Protein AF-A0A6L5GGE6-F1 (afdb_monomer_lite)

Organism: NCBI:txid2656774

pLDDT: mean 80.36, std 27.33, range [22.59, 98.94]

Sequence (490 aa):
MFANQIDNYECINPLGNPGTARGTGLRFALRPSAASLNRFIQGCPRPSVPLSIRFPPLTGAAALPAPRPSTSSTGAHMQYPSERPNPFAAKLSRRSLGLFTGLAAGGLLGAGAASAAFTPGTWYVLQSRHSGLVLDLGASTADGAKLLQQARTDAAQQQFRFVDAGGGHYKIQARHSGKVLDVYAKSTANGADIVQWTDNGGLNQQWQILDDGTYLRFVNRNSGKALDVYERSTAAGARIAQYDSNGGTNQQFRPIAVGAPAPGNPTVYIASDSTAQTYNASAYPMSGWGQKLAAYFDANTAIANHAIGGRSSRSFIEQGRLTAVLDAIRPGDYLFVQFGHNDASTGNPERYTSPADYKMYLRDHYMAGATARGATPVLLTPVNRLDYNASTGRFNESFATYAAKVRELASETGVAMIDLGARSRTYLDSIGYDRARWEVFMHLRAGQYPNYPDGLADSTHFQDNGANQMARLVAEGAKALPLPIASHVR

Radius of gyration: 32.79 Å; chains: 1; bounding box: 94×94×87 Å

Foldseek 3Di:
DDDDDDDDDDDDDDDDDDDDDDDDDDDDDDDDDDDDDDDDDDDDDDDDDDDDDDDDDDDDDDDDDDDDDDDDDDDDDDDDDDDDDDDDDDDDDDDDDDDDDDDDDDDPPPPPPQAFLDDAPFKWFWAQLLQRFTWFQPLDLDWFRFIFTAHDPLDQRRIWGWDDLDPQKTWTAGRNNRFTWFQPPLDLDWPGTIHTDHDPSDQRRIWRWDTPSFKTWTQGRSRRWTFFQPPSDNDGGGTIHTDHPPPDSRRIIGTQGRVQFDPFLAEEEEEEALQADADDPLPPQFGHLLNQLVVQFAPSHHYHYLYYHLAALPLCVVVCSLVVVLVPHAAAYEYEYEGQPQCCPPVDPSRHNDLVRSLVSCVVRVCVSQVVRNYAYEYEYHADWLAADPVVQFHDQPRVSNSVSSVVCCVVPVRHYQDLSVLNRVVDSVCGNVCCQDPFAQQFPACRDPSANRGDRGRRTTGNRNSNVSSVSVLVSQLPTPDPSVVGGD

InterPro domains:
  IPR000772 Ricin B, lectin domain [PF14200] (122-197)
  IPR000772 Ricin B, lectin domain [PF14200] (204-272)
  IPR000772 Ricin B, lectin domain [SM00458] (122-256)
  IPR013830 SGNH hydrolase-type esterase domain [PF13472] (273-465)
  IPR035992 Ricin B-like lectins [SSF50370] (119-254)
  IPR036514 SGNH hydrolase superfamily [G3DSA:3.40.50.1110] (266-490)
  IPR037459 Rhamnogalacturonan acetylesterase RhgT-like [PTHR43695] (260-488)
  IPR037459 Rhamnogalacturonan acetylesterase RhgT-like [cd01821] (266-477)

Secondary structure (DSSP, 8-state):
------------------------------PPP--------------------PPPPP--------------------PPPP-PPP-------------------------PPPPPS--TT-EEEEEETTTS-EEE--S--STTPBPEEE-----GGGEEEEEEEETTEEEEEETTT--EEEEGGG--STTPBEEEE-----GGG-EEEEE-SS-EEEEETTT-PEEEEGGG--STTPBEEEE-----GGG-EEEEEBTBPP--S-EEEEEE-TTTPPPPGGGTTEE-HHHHGGGGB-TT-EEEE---TT--HHHHHHTTHHHHHHHH--TT-EEEEE--TTTT-TT-TTT---HHHHHHHIIIIIIHHHHTTT-EEEEEPPPPPS-EETTTTEE--TTHHHHHHHHHHHHHH--EEE-HHHHHHHHHHHHHHHHIIIIIEEEE-TTSBTTBTT-EEEEEEEEHHHHHHHHHHHHHHHHTSSSGGGGGB-

Structure (mmCIF, N/CA/C/O backbone):
data_AF-A0A6L5GGE6-F1
#
_entry.id   AF-A0A6L5GGE6-F1
#
loop_
_atom_site.group_PDB
_atom_site.id
_atom_site.type_symbol
_atom_site.label_atom_id
_atom_site.label_alt_id
_atom_site.label_comp_id
_atom_site.label_asym_id
_atom_site.label_entity_id
_atom_site.label_seq_id
_atom_site.pdbx_PDB_ins_code
_atom_site.Cartn_x
_atom_site.Cartn_y
_atom_site.Cartn_z
_atom_site.occupancy
_atom_site.B_iso_or_equiv
_atom_site.auth_seq_id
_atom_site.auth_comp_id
_atom_site.auth_asym_id
_atom_site.auth_atom_id
_atom_site.pdbx_PDB_model_num
ATOM 1 N N . MET A 1 1 ? -10.225 -51.681 -10.160 1.00 39.44 1 MET A N 1
ATOM 2 C CA . MET A 1 1 ? -10.853 -53.017 -10.275 1.00 39.44 1 MET A CA 1
ATOM 3 C C . MET A 1 1 ? -12.303 -52.886 -9.835 1.00 39.44 1 MET A C 1
ATOM 5 O O . MET A 1 1 ? -12.518 -52.167 -8.869 1.00 39.44 1 MET A O 1
ATOM 9 N N . PHE A 1 2 ? -13.220 -53.557 -10.549 1.00 31.16 2 PHE A N 1
ATOM 10 C CA . PHE A 1 2 ? -14.701 -53.489 -10.490 1.00 31.16 2 PHE A CA 1
ATOM 11 C C . PHE A 1 2 ? -15.273 -52.176 -11.072 1.00 31.16 2 PHE A C 1
ATOM 13 O O . PHE A 1 2 ? -15.036 -51.116 -10.512 1.00 31.16 2 PHE A O 1
ATOM 20 N N . ALA A 1 3 ? -15.801 -52.083 -12.301 1.00 32.59 3 ALA A N 1
ATOM 21 C CA . ALA A 1 3 ? -16.803 -52.839 -13.079 1.00 32.59 3 ALA A CA 1
ATOM 22 C C . ALA A 1 3 ? -18.271 -52.501 -12.728 1.00 32.59 3 ALA A C 1
ATOM 24 O O . ALA A 1 3 ? -18.740 -52.860 -11.658 1.00 32.59 3 ALA A O 1
ATOM 25 N N . ASN A 1 4 ? -18.930 -51.870 -13.716 1.00 33.81 4 ASN A N 1
ATOM 26 C CA . ASN A 1 4 ? -20.351 -51.866 -14.109 1.00 33.81 4 ASN A CA 1
ATOM 27 C C . ASN A 1 4 ? -21.454 -51.539 -13.086 1.00 33.81 4 ASN A C 1
ATOM 29 O O . ASN A 1 4 ? -21.656 -52.293 -12.148 1.00 33.81 4 ASN A O 1
ATOM 33 N N . GLN A 1 5 ? -22.322 -50.569 -13.421 1.00 31.39 5 GLN A N 1
ATOM 34 C CA . GLN A 1 5 ? -23.656 -50.897 -13.958 1.00 31.39 5 GLN A CA 1
ATOM 35 C C . GLN A 1 5 ? -24.356 -49.690 -14.611 1.00 31.39 5 GLN A C 1
ATOM 37 O O . GLN A 1 5 ? -24.219 -48.551 -14.174 1.00 31.39 5 GLN A O 1
ATOM 42 N N . ILE A 1 6 ? -25.061 -50.000 -15.697 1.00 32.31 6 ILE A N 1
ATOM 43 C CA . ILE A 1 6 ? -25.903 -49.163 -16.559 1.00 32.31 6 ILE A CA 1
ATOM 44 C C . ILE A 1 6 ? -27.360 -49.297 -16.072 1.00 32.31 6 ILE A C 1
ATOM 46 O O . ILE A 1 6 ? -27.683 -50.333 -15.498 1.00 32.31 6 ILE A O 1
ATOM 50 N N . ASP A 1 7 ? -28.178 -48.258 -16.294 1.00 29.91 7 ASP A N 1
ATOM 51 C CA . ASP A 1 7 ? -29.603 -48.264 -16.726 1.00 29.91 7 ASP A CA 1
ATOM 52 C C . ASP A 1 7 ? -30.319 -47.022 -16.144 1.00 29.91 7 ASP A C 1
ATOM 54 O O . ASP A 1 7 ? -30.456 -46.870 -14.935 1.00 29.91 7 ASP A O 1
ATOM 58 N N . ASN A 1 8 ? -30.514 -45.950 -16.927 1.00 27.91 8 ASN A N 1
ATOM 59 C CA . ASN A 1 8 ? -31.686 -45.660 -17.777 1.00 27.91 8 ASN A CA 1
ATOM 60 C C . ASN A 1 8 ? -33.032 -45.809 -17.060 1.00 27.91 8 ASN A C 1
ATOM 62 O O . ASN A 1 8 ? -33.447 -46.935 -16.859 1.00 27.91 8 ASN A O 1
ATOM 66 N N . TYR A 1 9 ? -33.748 -44.699 -16.817 1.00 26.22 9 TYR A N 1
ATOM 67 C CA . TYR A 1 9 ? -35.205 -44.618 -17.013 1.00 26.22 9 TYR A CA 1
ATOM 68 C C . TYR A 1 9 ? -35.663 -43.180 -17.293 1.00 26.22 9 TYR A C 1
ATOM 70 O O . TYR A 1 9 ? -35.136 -42.203 -16.760 1.00 26.22 9 TYR A O 1
ATOM 78 N N . GLU A 1 10 ? -36.630 -43.114 -18.203 1.00 28.17 10 GLU A N 1
ATOM 79 C CA . GLU A 1 10 ? -37.169 -41.968 -18.921 1.00 28.17 10 GLU A CA 1
ATOM 80 C C . GLU A 1 10 ? -38.156 -41.110 -18.117 1.00 28.17 10 GLU A C 1
ATOM 82 O O . GLU A 1 10 ? -38.762 -41.526 -17.130 1.00 28.17 10 GLU A O 1
ATOM 87 N N . CYS A 1 11 ? -38.347 -39.893 -18.626 1.00 22.59 11 CYS A N 1
ATOM 88 C CA . CYS A 1 11 ? -39.348 -38.923 -18.214 1.00 22.59 11 CYS A CA 1
ATOM 89 C C . CYS A 1 11 ? -40.770 -39.371 -18.583 1.00 22.59 11 CYS A C 1
ATOM 91 O O . CYS A 1 11 ? -41.054 -39.649 -19.746 1.00 22.59 11 CYS A O 1
ATOM 93 N N . ILE A 1 12 ? -41.696 -39.279 -17.628 1.00 29.83 12 ILE A N 1
ATOM 94 C CA . ILE A 1 12 ? -43.139 -39.269 -17.887 1.00 29.83 12 ILE A CA 1
ATOM 95 C C . ILE A 1 12 ? -43.706 -37.961 -17.333 1.00 29.83 12 ILE A C 1
ATOM 97 O O . ILE A 1 12 ? -43.516 -37.629 -16.166 1.00 29.83 12 ILE A O 1
ATOM 101 N N . ASN A 1 13 ? -44.422 -37.230 -18.182 1.00 30.78 13 ASN A N 1
ATOM 102 C CA . ASN A 1 13 ? -45.361 -36.182 -17.796 1.00 30.78 13 ASN A CA 1
ATOM 103 C C . ASN A 1 13 ? -46.735 -36.624 -18.319 1.00 30.78 13 ASN A C 1
ATOM 105 O O . ASN A 1 13 ? -46.805 -37.118 -19.449 1.00 30.78 13 ASN A O 1
ATOM 109 N N . PRO A 1 14 ? -47.823 -36.442 -17.557 1.00 42.09 14 PRO A N 1
ATOM 110 C CA . PRO A 1 14 ? -48.830 -35.545 -18.109 1.00 42.09 14 PRO A CA 1
ATOM 111 C C . PRO A 1 14 ? -49.583 -34.673 -17.092 1.00 42.09 14 PRO A C 1
ATOM 113 O O . PRO A 1 14 ? -49.747 -34.970 -15.913 1.00 42.09 14 PRO A O 1
ATOM 116 N N . LEU A 1 15 ? -50.077 -33.587 -17.679 1.00 37.16 15 LEU A N 1
ATOM 117 C CA . LEU A 1 15 ? -50.967 -32.528 -17.215 1.00 37.16 15 LEU A CA 1
ATOM 118 C C . LEU A 1 15 ? -52.213 -32.994 -16.433 1.00 37.16 15 LEU A C 1
ATOM 120 O O . LEU A 1 15 ? -52.863 -33.965 -16.807 1.00 37.16 15 LEU A O 1
ATOM 124 N N . GLY A 1 16 ? -52.635 -32.175 -15.460 1.00 27.34 16 GLY A N 1
ATOM 125 C CA . GLY A 1 16 ? -53.979 -32.201 -14.871 1.00 27.34 16 GLY A CA 1
ATOM 126 C C . GLY A 1 16 ? -54.161 -31.163 -13.751 1.00 27.34 16 GLY A C 1
ATOM 127 O O . GLY A 1 16 ? -53.551 -31.269 -12.697 1.00 27.34 16 GLY A O 1
ATOM 128 N N . ASN A 1 17 ? -55.003 -30.158 -13.983 1.00 30.47 17 ASN A N 1
ATOM 129 C CA . ASN A 1 17 ? -55.503 -29.144 -13.030 1.00 30.47 17 ASN A CA 1
ATOM 130 C C . ASN A 1 17 ? -57.051 -29.310 -12.982 1.00 30.47 17 ASN A C 1
ATOM 132 O O . ASN A 1 17 ? -57.555 -29.925 -13.928 1.00 30.47 17 ASN A O 1
ATOM 136 N N . PRO A 1 18 ? -57.873 -28.729 -12.070 1.00 49.47 18 PRO A N 1
ATOM 137 C CA . PRO A 1 18 ? -57.629 -27.999 -10.813 1.00 49.47 18 PRO A CA 1
ATOM 138 C C . PRO A 1 18 ? -58.476 -28.505 -9.608 1.00 49.47 18 PRO A C 1
ATOM 140 O O . PRO A 1 18 ? -59.442 -29.246 -9.769 1.00 49.47 18 PRO A O 1
ATOM 143 N N . GLY A 1 19 ? -58.186 -28.042 -8.383 1.00 28.09 19 GLY A N 1
ATOM 144 C CA . GLY A 1 19 ? -59.031 -28.331 -7.213 1.00 28.09 19 GLY A CA 1
ATOM 145 C C . GLY A 1 19 ? -58.670 -27.545 -5.949 1.00 28.09 19 GLY A C 1
ATOM 146 O O . GLY A 1 19 ? -57.650 -27.778 -5.320 1.00 28.09 19 GLY A O 1
ATOM 147 N N . THR A 1 20 ? -59.542 -26.605 -5.608 1.00 31.42 20 THR A N 1
ATOM 148 C CA . THR A 1 20 ? -59.614 -25.691 -4.452 1.00 31.42 20 THR A CA 1
ATOM 149 C C . THR A 1 20 ? -59.216 -26.227 -3.065 1.00 31.42 20 THR A C 1
ATOM 151 O O . THR A 1 20 ? -59.763 -27.236 -2.637 1.00 31.42 20 THR A O 1
ATOM 154 N N . ALA A 1 21 ? -58.470 -25.432 -2.280 1.00 31.03 21 ALA A N 1
ATOM 155 C CA . ALA A 1 21 ? -58.760 -25.170 -0.858 1.00 31.03 21 ALA A CA 1
ATOM 156 C C . ALA A 1 21 ? -57.935 -23.984 -0.315 1.00 31.03 21 ALA A C 1
ATOM 158 O O . ALA A 1 21 ? -56.757 -23.819 -0.615 1.00 31.03 21 ALA A O 1
ATOM 159 N N . ARG A 1 22 ? -58.609 -23.137 0.469 1.00 31.36 22 ARG A N 1
ATOM 160 C CA . ARG A 1 22 ? -58.123 -21.908 1.115 1.00 31.36 22 ARG A CA 1
ATOM 161 C C . ARG A 1 22 ? -57.217 -22.224 2.311 1.00 31.36 22 ARG A C 1
ATOM 163 O O . ARG A 1 22 ? -57.490 -23.178 3.027 1.00 31.36 22 ARG A O 1
ATOM 170 N N . GLY A 1 23 ? -56.262 -21.342 2.617 1.00 29.45 23 GLY A N 1
ATOM 171 C CA . GLY A 1 23 ? -55.589 -21.358 3.921 1.00 29.45 23 GLY A CA 1
ATOM 172 C C . GLY A 1 23 ? -54.363 -20.455 4.028 1.00 29.45 23 GLY A C 1
ATOM 173 O O . GLY A 1 23 ? -53.250 -20.909 3.827 1.00 29.45 23 GLY A O 1
ATOM 174 N N . THR A 1 24 ? -54.605 -19.174 4.316 1.00 31.30 24 THR A N 1
ATOM 175 C CA . THR A 1 24 ? -53.829 -18.279 5.207 1.00 31.30 24 THR A CA 1
ATOM 176 C C . THR A 1 24 ? -52.366 -18.618 5.547 1.00 31.30 24 THR A C 1
ATOM 178 O O . THR A 1 24 ? -52.107 -19.627 6.192 1.00 31.30 24 THR A O 1
ATOM 181 N N . GLY A 1 25 ? -51.449 -17.661 5.343 1.00 29.64 25 GLY A N 1
ATOM 182 C CA . GLY A 1 25 ? -50.259 -17.563 6.202 1.00 29.64 25 GLY A CA 1
ATOM 183 C C . GLY A 1 25 ? -48.999 -16.991 5.558 1.00 29.64 25 GLY A C 1
ATOM 184 O O . GLY A 1 25 ? -48.321 -17.675 4.811 1.00 29.64 25 GLY A O 1
ATOM 185 N N . LEU A 1 26 ? -48.696 -15.741 5.913 1.00 31.23 26 LEU A N 1
ATOM 186 C CA . LEU A 1 26 ? -47.380 -15.092 5.988 1.00 31.23 26 LEU A CA 1
ATOM 187 C C . LEU A 1 26 ? -46.348 -15.298 4.857 1.00 31.23 26 LEU A C 1
ATOM 189 O O . LEU A 1 26 ? -45.674 -16.314 4.725 1.00 31.23 26 LEU A O 1
ATOM 193 N N . ARG A 1 27 ? -46.093 -14.189 4.155 1.00 28.75 27 ARG A N 1
ATOM 194 C CA . ARG A 1 27 ? -44.914 -13.968 3.314 1.00 28.75 27 ARG A CA 1
ATOM 195 C C . ARG A 1 27 ? -43.650 -13.854 4.179 1.00 28.75 27 ARG A C 1
ATOM 197 O O . ARG A 1 27 ? -43.489 -12.862 4.880 1.00 28.75 27 ARG A O 1
ATOM 204 N N . PHE A 1 28 ? -42.718 -14.790 4.025 1.00 28.95 28 PHE A N 1
ATOM 205 C CA . PHE A 1 28 ? -41.288 -14.567 4.255 1.00 28.95 28 PHE A CA 1
ATOM 206 C C . PHE A 1 28 ? -40.549 -14.877 2.952 1.00 28.95 28 PHE A C 1
ATOM 208 O O . PHE A 1 28 ? -40.424 -16.028 2.545 1.00 28.95 28 PHE A O 1
ATOM 215 N N . ALA A 1 29 ? -40.103 -13.830 2.259 1.00 29.75 29 ALA A N 1
ATOM 216 C CA . ALA A 1 29 ? -39.260 -13.954 1.079 1.00 29.75 29 ALA A CA 1
ATOM 217 C C . ALA A 1 29 ? -37.795 -14.051 1.527 1.00 29.75 29 ALA A C 1
ATOM 219 O O . ALA A 1 29 ? -37.144 -13.037 1.763 1.00 29.75 29 ALA A O 1
ATOM 220 N N . LEU A 1 30 ? -37.279 -15.274 1.633 1.00 29.75 30 LEU A N 1
ATOM 221 C CA . LEU A 1 30 ? -35.841 -15.528 1.602 1.00 29.75 30 LEU A CA 1
ATOM 222 C C . LEU A 1 30 ? -35.431 -15.643 0.130 1.00 29.75 30 LEU A C 1
ATOM 224 O O . LEU A 1 30 ? -35.871 -16.547 -0.576 1.00 29.75 30 LEU A O 1
ATOM 228 N N . ARG A 1 31 ? -34.618 -14.697 -0.348 1.00 30.88 31 ARG A N 1
ATOM 229 C CA . ARG A 1 31 ? -33.914 -14.804 -1.632 1.00 30.88 31 ARG A CA 1
ATOM 230 C C . ARG A 1 31 ? -32.643 -15.635 -1.417 1.00 30.88 31 ARG A C 1
ATOM 232 O O . ARG A 1 31 ? -31.771 -15.157 -0.695 1.00 30.88 31 ARG A O 1
ATOM 239 N N . PRO A 1 32 ? -32.474 -16.811 -2.041 1.00 32.47 32 PRO A N 1
ATOM 240 C CA . PRO A 1 32 ? -31.151 -17.391 -2.207 1.00 32.47 32 PRO A CA 1
ATOM 241 C C . PRO A 1 32 ? -30.404 -16.700 -3.358 1.00 32.47 32 PRO A C 1
ATOM 243 O O . PRO A 1 32 ? -30.961 -16.382 -4.410 1.00 32.47 32 PRO A O 1
ATOM 246 N N . SER A 1 33 ? -29.129 -16.435 -3.098 1.00 30.28 33 SER A N 1
ATOM 247 C CA . SER A 1 33 ? -28.136 -15.816 -3.970 1.00 30.28 33 SER A CA 1
ATOM 248 C C . SER A 1 33 ? -27.817 -16.662 -5.204 1.00 30.28 33 SER A C 1
ATOM 250 O O . SER A 1 33 ? -27.653 -17.878 -5.114 1.00 30.28 33 SER A O 1
ATOM 252 N N . ALA A 1 34 ? -27.645 -15.993 -6.344 1.00 29.12 34 ALA A N 1
ATOM 253 C CA . ALA A 1 34 ? -27.170 -16.578 -7.589 1.00 29.12 34 ALA A CA 1
ATOM 254 C C . ALA A 1 34 ? -25.680 -16.951 -7.490 1.00 29.12 34 ALA A C 1
ATOM 256 O O . ALA A 1 34 ? -24.809 -16.092 -7.588 1.00 29.12 34 ALA A O 1
ATOM 257 N N . ALA A 1 35 ? -25.393 -18.237 -7.322 1.00 31.80 35 ALA A N 1
ATOM 258 C CA . ALA A 1 35 ? -24.077 -18.813 -7.574 1.00 31.80 35 ALA A CA 1
ATOM 259 C C . ALA A 1 35 ? -24.242 -20.288 -7.942 1.00 31.80 35 ALA A C 1
ATOM 261 O O . ALA A 1 35 ? -24.017 -21.160 -7.114 1.00 31.80 35 ALA A O 1
ATOM 262 N N . SER A 1 36 ? -24.712 -20.553 -9.162 1.00 29.64 36 SER A N 1
ATOM 263 C CA . SER A 1 36 ? -24.553 -21.821 -9.893 1.00 29.64 36 SER A CA 1
ATOM 264 C C . SER A 1 36 ? -25.273 -21.693 -11.230 1.00 29.64 36 SER A C 1
ATOM 266 O O . SER A 1 36 ? -26.478 -21.882 -11.279 1.00 29.64 36 SER A O 1
ATOM 268 N N . LEU A 1 37 ? -24.558 -21.326 -12.293 1.00 27.62 37 LEU A N 1
ATOM 269 C CA . LEU A 1 37 ? -24.732 -21.908 -13.630 1.00 27.62 37 LEU A CA 1
ATOM 270 C C . LEU A 1 37 ? -23.696 -21.278 -14.567 1.00 27.62 37 LEU A C 1
ATOM 272 O O . LEU A 1 37 ? -23.862 -20.165 -15.055 1.00 27.62 37 LEU A O 1
ATOM 276 N N . ASN A 1 38 ? -22.611 -22.002 -14.822 1.00 26.67 38 ASN A N 1
ATOM 277 C CA . ASN A 1 38 ? -21.818 -21.788 -16.022 1.00 26.67 38 ASN A CA 1
ATOM 278 C C . ASN A 1 38 ? -21.267 -23.141 -16.481 1.00 26.67 38 ASN A C 1
ATOM 280 O O . ASN A 1 38 ? -20.252 -23.600 -15.962 1.00 26.67 38 ASN A O 1
ATOM 284 N N . ARG A 1 39 ? -21.977 -23.802 -17.402 1.00 28.67 39 ARG A N 1
ATOM 285 C CA . ARG A 1 39 ? -21.424 -24.656 -18.469 1.00 28.67 39 ARG A CA 1
ATOM 286 C C . ARG A 1 39 ? -22.546 -25.221 -19.344 1.00 28.67 39 ARG A 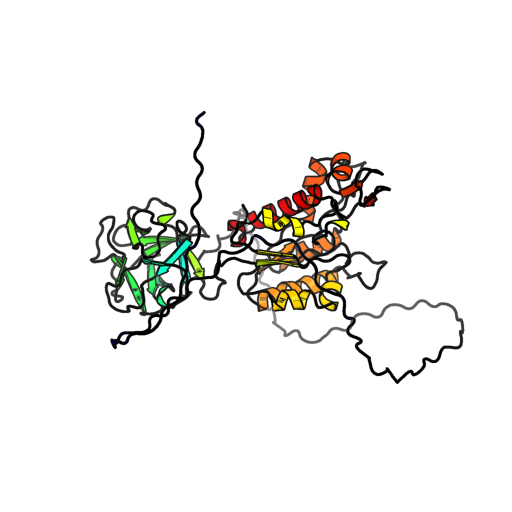C 1
ATOM 288 O O . ARG A 1 39 ? -23.599 -25.573 -18.832 1.00 28.67 39 ARG A O 1
ATOM 295 N N . PHE A 1 40 ? -22.208 -25.371 -20.627 1.00 26.97 40 PHE A N 1
ATOM 296 C CA . PHE A 1 40 ? -22.996 -25.856 -21.770 1.00 26.97 40 PHE A CA 1
ATOM 297 C C . PHE A 1 40 ? -23.948 -24.813 -22.366 1.00 26.97 40 PHE A C 1
ATOM 299 O O . PHE A 1 40 ? -24.901 -24.416 -21.717 1.00 26.97 40 PHE A O 1
ATOM 306 N N . ILE A 1 41 ? -23.661 -24.311 -23.576 1.00 28.81 41 ILE A N 1
ATOM 307 C CA . ILE A 1 41 ? -24.062 -24.891 -24.874 1.00 28.81 41 ILE A CA 1
ATOM 308 C C . ILE A 1 41 ? -23.114 -24.366 -25.978 1.00 28.81 41 ILE A C 1
ATOM 310 O O . ILE A 1 41 ? -22.901 -23.162 -26.100 1.00 28.81 41 ILE A O 1
ATOM 314 N N . GLN A 1 42 ? -22.567 -25.276 -26.794 1.00 29.50 42 GLN A N 1
ATOM 315 C CA . GLN A 1 42 ? -22.085 -24.991 -28.151 1.00 29.50 42 GLN A CA 1
ATOM 316 C C . GLN A 1 42 ? -23.168 -25.383 -29.169 1.00 29.50 42 GLN A C 1
ATOM 318 O O . GLN A 1 42 ? -23.817 -26.409 -28.996 1.00 29.50 42 GLN A O 1
ATOM 323 N N . GLY A 1 43 ? -23.262 -24.621 -30.265 1.00 26.75 43 GLY A N 1
ATOM 324 C CA . GLY A 1 43 ? -23.554 -25.160 -31.600 1.00 26.75 43 GLY A CA 1
ATOM 325 C C . GLY A 1 43 ? -25.017 -25.238 -32.052 1.00 26.75 43 GLY A C 1
ATOM 326 O O . GLY A 1 43 ? -25.670 -26.252 -31.847 1.00 26.75 43 GLY A O 1
ATOM 327 N N . CYS A 1 44 ? -25.487 -24.218 -32.781 1.00 26.17 44 CYS A N 1
ATOM 328 C CA . CYS A 1 44 ? -26.056 -24.337 -34.142 1.00 26.17 44 CYS A CA 1
ATOM 329 C C . CYS A 1 44 ? -26.553 -22.967 -34.667 1.00 26.17 44 CYS A C 1
ATOM 331 O O . CYS A 1 44 ? -26.916 -22.103 -33.868 1.00 26.17 44 CYS A O 1
ATOM 333 N N . PRO A 1 45 ? -26.538 -22.735 -35.996 1.00 35.72 45 PRO A N 1
ATOM 334 C CA . PRO A 1 45 ? -26.493 -21.403 -36.601 1.00 35.72 45 PRO A CA 1
ATOM 335 C C . PRO A 1 45 ? -27.885 -20.826 -36.889 1.00 35.72 45 PRO A C 1
ATOM 337 O O . PRO A 1 45 ? -28.822 -21.564 -37.192 1.00 35.72 45 PRO A O 1
ATOM 340 N N . ARG A 1 46 ? -28.015 -19.493 -36.866 1.00 30.92 46 ARG A N 1
ATOM 341 C CA . ARG A 1 46 ? -29.196 -18.773 -37.373 1.00 30.92 46 ARG A CA 1
ATOM 342 C C . ARG A 1 46 ? -28.810 -17.465 -38.087 1.00 30.92 46 ARG A C 1
ATOM 344 O O . ARG A 1 46 ? -27.713 -16.962 -37.863 1.00 30.92 46 ARG A O 1
ATOM 351 N N . PRO A 1 47 ? -29.666 -16.992 -39.011 1.00 33.72 47 PRO A N 1
ATOM 352 C CA . PRO A 1 47 ? -29.250 -16.512 -40.323 1.00 33.72 47 PRO A CA 1
ATOM 353 C C . PRO A 1 47 ? -29.011 -15.003 -40.403 1.00 33.72 47 PRO A C 1
ATOM 355 O O . PRO A 1 47 ? -29.523 -14.208 -39.618 1.00 33.72 47 PRO A O 1
ATOM 358 N N . SER A 1 48 ? -28.243 -14.646 -41.424 1.00 34.66 48 SER A N 1
ATOM 359 C CA . SER A 1 48 ? -27.907 -13.308 -41.889 1.00 34.66 48 SER A CA 1
ATOM 360 C C . SER A 1 48 ? -29.136 -12.528 -42.367 1.00 34.66 48 SER A C 1
ATOM 362 O O . SER A 1 48 ? -29.778 -12.897 -43.347 1.00 34.66 48 SER A O 1
ATOM 364 N N . VAL A 1 49 ? -29.395 -11.384 -41.728 1.00 33.72 49 VAL A N 1
ATOM 365 C CA . VAL A 1 49 ? -30.190 -10.281 -42.288 1.00 33.72 49 VAL A CA 1
ATOM 366 C C . VAL A 1 49 ? -29.419 -8.981 -42.020 1.00 33.72 49 VAL A C 1
ATOM 368 O O . VAL A 1 49 ? -29.094 -8.712 -40.863 1.00 33.72 49 VAL A O 1
ATOM 371 N N . PRO A 1 50 ? -29.074 -8.178 -43.043 1.00 35.84 50 PRO A N 1
ATOM 372 C CA . PRO A 1 50 ? -28.311 -6.953 -42.842 1.00 35.84 50 PRO A CA 1
ATOM 373 C C . PRO A 1 50 ? -29.233 -5.813 -42.394 1.00 35.84 50 PRO A C 1
ATOM 375 O O . PRO A 1 50 ? -30.150 -5.417 -43.113 1.00 35.84 50 PRO A O 1
ATOM 378 N N . LEU A 1 51 ? -28.967 -5.249 -41.214 1.00 27.42 51 LEU A N 1
ATOM 379 C CA . LEU A 1 51 ? -29.596 -4.008 -40.768 1.00 27.42 51 LEU A CA 1
ATOM 380 C C . LEU A 1 51 ? -28.828 -2.823 -41.379 1.00 27.42 51 LEU A C 1
ATOM 382 O O . LEU A 1 51 ? -27.713 -2.507 -40.971 1.00 27.42 51 LEU A O 1
ATOM 386 N N . SER A 1 52 ? -29.417 -2.186 -42.391 1.00 29.08 52 SER A N 1
ATOM 387 C CA . SER A 1 52 ? -28.922 -0.932 -42.966 1.00 29.08 52 SER A CA 1
ATOM 388 C C . SER A 1 52 ? -29.278 0.223 -42.028 1.00 29.08 52 SER A C 1
ATOM 390 O O . SER A 1 52 ? -30.447 0.583 -41.901 1.00 29.08 52 SER A O 1
ATOM 392 N N . ILE A 1 53 ? -28.280 0.803 -41.360 1.00 30.55 53 ILE A N 1
ATOM 393 C CA . ILE A 1 53 ? -28.432 2.059 -40.618 1.00 30.55 53 ILE A CA 1
ATOM 394 C C . ILE A 1 53 ? -27.897 3.181 -41.511 1.00 30.55 53 ILE A C 1
ATOM 396 O O . ILE A 1 53 ? -26.700 3.261 -41.782 1.00 30.55 53 ILE A O 1
ATOM 400 N N . ARG A 1 54 ? -28.803 4.032 -42.005 1.00 30.62 54 ARG A N 1
ATOM 401 C CA . ARG A 1 54 ? -28.471 5.277 -42.709 1.00 30.62 54 ARG A CA 1
ATOM 402 C C . ARG A 1 54 ? -28.098 6.353 -41.687 1.00 30.62 54 ARG A C 1
ATOM 404 O O . ARG A 1 54 ? -28.900 6.660 -40.810 1.00 30.62 54 ARG A O 1
ATOM 411 N N . PHE A 1 55 ? -26.924 6.956 -41.844 1.00 35.31 55 PHE A N 1
ATOM 412 C CA . PHE A 1 55 ? -26.552 8.207 -41.179 1.00 35.31 55 PHE A CA 1
ATOM 413 C C . PHE A 1 55 ? -27.004 9.408 -42.031 1.00 35.31 55 PHE A C 1
ATOM 415 O O . PHE A 1 55 ? -26.810 9.372 -43.250 1.00 35.31 55 PHE A O 1
ATOM 422 N N . PRO A 1 56 ? -27.573 10.476 -41.446 1.00 41.28 56 PRO A N 1
ATOM 423 C CA . PRO A 1 56 ? -27.699 11.761 -42.128 1.00 41.28 56 PRO A CA 1
ATOM 424 C C . PRO A 1 56 ? -26.346 12.514 -42.150 1.00 41.28 56 PRO A C 1
ATOM 426 O O . PRO A 1 56 ? -25.510 12.294 -41.271 1.00 41.28 56 PRO A O 1
ATOM 429 N N . PRO A 1 57 ? -26.099 13.371 -43.161 1.00 40.31 57 PRO A N 1
ATOM 430 C CA . PRO A 1 57 ? -24.769 13.891 -43.471 1.00 40.31 57 PRO A CA 1
ATOM 431 C C . PRO A 1 57 ? -24.323 15.062 -42.586 1.00 40.31 57 PRO A C 1
ATOM 433 O O . PRO A 1 57 ? -25.120 15.883 -42.136 1.00 40.31 57 PRO A O 1
ATOM 436 N N . LEU A 1 58 ? -23.001 15.146 -42.419 1.00 33.53 58 LEU A N 1
ATOM 437 C CA . LEU A 1 58 ? -22.257 16.283 -41.883 1.00 33.53 58 LEU A CA 1
ATOM 438 C C . LEU A 1 58 ? -22.268 17.447 -42.885 1.00 33.53 58 LEU A C 1
ATOM 440 O O . LEU A 1 58 ? -21.914 17.270 -44.050 1.00 33.53 58 LEU A O 1
ATOM 444 N N . THR A 1 59 ? -22.584 18.650 -42.413 1.00 33.47 59 THR A N 1
ATOM 445 C CA . THR A 1 59 ? -22.364 19.909 -43.138 1.00 33.47 59 THR A CA 1
ATOM 446 C C . THR A 1 59 ? -21.617 20.885 -42.240 1.00 33.47 59 THR A C 1
ATOM 448 O O . THR A 1 59 ? -22.082 21.167 -41.138 1.00 33.47 59 THR A O 1
ATOM 451 N N . GLY A 1 60 ? -20.496 21.426 -42.724 1.00 31.39 60 GLY A N 1
ATOM 452 C CA . GLY A 1 60 ? -19.848 22.594 -42.122 1.00 31.39 60 GLY A CA 1
ATOM 453 C C . GLY A 1 60 ? -18.324 22.554 -42.132 1.00 31.39 60 GLY A C 1
ATOM 454 O O . GLY A 1 60 ? -17.707 22.442 -41.081 1.00 31.39 60 GLY A O 1
ATOM 455 N N . ALA A 1 61 ? -17.722 22.659 -43.317 1.00 30.16 61 ALA A N 1
ATOM 456 C CA . ALA A 1 61 ? -16.307 22.970 -43.486 1.00 30.16 61 ALA A CA 1
ATOM 457 C C . ALA A 1 61 ? -16.093 24.496 -43.503 1.00 30.16 61 ALA A C 1
ATOM 459 O O . ALA A 1 61 ? -16.802 25.206 -44.212 1.00 30.16 61 ALA A O 1
ATOM 460 N N . ALA A 1 62 ? -15.083 24.976 -42.777 1.00 32.75 62 ALA A N 1
ATOM 461 C CA . ALA A 1 62 ? -14.403 26.259 -42.991 1.00 32.75 62 ALA A CA 1
ATOM 462 C C . ALA A 1 62 ? -12.971 26.089 -42.440 1.00 32.75 62 ALA A C 1
ATOM 464 O O . ALA A 1 62 ? -12.784 25.919 -41.242 1.00 32.75 62 ALA A O 1
ATOM 465 N N . ALA A 1 63 ? -11.992 25.751 -43.280 1.00 32.84 63 ALA A N 1
ATOM 466 C CA . ALA A 1 63 ? -11.164 26.658 -44.084 1.00 32.84 63 ALA A CA 1
ATOM 467 C C . ALA A 1 63 ? -10.179 27.490 -43.234 1.00 32.84 63 ALA A C 1
ATOM 469 O O . ALA A 1 63 ? -10.495 28.564 -42.731 1.00 32.84 63 ALA A O 1
ATOM 470 N N . LEU A 1 64 ? -8.961 26.951 -43.115 1.00 35.06 64 LEU A N 1
ATOM 471 C CA . LEU A 1 64 ? -7.729 27.639 -42.713 1.00 35.06 64 LEU A CA 1
ATOM 472 C C . LEU A 1 64 ? -7.312 28.674 -43.773 1.00 35.06 64 LEU A C 1
ATOM 474 O O . LEU A 1 64 ? -7.511 28.420 -44.963 1.00 35.06 64 LEU A O 1
ATOM 478 N N . PRO A 1 65 ? -6.564 29.721 -43.392 1.00 36.72 65 PRO A N 1
ATOM 479 C CA . PRO A 1 65 ? -5.597 30.338 -44.286 1.00 36.72 65 PRO A CA 1
ATOM 480 C C . PRO A 1 65 ? -4.153 30.066 -43.833 1.00 36.72 65 PRO A C 1
ATOM 482 O O . PRO A 1 65 ? -3.811 30.154 -42.655 1.00 36.72 65 PRO A O 1
ATOM 485 N N . ALA A 1 66 ? -3.300 29.753 -44.807 1.00 35.69 66 ALA A N 1
ATOM 486 C CA . ALA A 1 66 ? -1.841 29.693 -44.700 1.00 35.69 66 ALA A CA 1
ATOM 487 C C . ALA A 1 66 ? -1.214 30.877 -45.501 1.00 35.69 66 ALA A C 1
ATOM 489 O O . ALA A 1 66 ? -1.957 31.713 -46.013 1.00 35.69 66 ALA A O 1
ATOM 490 N N . PRO A 1 67 ? 0.122 31.007 -45.629 1.00 49.06 67 PRO A N 1
ATOM 491 C CA . PRO A 1 67 ? 0.954 31.955 -44.875 1.00 49.06 67 PRO A CA 1
ATOM 492 C C . PRO A 1 67 ? 1.702 32.960 -45.786 1.00 49.06 67 PRO A C 1
ATOM 494 O O . PRO A 1 67 ? 1.606 32.850 -47.007 1.00 49.06 67 PRO A O 1
ATOM 497 N N . ARG A 1 68 ? 2.485 33.901 -45.212 1.00 29.88 68 ARG A N 1
ATOM 498 C CA . ARG A 1 68 ? 3.654 34.614 -45.822 1.00 29.88 68 ARG A CA 1
ATOM 499 C C . ARG A 1 68 ? 4.190 35.729 -44.886 1.00 29.88 68 ARG A C 1
ATOM 501 O O . ARG A 1 68 ? 3.401 36.237 -44.098 1.00 29.88 68 ARG A O 1
ATOM 508 N N . PRO A 1 69 ? 5.421 36.257 -45.070 1.00 38.69 69 PRO A N 1
ATOM 509 C CA . PRO A 1 69 ? 6.719 35.592 -45.207 1.00 38.69 69 PRO A CA 1
ATOM 510 C C . PRO A 1 69 ? 7.779 36.155 -44.216 1.00 38.69 69 PRO A C 1
ATOM 512 O O . PRO A 1 69 ? 7.531 37.068 -43.437 1.00 38.69 69 PRO A O 1
ATOM 515 N N . SER A 1 70 ? 8.976 35.572 -44.273 1.00 32.62 70 SER A N 1
ATOM 516 C CA . SER A 1 70 ? 10.187 35.821 -43.478 1.00 32.62 70 SER A CA 1
ATOM 517 C C . SER A 1 70 ? 10.800 37.226 -43.567 1.00 32.62 70 SER A C 1
ATOM 519 O O . SER A 1 70 ? 10.939 37.755 -44.669 1.00 32.62 70 SER A O 1
ATOM 521 N N . THR A 1 71 ? 11.392 37.695 -42.461 1.00 29.98 71 THR A N 1
ATOM 522 C CA . THR A 1 71 ? 12.591 38.556 -42.482 1.00 29.98 71 THR A CA 1
ATOM 523 C C . THR A 1 71 ? 13.575 38.167 -41.378 1.00 29.98 71 THR A C 1
ATOM 525 O O . THR A 1 71 ? 13.209 37.985 -40.220 1.00 29.98 71 THR A O 1
ATOM 528 N N . SER A 1 72 ? 14.835 38.046 -41.780 1.00 30.88 72 SER A N 1
ATOM 529 C CA . SER A 1 72 ? 16.049 37.855 -40.989 1.00 30.88 72 SER A CA 1
ATOM 530 C C . SER A 1 72 ? 16.450 39.097 -40.186 1.00 30.88 72 SER A C 1
ATOM 532 O O . SER A 1 72 ? 16.421 40.187 -40.750 1.00 30.88 72 SER A O 1
ATOM 534 N N . SER A 1 73 ? 16.993 38.928 -38.974 1.00 29.94 73 SER A N 1
ATOM 535 C CA . SER A 1 73 ? 18.096 39.771 -38.472 1.00 29.94 73 SER A CA 1
ATOM 536 C C . SER A 1 73 ? 18.761 39.169 -37.224 1.00 29.94 73 SER A C 1
ATOM 538 O O . SER A 1 73 ? 18.119 39.000 -36.194 1.00 29.94 73 SER A O 1
ATOM 540 N N . THR A 1 74 ? 20.041 38.822 -37.381 1.00 30.88 74 THR A N 1
ATOM 541 C CA . THR A 1 74 ? 21.205 39.118 -36.516 1.00 30.88 74 THR A CA 1
ATOM 542 C C . THR A 1 74 ? 21.055 39.278 -34.995 1.00 30.88 74 THR A C 1
ATOM 544 O O . THR A 1 74 ? 20.194 39.982 -34.486 1.00 30.88 74 THR A O 1
ATOM 547 N N . GLY A 1 75 ? 22.022 38.667 -34.300 1.00 29.94 75 GLY A N 1
ATOM 548 C CA . GLY A 1 75 ? 22.160 38.532 -32.853 1.00 29.94 75 GLY A CA 1
ATOM 549 C C . GLY A 1 75 ? 22.092 39.788 -31.985 1.00 29.94 75 GLY A C 1
ATOM 550 O O . GLY A 1 75 ? 22.454 40.883 -32.396 1.00 29.94 75 GLY A O 1
ATOM 551 N N . ALA A 1 76 ? 21.742 39.555 -30.721 1.00 29.05 76 ALA A N 1
ATOM 552 C CA . ALA A 1 76 ? 22.293 40.249 -29.565 1.00 29.05 76 ALA A CA 1
ATOM 553 C C . ALA A 1 76 ? 22.003 39.430 -28.297 1.00 29.05 76 ALA A C 1
ATOM 555 O O . ALA A 1 76 ? 20.913 38.887 -28.123 1.00 29.05 76 ALA A O 1
ATOM 556 N N . HIS A 1 77 ? 23.006 39.354 -27.422 1.00 36.38 77 HIS A N 1
ATOM 557 C CA . HIS A 1 77 ? 22.890 38.966 -26.020 1.00 36.38 77 HIS A CA 1
ATOM 558 C C . HIS A 1 77 ? 21.678 39.629 -25.349 1.00 36.38 77 HIS A C 1
ATOM 560 O O . HIS A 1 77 ? 21.525 40.846 -25.434 1.00 36.38 77 HIS A O 1
ATOM 566 N N . MET A 1 78 ? 20.883 38.863 -24.597 1.00 29.16 78 MET A N 1
ATOM 567 C CA . MET A 1 78 ? 19.935 39.444 -23.649 1.00 29.16 78 MET A CA 1
ATOM 568 C C . MET A 1 78 ? 19.896 38.611 -22.365 1.00 29.16 78 MET A C 1
ATOM 570 O O . MET A 1 78 ? 19.552 37.431 -22.366 1.00 29.16 78 MET A O 1
ATOM 574 N N . GLN A 1 79 ? 20.338 39.247 -21.279 1.00 28.75 79 GLN A N 1
ATOM 575 C CA . GLN A 1 79 ? 20.230 38.782 -19.900 1.00 28.75 79 GLN A CA 1
ATOM 576 C C . GLN A 1 79 ? 18.774 38.464 -19.541 1.00 28.75 79 GLN A C 1
ATOM 578 O O . GLN A 1 79 ? 17.870 39.243 -19.836 1.00 28.75 79 GLN A O 1
ATOM 583 N N . TYR A 1 80 ? 18.573 37.349 -18.839 1.00 31.73 80 TYR A N 1
ATOM 584 C CA . TYR A 1 80 ? 17.316 37.044 -18.162 1.00 31.73 80 TYR A CA 1
ATOM 585 C C . TYR A 1 80 ? 17.103 38.015 -16.988 1.00 31.73 80 TYR A C 1
ATOM 587 O O . TYR A 1 80 ? 18.000 38.140 -16.150 1.00 31.73 80 TYR A O 1
ATOM 595 N N . PRO A 1 81 ? 15.944 38.689 -16.882 1.00 32.19 81 PRO A N 1
ATOM 596 C CA . PRO A 1 81 ? 15.620 39.469 -15.702 1.00 32.19 81 PRO A CA 1
ATOM 597 C C . PRO A 1 81 ? 15.173 38.570 -14.545 1.00 32.19 81 PRO A C 1
ATOM 599 O O . PRO A 1 81 ? 14.434 37.600 -14.709 1.00 32.19 81 PRO A O 1
ATOM 602 N N . SER A 1 82 ? 15.646 38.962 -13.367 1.00 32.09 82 SER A N 1
ATOM 603 C CA . SER A 1 82 ? 15.356 38.444 -12.037 1.00 32.09 82 SER A CA 1
ATOM 604 C C . SER A 1 82 ? 13.864 38.376 -11.696 1.00 32.09 82 SER A C 1
ATOM 606 O O . SER A 1 82 ? 13.070 39.245 -12.059 1.00 32.09 82 SER A O 1
ATOM 608 N N . GLU A 1 83 ? 13.549 37.351 -10.911 1.00 34.12 83 GLU A N 1
ATOM 609 C CA . GLU A 1 83 ? 12.284 37.036 -10.253 1.00 34.12 83 GLU A CA 1
ATOM 610 C C . GLU A 1 83 ? 11.606 38.249 -9.587 1.00 34.12 83 GLU A C 1
ATOM 612 O O . GLU A 1 83 ? 12.240 39.056 -8.905 1.00 34.12 83 GLU A O 1
ATOM 617 N N . ARG A 1 84 ? 10.278 38.344 -9.733 1.00 30.89 84 ARG A N 1
ATOM 618 C CA . ARG A 1 84 ? 9.430 39.195 -8.884 1.00 30.89 84 ARG A CA 1
ATOM 619 C C . ARG A 1 84 ? 8.922 38.374 -7.688 1.00 30.89 84 ARG A C 1
ATOM 621 O O . ARG A 1 84 ? 8.391 37.289 -7.921 1.00 30.89 84 ARG A O 1
ATOM 628 N N . PRO A 1 85 ? 8.979 38.877 -6.440 1.00 34.06 85 PRO A N 1
ATOM 629 C CA . PRO A 1 85 ? 8.378 38.194 -5.295 1.00 34.06 85 PRO A CA 1
ATOM 630 C C . PRO A 1 85 ? 6.857 38.411 -5.220 1.00 34.06 85 PRO A C 1
ATOM 632 O O . PRO A 1 85 ? 6.369 39.531 -5.379 1.00 34.06 85 PRO A O 1
ATOM 635 N N . ASN A 1 86 ? 6.118 37.341 -4.918 1.00 34.44 86 ASN A N 1
ATOM 636 C CA . ASN A 1 86 ? 4.688 37.350 -4.591 1.00 34.44 86 ASN A CA 1
ATOM 637 C C . ASN A 1 86 ? 4.486 37.725 -3.098 1.00 34.44 86 ASN A C 1
ATOM 639 O O . ASN A 1 86 ? 5.152 37.127 -2.246 1.00 34.44 86 ASN A O 1
ATOM 643 N N . PRO A 1 87 ? 3.621 38.696 -2.738 1.00 29.09 87 PRO A N 1
ATOM 644 C CA . PRO A 1 87 ? 3.588 39.257 -1.391 1.00 29.09 87 PRO A CA 1
ATOM 645 C C . PRO A 1 87 ? 2.496 38.629 -0.514 1.00 29.09 87 PRO A C 1
ATOM 647 O O . PRO A 1 87 ? 1.414 39.182 -0.413 1.00 29.09 87 PRO A O 1
ATOM 650 N N . PHE A 1 88 ? 2.788 37.537 0.195 1.00 34.75 88 PHE A N 1
ATOM 651 C CA . PHE A 1 88 ? 2.052 37.158 1.415 1.00 34.75 88 PHE A CA 1
ATOM 652 C C . PHE A 1 88 ? 2.960 36.344 2.348 1.00 34.75 88 PHE A C 1
ATOM 654 O O . PHE A 1 88 ? 2.959 35.118 2.339 1.00 34.75 88 PHE A O 1
ATOM 661 N N . ALA A 1 89 ? 3.744 37.039 3.174 1.00 31.67 89 ALA A N 1
ATOM 662 C CA . ALA A 1 89 ? 4.424 36.448 4.324 1.00 31.67 89 ALA A CA 1
ATOM 663 C C . ALA A 1 89 ? 4.255 37.380 5.530 1.00 31.67 89 ALA A C 1
ATOM 665 O O . ALA A 1 89 ? 4.843 38.462 5.604 1.00 31.67 89 ALA A O 1
ATOM 666 N N . ALA A 1 90 ? 3.388 36.974 6.457 1.00 32.22 90 ALA A N 1
ATOM 667 C CA . ALA A 1 90 ? 3.164 37.666 7.715 1.00 32.22 90 ALA A CA 1
ATOM 668 C C . ALA A 1 90 ? 4.394 37.524 8.627 1.00 32.22 90 ALA A C 1
ATOM 670 O O . ALA A 1 90 ? 4.961 36.445 8.792 1.00 32.22 90 ALA A O 1
ATOM 671 N N . LYS A 1 91 ? 4.806 38.657 9.201 1.00 28.38 91 LYS A N 1
ATOM 672 C CA . LYS A 1 91 ? 5.971 38.825 10.074 1.00 28.38 91 LYS A CA 1
ATOM 673 C C . LYS A 1 91 ? 5.722 38.206 11.453 1.00 28.38 91 LYS A C 1
ATOM 675 O O . LYS A 1 91 ? 4.765 38.581 12.121 1.00 28.38 91 LYS A O 1
ATOM 680 N N . LEU A 1 92 ? 6.661 37.392 11.933 1.00 30.34 92 LEU A N 1
ATOM 681 C CA . LEU A 1 92 ? 6.862 37.134 13.361 1.00 30.34 92 LEU A CA 1
ATOM 682 C C . LEU A 1 92 ? 8.286 37.557 13.740 1.00 30.34 92 LEU A C 1
ATOM 684 O O . LEU A 1 92 ? 9.281 37.035 13.243 1.00 30.34 92 LEU A O 1
ATOM 688 N N . SER A 1 93 ? 8.339 38.588 14.579 1.00 28.53 93 SER A N 1
ATOM 689 C CA . SER A 1 93 ? 9.530 39.258 15.096 1.00 28.53 93 SER A CA 1
ATOM 690 C C . SER A 1 93 ? 10.277 38.362 16.090 1.00 28.53 93 SER A C 1
ATOM 692 O O . SER A 1 93 ? 9.701 37.939 17.090 1.00 28.53 93 SER A O 1
ATOM 694 N N . ARG A 1 94 ? 11.568 38.105 15.842 1.00 30.92 94 ARG A N 1
ATOM 695 C CA . ARG A 1 94 ? 12.505 37.562 16.839 1.00 30.92 94 ARG A CA 1
ATOM 696 C C . ARG A 1 94 ? 13.154 38.721 17.592 1.00 30.92 94 ARG A C 1
ATOM 698 O O . ARG A 1 94 ? 13.787 39.576 16.975 1.00 30.92 94 ARG A O 1
ATOM 705 N N . ARG A 1 95 ? 13.063 38.712 18.922 1.00 31.64 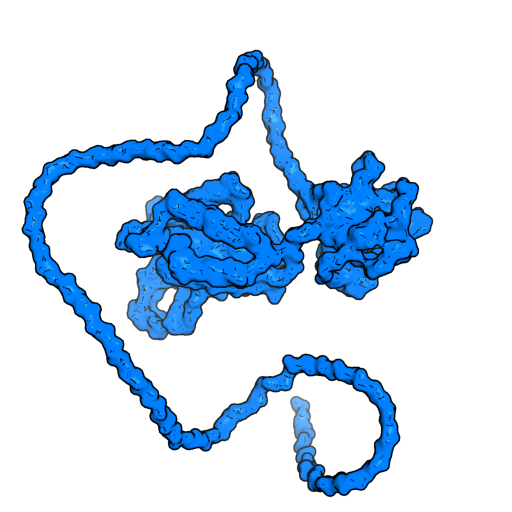95 ARG A N 1
ATOM 706 C CA . ARG A 1 95 ? 13.936 39.499 19.800 1.00 31.64 95 ARG A CA 1
ATOM 707 C C . ARG A 1 95 ? 14.748 38.578 20.709 1.00 31.64 95 ARG A C 1
ATOM 709 O O . ARG A 1 95 ? 14.213 37.624 21.262 1.00 31.64 95 ARG A O 1
ATOM 716 N N . SER A 1 96 ? 16.006 38.990 20.866 1.00 30.36 96 SER A N 1
ATOM 717 C CA . SER A 1 96 ? 16.928 38.729 21.979 1.00 30.36 96 SER A CA 1
ATOM 718 C C . SER A 1 96 ? 17.791 37.466 21.909 1.00 30.36 96 SER A C 1
ATOM 720 O O . SER A 1 96 ? 17.399 36.374 22.303 1.00 30.36 96 SER A O 1
ATOM 722 N N . LEU A 1 97 ? 19.027 37.696 21.459 1.00 29.47 97 LEU A N 1
ATOM 723 C CA . LEU A 1 97 ? 20.200 36.842 21.603 1.00 29.47 97 LEU A CA 1
ATOM 724 C C . LEU A 1 97 ? 20.740 37.003 23.038 1.00 29.47 97 LEU A C 1
ATOM 726 O O . LEU A 1 97 ? 21.136 38.102 23.423 1.00 29.47 97 LEU A O 1
ATOM 730 N N . GLY A 1 98 ? 20.724 35.927 23.825 1.00 29.58 98 GLY A N 1
ATOM 731 C CA . GLY A 1 98 ? 21.349 35.842 25.145 1.00 29.58 98 GLY A CA 1
ATOM 732 C C . GLY A 1 98 ? 22.458 34.795 25.117 1.00 29.58 98 GLY A C 1
ATOM 733 O O . GLY A 1 98 ? 22.210 33.634 24.804 1.00 29.58 98 GLY A O 1
ATOM 734 N N . LEU A 1 99 ? 23.678 35.245 25.389 1.00 30.45 99 LEU A N 1
ATOM 735 C CA . LEU A 1 99 ? 24.923 34.485 25.425 1.00 30.45 99 LEU A CA 1
ATOM 736 C C . LEU A 1 99 ? 24.910 33.474 26.591 1.00 30.45 99 LEU A C 1
ATOM 738 O O . LEU A 1 99 ? 24.760 33.886 27.736 1.00 30.45 99 LEU A O 1
ATOM 742 N N . PHE A 1 100 ? 25.133 32.185 26.321 1.00 33.25 100 PHE A N 1
ATOM 743 C CA . PHE A 1 100 ? 25.570 31.221 27.337 1.00 33.25 100 PHE A CA 1
ATOM 744 C C . PHE A 1 100 ? 26.791 30.451 26.830 1.00 33.25 100 PHE A C 1
ATOM 746 O O . PHE A 1 100 ? 26.737 29.718 25.844 1.00 33.25 100 PHE A O 1
ATOM 753 N N . THR A 1 101 ? 27.907 30.678 27.516 1.00 31.41 101 THR A N 1
ATOM 754 C CA . THR A 1 101 ? 29.154 29.913 27.449 1.00 31.41 101 THR A CA 1
ATOM 755 C C . THR A 1 101 ? 28.947 28.491 27.973 1.00 31.41 101 THR A C 1
ATOM 757 O O . THR A 1 101 ? 28.130 28.261 28.861 1.00 31.41 101 THR A O 1
ATOM 760 N N . GLY A 1 102 ? 29.673 27.545 27.376 1.00 31.67 102 GLY A N 1
ATOM 761 C CA . GLY A 1 102 ? 29.340 26.124 27.369 1.00 31.67 102 GLY A CA 1
ATOM 762 C C . GLY A 1 102 ? 29.534 25.320 28.653 1.00 31.67 102 GLY A C 1
ATOM 763 O O . GLY A 1 102 ? 30.184 25.738 29.603 1.00 31.67 102 GLY A O 1
ATOM 764 N N . LEU A 1 103 ? 29.030 24.088 28.583 1.00 33.69 103 LEU A N 1
ATOM 765 C CA . LEU A 1 103 ? 29.560 22.917 29.268 1.00 33.69 103 LEU A CA 1
ATOM 766 C C . LEU A 1 103 ? 29.297 21.698 28.372 1.00 33.69 103 LEU A C 1
ATOM 768 O O . LEU A 1 103 ? 28.171 21.466 27.933 1.00 33.69 103 LEU A O 1
ATOM 772 N N . ALA A 1 104 ? 30.354 20.947 28.075 1.00 39.28 104 ALA A N 1
ATOM 773 C CA . ALA A 1 104 ? 30.272 19.659 27.409 1.00 39.28 104 ALA A CA 1
ATOM 774 C C . ALA A 1 104 ? 29.608 18.637 28.345 1.00 39.28 104 ALA A C 1
ATOM 776 O O . ALA A 1 104 ? 30.086 18.408 29.453 1.00 39.28 104 ALA A O 1
ATOM 777 N N . ALA A 1 105 ? 28.539 17.996 27.881 1.00 34.88 105 ALA A N 1
ATOM 778 C CA . ALA A 1 105 ? 28.012 16.767 28.459 1.00 34.88 105 ALA A CA 1
ATOM 779 C C . ALA A 1 105 ? 27.557 15.867 27.306 1.00 34.88 105 ALA A C 1
ATOM 781 O O . ALA A 1 105 ? 26.905 16.329 26.370 1.00 34.88 105 ALA A O 1
ATOM 782 N N . GLY A 1 106 ? 27.995 14.609 27.348 1.00 33.59 106 GLY A N 1
ATOM 783 C CA . GLY A 1 106 ? 27.862 13.635 26.272 1.00 33.59 106 GLY A CA 1
ATOM 784 C C . GLY A 1 106 ? 26.443 13.526 25.726 1.00 33.59 106 GLY A C 1
ATOM 785 O O . GLY A 1 106 ? 25.471 13.446 26.477 1.00 33.59 106 GLY A O 1
ATOM 786 N N . GLY A 1 107 ? 26.343 13.499 24.398 1.00 31.75 107 GLY A N 1
ATOM 787 C CA . GLY A 1 107 ? 25.103 13.196 23.707 1.00 31.75 107 GLY A CA 1
ATOM 788 C C . GLY A 1 107 ? 24.672 11.771 24.031 1.00 31.75 107 GLY A C 1
ATOM 789 O O . GLY A 1 107 ? 25.133 10.822 23.400 1.00 31.75 107 GLY A O 1
ATOM 790 N N . LEU A 1 108 ? 23.765 11.624 24.998 1.00 38.78 108 LEU A N 1
ATOM 791 C CA . LEU A 1 108 ? 22.826 10.518 24.962 1.00 38.78 108 LEU A CA 1
ATOM 792 C C . LEU A 1 108 ? 22.072 10.642 23.639 1.00 38.78 108 LEU A C 1
ATOM 794 O O . LEU A 1 108 ? 21.360 11.618 23.406 1.00 38.78 108 LEU A O 1
ATOM 798 N N . LEU A 1 109 ? 22.263 9.653 22.771 1.00 38.44 109 LEU A N 1
ATOM 799 C CA . LEU A 1 109 ? 21.375 9.392 21.651 1.00 38.44 109 LEU A CA 1
ATOM 800 C C . LEU A 1 109 ? 19.963 9.281 22.230 1.00 38.44 109 LEU A C 1
ATOM 802 O O . LEU A 1 109 ? 19.631 8.294 22.885 1.00 38.44 109 LEU A O 1
ATOM 806 N N . GLY A 1 110 ? 19.153 10.322 22.047 1.00 33.41 110 GLY A N 1
ATOM 807 C CA . GLY A 1 110 ? 17.735 10.255 22.347 1.00 33.41 110 GLY A CA 1
ATOM 808 C C . GLY A 1 110 ? 17.137 9.183 21.451 1.00 33.41 110 GLY A C 1
ATOM 809 O O . GLY A 1 110 ? 16.975 9.404 20.253 1.00 33.41 110 GLY A O 1
ATOM 810 N N . ALA A 1 111 ? 16.853 8.010 22.019 1.00 39.25 111 ALA A N 1
ATOM 811 C CA . ALA A 1 111 ? 15.943 7.061 21.409 1.00 39.25 111 ALA A CA 1
ATOM 812 C C . ALA A 1 111 ? 14.671 7.847 21.079 1.00 39.25 111 ALA A C 1
ATOM 814 O O . ALA A 1 111 ? 14.051 8.419 21.979 1.00 39.25 111 ALA A O 1
ATOM 815 N N . GLY A 1 112 ? 14.349 7.969 19.788 1.00 32.56 112 GLY A N 1
ATOM 816 C CA . GLY A 1 112 ? 13.123 8.628 19.359 1.00 32.56 112 GLY A CA 1
ATOM 817 C C . GLY A 1 112 ? 11.969 8.029 20.150 1.00 32.56 112 GLY A C 1
ATOM 818 O O . GLY A 1 112 ? 11.849 6.804 20.211 1.00 32.56 112 GLY A O 1
ATOM 819 N N . ALA A 1 113 ? 11.189 8.876 20.823 1.00 39.59 113 ALA A N 1
ATOM 820 C CA . ALA A 1 113 ? 10.037 8.419 21.580 1.00 39.59 113 ALA A CA 1
ATOM 821 C C . ALA A 1 113 ? 9.180 7.559 20.645 1.00 39.59 113 ALA A C 1
ATOM 823 O O . ALA A 1 113 ? 8.762 8.029 19.584 1.00 39.59 113 ALA A O 1
ATOM 824 N N . ALA A 1 114 ? 8.987 6.288 21.006 1.00 45.72 114 ALA A N 1
ATOM 825 C CA . ALA A 1 114 ? 8.071 5.421 20.289 1.00 45.72 114 ALA A CA 1
ATOM 826 C C . ALA A 1 114 ? 6.724 6.150 20.192 1.00 45.72 114 ALA A C 1
ATOM 828 O O . ALA A 1 114 ? 6.225 6.678 21.189 1.00 45.72 114 ALA A O 1
ATOM 829 N N . SER A 1 115 ? 6.183 6.252 18.978 1.00 57.78 115 SER A N 1
ATOM 830 C CA . SER A 1 115 ? 4.870 6.852 18.768 1.00 57.78 115 SER A CA 1
ATOM 831 C C . SER A 1 115 ? 3.848 6.018 19.539 1.00 57.78 115 SER A C 1
ATOM 833 O O . SER A 1 115 ? 3.746 4.815 19.309 1.00 57.78 115 SER A O 1
ATOM 835 N N . ALA A 1 116 ? 3.151 6.638 20.492 1.00 72.81 116 ALA A N 1
ATOM 836 C CA . ALA A 1 116 ? 2.107 5.965 21.254 1.00 72.81 116 ALA A CA 1
ATOM 837 C C . ALA A 1 116 ? 1.001 5.494 20.299 1.00 72.81 116 ALA A C 1
ATOM 839 O O . ALA A 1 116 ? 0.541 6.266 19.453 1.00 72.81 116 ALA A O 1
ATOM 840 N N . ALA A 1 117 ? 0.536 4.254 20.451 1.00 74.31 117 ALA A N 1
ATOM 841 C CA . ALA A 1 117 ? -0.507 3.692 19.594 1.00 74.31 117 ALA A CA 1
ATOM 842 C C . ALA A 1 117 ? -1.881 4.346 19.834 1.00 74.31 117 ALA A C 1
ATOM 844 O O . ALA A 1 117 ? -2.824 4.127 19.073 1.00 74.31 117 ALA A O 1
ATOM 845 N N . PHE A 1 118 ? -2.021 5.153 20.890 1.00 85.56 118 PHE A N 1
ATOM 846 C CA . PHE A 1 118 ? -3.252 5.858 21.219 1.00 85.56 118 PHE A CA 1
ATOM 847 C C . PHE A 1 118 ? -3.010 7.271 21.761 1.00 85.56 118 PHE A C 1
ATOM 849 O O . PHE A 1 118 ? -1.931 7.636 22.214 1.00 85.56 118 PHE A O 1
ATOM 856 N N . THR A 1 119 ? -4.070 8.071 21.744 1.00 84.62 119 THR A N 1
ATOM 857 C CA . THR A 1 119 ? -4.152 9.416 22.309 1.00 84.62 119 THR A CA 1
ATOM 858 C C . THR A 1 119 ? -5.363 9.465 23.246 1.00 84.62 119 THR A C 1
ATOM 860 O O . THR A 1 119 ? -6.479 9.162 22.804 1.00 84.62 119 THR A O 1
ATOM 863 N N . PRO A 1 120 ? -5.197 9.825 24.534 1.00 83.12 120 PRO A N 1
ATOM 864 C CA . PRO A 1 120 ? -6.313 9.951 25.471 1.00 83.12 120 PRO A CA 1
ATOM 865 C C . PRO A 1 120 ? -7.442 10.841 24.934 1.00 83.12 120 PRO A C 1
ATOM 867 O O . PRO A 1 120 ? -7.202 11.819 24.230 1.00 83.12 120 PRO A O 1
ATOM 870 N N . GLY A 1 121 ? -8.691 10.486 25.239 1.00 78.00 121 GLY A N 1
ATOM 871 C CA . GLY A 1 121 ? -9.877 11.208 24.757 1.00 78.00 121 GLY A CA 1
ATOM 872 C C . GLY A 1 121 ? -10.278 10.948 23.295 1.00 78.00 121 GLY A C 1
ATOM 873 O O . GLY A 1 121 ? -11.413 11.261 22.934 1.00 78.00 121 GLY A O 1
ATOM 874 N N . THR A 1 122 ? -9.418 10.329 22.479 1.00 87.56 122 THR A N 1
ATOM 875 C CA . THR A 1 122 ? -9.756 9.908 21.108 1.00 87.56 122 THR A CA 1
ATOM 876 C C . THR A 1 122 ? -10.642 8.661 21.130 1.00 87.56 122 THR A C 1
ATOM 878 O O . THR A 1 122 ? -10.471 7.780 21.974 1.00 87.56 122 THR A O 1
ATOM 881 N N . TRP A 1 123 ? -11.607 8.590 20.209 1.00 93.06 123 TRP A N 1
ATOM 882 C CA . TRP A 1 123 ? -12.459 7.414 20.027 1.00 93.06 123 TRP A CA 1
ATOM 883 C C . TRP A 1 123 ? -11.760 6.379 19.148 1.00 93.06 123 TRP A C 1
ATOM 885 O O . TRP A 1 123 ? -11.245 6.720 18.087 1.00 93.06 123 TRP A O 1
ATOM 895 N N . TYR A 1 124 ? -11.805 5.117 19.558 1.00 95.38 124 TYR A N 1
ATOM 896 C CA . TYR A 1 124 ? -11.185 3.981 18.890 1.00 95.38 124 TYR A CA 1
ATOM 897 C C . TYR A 1 124 ? -12.168 2.832 18.719 1.00 95.38 124 TYR A C 1
ATOM 899 O O . TYR A 1 124 ? -12.971 2.548 19.603 1.00 95.38 124 TYR A O 1
ATOM 907 N N . VAL A 1 125 ? -12.023 2.111 17.616 1.00 94.56 125 VAL A N 1
ATOM 908 C CA . VAL A 1 125 ? -12.441 0.718 17.499 1.00 94.56 125 VAL A CA 1
ATOM 909 C C . VAL A 1 125 ? -11.260 -0.155 17.920 1.00 94.56 125 VAL A C 1
ATOM 911 O O . VAL A 1 125 ? -10.139 0.053 17.457 1.00 94.56 125 VAL A O 1
ATOM 914 N N . LEU A 1 126 ? -11.493 -1.117 18.812 1.00 96.81 126 LEU A N 1
ATOM 915 C CA . LEU A 1 126 ? -10.445 -1.982 19.362 1.00 96.81 126 LEU A CA 1
ATOM 916 C C . LEU A 1 126 ? -10.504 -3.354 18.690 1.00 96.81 126 LEU A C 1
ATOM 918 O O . LEU A 1 126 ? -11.391 -4.152 18.986 1.00 96.81 126 LEU A O 1
ATOM 922 N N . GLN A 1 127 ? -9.577 -3.611 17.766 1.00 94.44 127 GLN A N 1
ATOM 923 C CA . GLN A 1 127 ? -9.526 -4.844 16.979 1.00 94.44 127 GLN A CA 1
ATOM 924 C C . GLN A 1 127 ? -8.628 -5.884 17.650 1.00 94.44 127 GLN A C 1
ATOM 926 O O . GLN A 1 127 ? -7.448 -5.628 17.871 1.00 94.44 127 GLN A O 1
ATOM 931 N N . SER A 1 128 ? -9.149 -7.074 17.935 1.00 93.38 128 SER A N 1
ATOM 932 C CA . SER A 1 128 ? -8.347 -8.191 18.436 1.00 93.38 128 SER A CA 1
ATOM 933 C C . SER A 1 128 ? -7.277 -8.586 17.419 1.00 93.38 128 SER A C 1
ATOM 935 O O . SER A 1 128 ? -7.587 -8.873 16.261 1.00 93.38 128 SER A O 1
ATOM 937 N N . ARG A 1 129 ? -6.017 -8.683 17.863 1.00 91.69 129 ARG A N 1
ATOM 938 C CA . ARG A 1 129 ? -4.916 -9.227 17.054 1.00 91.69 129 ARG A CA 1
ATOM 939 C C . ARG A 1 129 ? -5.164 -10.685 16.671 1.00 91.69 129 ARG A C 1
ATOM 941 O O . ARG A 1 129 ? -4.668 -11.137 15.645 1.00 91.69 129 ARG A O 1
ATOM 948 N N . HIS A 1 130 ? -5.878 -11.436 17.510 1.00 88.62 130 HIS A N 1
ATOM 949 C CA . HIS A 1 130 ? -6.058 -12.868 17.306 1.00 88.62 130 HIS A CA 1
ATOM 950 C C . HIS A 1 130 ? -7.094 -13.205 16.233 1.00 88.62 130 HIS A C 1
ATOM 952 O O . HIS A 1 130 ? -6.851 -14.098 15.428 1.00 88.62 130 HIS A O 1
ATOM 958 N N . SER A 1 131 ? -8.234 -12.511 16.234 1.00 84.75 131 SER A N 1
ATOM 959 C CA . SER A 1 131 ? -9.376 -12.825 15.366 1.00 84.75 131 SER A CA 1
ATOM 960 C C . SER A 1 131 ? -9.605 -11.807 14.248 1.00 84.75 131 SER A C 1
ATOM 962 O O . SER A 1 131 ? -10.296 -12.115 13.283 1.00 84.75 131 SER A O 1
ATOM 964 N N . GLY A 1 132 ? -9.085 -10.582 14.378 1.00 84.44 132 GLY A N 1
ATOM 965 C CA . GLY A 1 132 ? -9.433 -9.462 13.499 1.00 84.44 132 GLY A CA 1
ATOM 966 C C . GLY A 1 132 ? -10.826 -8.865 13.756 1.00 84.44 132 GLY A C 1
ATOM 967 O O . GLY A 1 132 ? -11.183 -7.872 13.120 1.00 84.44 132 GLY A O 1
ATOM 968 N N . LEU A 1 133 ? -11.600 -9.418 14.696 1.00 90.44 133 LEU A N 1
ATOM 969 C CA . LEU A 1 133 ? -12.885 -8.873 15.141 1.00 90.44 133 LEU A CA 1
ATOM 970 C C . LEU A 1 133 ? -12.681 -7.725 16.134 1.00 90.44 133 LEU A C 1
ATOM 972 O O . LEU A 1 133 ? -11.590 -7.543 16.676 1.00 90.44 133 LEU A O 1
ATOM 976 N N . VAL A 1 134 ? -13.729 -6.942 16.378 1.00 97.31 134 VAL A N 1
ATOM 977 C CA . VAL A 1 134 ? -13.663 -5.746 17.227 1.00 97.31 134 VAL A CA 1
ATOM 978 C C . VAL A 1 134 ? -14.504 -5.897 18.483 1.00 97.31 134 VAL A C 1
ATOM 980 O O . VAL A 1 134 ? -15.499 -6.618 18.478 1.00 97.31 134 VAL A O 1
ATOM 983 N N . LEU A 1 135 ? -14.103 -5.214 19.552 1.00 98.62 135 LEU A N 1
ATOM 984 C CA . LEU A 1 135 ? -14.867 -5.149 20.796 1.00 98.62 135 LEU A CA 1
ATOM 985 C C . LEU A 1 135 ? -16.243 -4.498 20.572 1.00 98.62 135 LEU A C 1
ATOM 987 O O . LEU A 1 135 ? -16.346 -3.484 19.883 1.00 98.62 135 LEU A O 1
ATOM 991 N N . ASP A 1 136 ? -17.290 -5.077 21.159 1.00 98.56 136 ASP A N 1
ATOM 992 C CA . ASP A 1 136 ? -18.689 -4.689 20.945 1.00 98.56 136 ASP A CA 1
ATOM 993 C C . ASP A 1 136 ? -19.527 -4.946 22.213 1.00 98.56 136 ASP A C 1
ATOM 995 O O . ASP A 1 136 ? -19.460 -6.029 22.795 1.00 98.56 136 ASP A O 1
ATOM 999 N N . LEU A 1 137 ? -20.304 -3.954 22.661 1.00 98.19 137 LEU A N 1
ATOM 1000 C CA . LEU A 1 137 ? -21.186 -4.047 23.843 1.00 98.19 137 LEU A CA 1
ATOM 1001 C C . LEU A 1 137 ? -22.658 -4.369 23.517 1.00 98.19 137 LEU A C 1
ATOM 1003 O O . LEU A 1 137 ? -23.515 -4.385 24.404 1.00 98.19 137 LEU A O 1
ATOM 1007 N N . GLY A 1 138 ? -22.979 -4.595 22.247 1.00 94.38 138 GLY A N 1
ATOM 1008 C CA . GLY A 1 138 ? -24.342 -4.642 21.741 1.00 94.38 138 GLY A CA 1
ATOM 1009 C C . GLY A 1 138 ? -25.071 -3.304 21.900 1.00 94.38 138 GLY A C 1
ATOM 1010 O O . GLY A 1 138 ? -24.531 -2.303 22.366 1.00 94.38 138 GLY A O 1
ATOM 1011 N N . ALA A 1 139 ? -26.346 -3.269 21.516 1.00 93.31 139 ALA A N 1
ATOM 1012 C CA . ALA A 1 139 ? -27.142 -2.039 21.566 1.00 93.31 139 ALA A CA 1
ATOM 1013 C C . ALA A 1 139 ? -27.579 -1.628 22.990 1.00 93.31 139 ALA A C 1
ATOM 1015 O O . ALA A 1 139 ? -28.067 -0.516 23.184 1.00 93.31 139 ALA A O 1
ATOM 1016 N N . SER A 1 140 ? -27.441 -2.511 23.987 1.00 97.38 140 SER A N 1
ATOM 1017 C CA . SER A 1 140 ? -27.877 -2.224 25.357 1.00 97.38 140 SER A CA 1
ATOM 1018 C C . SER A 1 140 ? -27.021 -1.127 25.990 1.00 97.38 140 SER A C 1
ATOM 1020 O O . SER A 1 140 ? -25.795 -1.142 25.884 1.00 97.38 140 SER A O 1
ATOM 1022 N N . THR A 1 141 ? -27.659 -0.203 26.706 1.00 97.62 141 THR A N 1
ATOM 1023 C CA . THR A 1 141 ? -27.002 0.816 27.542 1.00 97.62 141 THR A CA 1
ATOM 1024 C C . THR A 1 141 ? -27.122 0.506 29.038 1.00 97.62 141 THR A C 1
ATOM 1026 O O . THR A 1 141 ? -26.682 1.299 29.869 1.00 97.62 141 THR A O 1
ATOM 1029 N N . ALA A 1 142 ? -27.709 -0.637 29.412 1.00 98.38 142 ALA A N 1
ATOM 1030 C CA . ALA A 1 142 ? -27.885 -1.051 30.804 1.00 98.38 142 ALA A CA 1
ATOM 1031 C C . ALA A 1 142 ? -26.576 -1.555 31.438 1.00 98.38 142 ALA A C 1
ATOM 1033 O O . ALA A 1 142 ? -25.673 -2.028 30.741 1.00 98.38 142 ALA A O 1
ATOM 1034 N N . ASP A 1 143 ? -26.489 -1.462 32.768 1.00 98.75 143 ASP A N 1
ATOM 1035 C CA . ASP A 1 143 ? -25.392 -2.070 33.529 1.00 98.75 143 ASP A CA 1
ATOM 1036 C C . ASP A 1 143 ? -25.414 -3.593 33.361 1.00 98.75 143 ASP A C 1
ATOM 1038 O O . ASP A 1 143 ? -26.479 -4.210 33.293 1.00 98.75 143 ASP A O 1
ATOM 1042 N N . GLY A 1 144 ? -24.230 -4.195 33.252 1.00 98.12 144 GLY A N 1
ATOM 1043 C CA . GLY A 1 144 ? -24.074 -5.638 33.080 1.00 98.12 144 GLY A CA 1
ATOM 1044 C C . GLY A 1 144 ? -24.161 -6.135 31.634 1.00 98.12 144 GLY A C 1
ATOM 1045 O O . GLY A 1 144 ? -24.024 -7.339 31.415 1.00 98.12 144 GLY A O 1
ATOM 1046 N N . ALA A 1 145 ? -24.347 -5.262 30.633 1.00 98.44 145 ALA A N 1
ATOM 1047 C CA . ALA A 1 145 ? -24.241 -5.695 29.237 1.00 98.44 145 ALA A CA 1
ATOM 1048 C C . ALA A 1 145 ? -22.816 -6.196 28.952 1.00 98.44 145 ALA A C 1
ATOM 1050 O O . ALA A 1 145 ? -21.842 -5.504 29.256 1.00 98.44 145 ALA A O 1
ATOM 1051 N N . LYS A 1 146 ? -22.707 -7.409 28.403 1.00 98.50 146 LYS A N 1
ATOM 1052 C CA . LYS A 1 146 ? -21.426 -8.091 28.197 1.00 98.50 146 LYS A CA 1
ATOM 1053 C C . LYS A 1 146 ? -20.655 -7.498 27.028 1.00 98.50 146 LYS A C 1
ATOM 1055 O O . LYS A 1 146 ? -21.235 -7.180 25.994 1.00 98.50 146 LYS A O 1
ATOM 1060 N N . LEU A 1 147 ? -19.340 -7.437 27.187 1.00 98.75 147 LEU A N 1
ATOM 1061 C CA . LEU A 1 147 ? -18.420 -7.152 26.102 1.00 98.75 147 LEU A CA 1
ATOM 1062 C C . LEU A 1 147 ? -18.166 -8.429 25.296 1.00 98.75 147 LEU A C 1
ATOM 1064 O O . LEU A 1 147 ? -17.776 -9.465 25.840 1.00 98.75 147 LEU A O 1
ATOM 1068 N N . LEU A 1 148 ? -18.381 -8.342 23.991 1.00 98.62 148 LEU A N 1
ATOM 1069 C CA . LEU A 1 148 ? -18.172 -9.409 23.021 1.00 98.62 148 LEU A CA 1
ATOM 1070 C C . LEU A 1 148 ? -17.157 -8.954 21.965 1.00 98.62 148 LEU A C 1
ATOM 1072 O O . LEU A 1 148 ? -16.790 -7.780 21.909 1.00 98.62 148 LEU A O 1
ATOM 1076 N N . GLN A 1 149 ? -16.737 -9.871 21.094 1.00 98.19 149 GLN A N 1
ATOM 1077 C CA . GLN A 1 149 ? -16.146 -9.513 19.802 1.00 98.19 149 GLN A CA 1
ATOM 1078 C C . GLN A 1 149 ? -17.157 -9.695 18.662 1.00 98.19 149 GLN A C 1
ATOM 1080 O O . GLN A 1 149 ? -17.890 -10.683 18.635 1.00 98.19 149 GLN A O 1
ATOM 1085 N N . GLN A 1 150 ? -17.195 -8.771 17.705 1.00 97.00 150 GLN A N 1
ATOM 1086 C CA . GLN A 1 150 ? -18.095 -8.795 16.544 1.00 97.00 150 GLN A CA 1
ATOM 1087 C C . GLN A 1 150 ? -17.399 -8.304 15.270 1.00 97.00 150 GLN A C 1
ATOM 1089 O O . GLN A 1 150 ? -16.299 -7.747 15.309 1.00 97.00 150 GLN A O 1
ATOM 1094 N N . ALA A 1 151 ? -18.048 -8.509 14.120 1.00 89.56 151 ALA A N 1
ATOM 1095 C CA . ALA A 1 151 ? -17.626 -7.872 12.876 1.00 89.56 151 ALA A CA 1
ATOM 1096 C C . ALA A 1 151 ? -17.693 -6.343 13.016 1.00 89.56 151 ALA A C 1
ATOM 1098 O O . ALA A 1 151 ? -18.620 -5.798 13.621 1.00 89.56 151 ALA A O 1
ATOM 1099 N N . ARG A 1 152 ? -16.708 -5.639 12.453 1.00 87.25 152 ARG A N 1
ATOM 1100 C CA . ARG A 1 152 ? -16.648 -4.178 12.526 1.00 87.25 152 ARG A CA 1
ATOM 1101 C C . ARG A 1 152 ? -17.789 -3.551 11.725 1.00 87.25 152 ARG A C 1
ATOM 1103 O O . ARG A 1 152 ? -17.930 -3.809 10.535 1.00 87.25 152 ARG A O 1
ATOM 1110 N N . THR A 1 153 ? -18.557 -2.696 12.385 1.00 85.31 153 THR A N 1
ATOM 1111 C CA . THR A 1 153 ? -19.634 -1.884 11.801 1.00 85.31 153 THR A CA 1
ATOM 1112 C C . THR A 1 153 ? -19.411 -0.385 11.999 1.00 85.31 153 THR A C 1
ATOM 1114 O O . THR A 1 153 ? -20.181 0.412 11.474 1.00 85.31 153 THR A O 1
ATOM 1117 N N . ASP A 1 154 ? -18.398 0.003 12.787 1.00 83.31 154 ASP A N 1
ATOM 1118 C CA . ASP A 1 154 ? -18.168 1.382 13.240 1.00 83.31 154 ASP A CA 1
ATOM 1119 C C . ASP A 1 154 ? -19.364 1.991 13.995 1.00 83.31 154 ASP A C 1
ATOM 1121 O O . ASP A 1 154 ? -19.416 3.200 14.220 1.00 83.31 154 ASP A O 1
ATOM 1125 N N . ALA A 1 155 ? -20.316 1.171 14.445 1.00 91.62 155 ALA A N 1
ATOM 1126 C CA . ALA A 1 155 ? -21.428 1.623 15.264 1.00 91.62 155 ALA A CA 1
ATOM 1127 C C . ALA A 1 155 ? -20.941 2.116 16.638 1.00 91.62 155 ALA A C 1
ATOM 1129 O O . ALA A 1 155 ? -19.894 1.700 17.133 1.00 91.62 155 ALA A O 1
ATOM 1130 N N . ALA A 1 156 ? -21.705 3.001 17.283 1.00 96.19 156 ALA A N 1
ATOM 1131 C CA . ALA A 1 156 ? -21.279 3.661 18.521 1.00 96.19 156 ALA A CA 1
ATOM 1132 C C . ALA A 1 156 ? -20.945 2.679 19.665 1.00 96.19 156 ALA A C 1
ATOM 1134 O O . ALA A 1 156 ? -20.077 2.979 20.481 1.00 96.19 156 ALA A O 1
ATOM 1135 N N . GLN A 1 157 ? -21.572 1.499 19.710 1.00 97.38 157 GLN A N 1
ATOM 1136 C CA . GLN A 1 157 ? -21.282 0.456 20.702 1.00 97.38 157 GLN A CA 1
ATOM 1137 C C . GLN A 1 157 ? -19.951 -0.290 20.493 1.00 97.38 157 GLN A C 1
ATOM 1139 O O . GLN A 1 157 ? -19.554 -1.076 21.351 1.00 97.38 157 GLN A O 1
ATOM 1144 N N . GLN A 1 158 ? -19.264 -0.048 19.371 1.00 98.00 158 GLN A N 1
ATOM 1145 C CA . GLN A 1 158 ? -17.915 -0.553 19.075 1.00 98.00 158 GLN A CA 1
ATOM 1146 C C . GLN A 1 158 ? -16.826 0.504 19.299 1.00 98.00 158 GLN A C 1
ATOM 1148 O O . GLN A 1 158 ? -15.656 0.274 18.992 1.00 98.00 158 GLN A O 1
ATOM 1153 N N . GLN A 1 159 ? -17.204 1.690 19.784 1.00 97.94 159 GLN A N 1
ATOM 1154 C CA . GLN A 1 159 ? -16.304 2.825 19.917 1.00 97.94 159 GLN A CA 1
ATOM 1155 C C . GLN A 1 159 ? -16.009 3.110 21.384 1.00 97.94 159 GLN A C 1
ATOM 1157 O O . GLN A 1 159 ? -16.912 3.363 22.184 1.00 97.94 159 GLN A O 1
ATOM 1162 N N . PHE A 1 160 ? -14.725 3.129 21.714 1.00 98.50 160 PHE A N 1
ATOM 1163 C CA . PHE A 1 160 ? -14.221 3.298 23.066 1.00 98.50 160 PHE A CA 1
ATOM 1164 C C . PHE A 1 160 ? -13.230 4.451 23.124 1.00 98.50 160 PHE A C 1
ATOM 1166 O O . PHE A 1 160 ? -12.468 4.663 22.186 1.00 98.50 160 PHE A O 1
ATOM 1173 N N . ARG A 1 161 ? -13.202 5.186 24.231 1.00 97.38 161 ARG A N 1
ATOM 1174 C CA . ARG A 1 161 ? -12.131 6.147 24.514 1.00 97.38 161 ARG A CA 1
ATOM 1175 C C . ARG A 1 161 ? -11.476 5.841 25.845 1.00 97.38 161 ARG A C 1
ATOM 1177 O O . ARG A 1 161 ? -12.122 5.343 26.766 1.00 97.38 161 ARG A O 1
ATOM 1184 N N . PHE A 1 162 ? -10.207 6.199 25.953 1.00 97.75 162 PHE A N 1
ATOM 1185 C CA . PHE A 1 162 ? -9.452 6.071 27.192 1.00 97.75 162 PHE A CA 1
ATOM 1186 C C . PHE A 1 162 ? -9.540 7.378 27.978 1.00 97.75 162 PHE A C 1
ATOM 1188 O O . PHE A 1 162 ? -9.163 8.439 27.472 1.00 97.75 162 PHE A O 1
ATOM 1195 N N . VAL A 1 163 ? -10.072 7.299 29.197 1.00 96.81 163 VAL A N 1
ATOM 1196 C CA . VAL A 1 163 ? -10.218 8.422 30.133 1.00 96.81 163 VAL A CA 1
ATOM 1197 C C . VAL A 1 163 ? -9.232 8.216 31.273 1.00 96.81 163 VAL A C 1
ATOM 1199 O O . VAL A 1 163 ? -9.265 7.169 31.912 1.00 96.81 163 VAL A O 1
ATOM 1202 N N . ASP A 1 164 ? -8.362 9.192 31.521 1.00 95.81 164 ASP A N 1
ATOM 1203 C CA . ASP A 1 164 ? -7.371 9.113 32.598 1.00 95.81 164 ASP A CA 1
ATOM 1204 C C . ASP A 1 164 ? -8.052 8.928 33.969 1.00 95.81 164 ASP A C 1
ATOM 1206 O O . ASP A 1 164 ? -9.047 9.586 34.285 1.00 95.81 164 ASP A O 1
ATOM 1210 N N . ALA A 1 165 ? -7.535 7.987 34.758 1.00 96.00 165 ALA A N 1
ATOM 1211 C CA . ALA A 1 165 ? -7.958 7.689 36.125 1.00 96.00 165 ALA A CA 1
ATOM 1212 C C . ALA A 1 165 ? -6.844 7.966 37.156 1.00 96.00 165 ALA A C 1
ATOM 1214 O O . ALA A 1 165 ? -7.020 7.687 38.343 1.00 96.00 165 ALA A O 1
ATOM 1215 N N . GLY A 1 166 ? -5.709 8.520 36.715 1.00 94.31 166 GLY A N 1
ATOM 1216 C CA . GLY A 1 166 ? -4.556 8.852 37.541 1.00 94.31 166 GLY A CA 1
ATOM 1217 C C . GLY A 1 166 ? -3.599 7.677 37.759 1.00 94.31 166 GLY A C 1
ATOM 1218 O O . GLY A 1 166 ? -3.966 6.501 37.716 1.00 94.31 166 GLY A O 1
ATOM 1219 N N . GLY A 1 167 ? -2.326 8.001 38.009 1.00 92.94 167 GLY A N 1
ATOM 1220 C CA . GLY A 1 167 ? -1.291 7.010 38.324 1.00 92.94 167 GLY A CA 1
ATOM 1221 C C . GLY A 1 167 ? -1.043 5.988 37.208 1.00 92.94 167 GLY A C 1
ATOM 1222 O O . GLY A 1 167 ? -0.794 4.824 37.508 1.00 92.94 167 GLY A O 1
ATOM 1223 N N . GLY A 1 168 ? -1.178 6.392 35.939 1.00 93.81 168 GLY A N 1
ATOM 1224 C CA . GLY A 1 168 ? -0.946 5.530 34.770 1.00 93.81 168 GLY A CA 1
ATOM 1225 C C . GLY A 1 168 ? -2.080 4.552 34.441 1.00 93.81 168 GLY A C 1
ATOM 1226 O O . GLY A 1 168 ? -1.868 3.611 33.677 1.00 93.81 168 GLY A O 1
ATOM 1227 N N . HIS A 1 169 ? -3.267 4.749 35.019 1.00 98.06 169 HIS A N 1
ATOM 1228 C CA . HIS A 1 169 ? -4.441 3.915 34.776 1.00 98.06 169 HIS A CA 1
ATOM 1229 C C . HIS A 1 169 ? -5.530 4.690 34.041 1.00 98.06 169 HIS A C 1
ATOM 1231 O O . HIS A 1 169 ? -5.659 5.903 34.183 1.00 98.06 169 HIS A O 1
ATOM 1237 N N . TYR A 1 170 ? -6.353 3.963 33.293 1.00 98.38 170 TYR A N 1
ATOM 1238 C CA . TYR A 1 170 ? -7.402 4.520 32.453 1.00 98.38 170 TYR A CA 1
ATOM 1239 C C . TYR A 1 170 ? -8.718 3.781 32.661 1.00 98.38 170 TYR A C 1
ATOM 1241 O O . TYR A 1 170 ? -8.750 2.580 32.929 1.00 98.38 170 TYR A O 1
ATOM 1249 N N . LYS A 1 171 ? -9.821 4.492 32.462 1.00 98.50 171 LYS A N 1
ATOM 1250 C CA . LYS A 1 171 ? -11.141 3.911 32.228 1.00 98.50 171 LYS A CA 1
ATOM 1251 C C . LYS A 1 171 ? -11.354 3.777 30.725 1.00 98.50 171 LYS A C 1
ATOM 1253 O O . LYS A 1 171 ? -11.005 4.681 29.965 1.00 98.50 171 LYS A O 1
ATOM 1258 N N . ILE A 1 172 ? -11.954 2.671 30.300 1.00 98.62 172 ILE A N 1
ATOM 1259 C CA . ILE A 1 172 ? -12.297 2.426 28.894 1.00 98.62 172 ILE A CA 1
ATOM 1260 C C . ILE A 1 172 ? -13.787 2.720 28.739 1.00 98.62 172 ILE A C 1
ATOM 1262 O O . ILE A 1 172 ? -14.619 1.918 29.154 1.00 98.62 172 ILE A O 1
ATOM 1266 N N . GLN A 1 173 ? -14.125 3.897 28.214 1.00 98.69 173 GLN A N 1
ATOM 1267 C CA . GLN A 1 173 ? -15.501 4.390 28.143 1.00 98.69 173 GLN A CA 1
ATOM 1268 C C . GLN A 1 173 ? -16.132 4.096 26.782 1.00 98.69 173 GLN A C 1
ATOM 1270 O O . GLN A 1 173 ? -15.551 4.442 25.756 1.00 98.69 173 GLN A O 1
ATOM 1275 N N . ALA A 1 174 ? -17.333 3.522 26.774 1.00 98.44 174 ALA A N 1
ATOM 1276 C CA . ALA A 1 174 ? -18.116 3.241 25.576 1.00 98.44 174 ALA A CA 1
ATOM 1277 C C . ALA A 1 174 ? -18.871 4.483 25.078 1.00 98.44 174 ALA A C 1
ATOM 1279 O O . ALA A 1 174 ? -19.452 5.231 25.870 1.00 98.44 174 ALA A O 1
ATOM 1280 N N . ARG A 1 175 ? -18.892 4.702 23.757 1.00 97.94 175 ARG A N 1
ATOM 1281 C CA . ARG A 1 175 ? -19.493 5.904 23.157 1.00 97.94 175 ARG A CA 1
ATOM 1282 C C . ARG A 1 175 ? -21.012 5.933 23.255 1.00 97.94 175 ARG A C 1
ATOM 1284 O O . ARG A 1 175 ? -21.566 7.000 23.493 1.00 97.94 175 ARG A O 1
ATOM 1291 N N . HIS A 1 176 ? -21.683 4.799 23.045 1.00 97.69 176 HIS A N 1
ATOM 1292 C CA . HIS A 1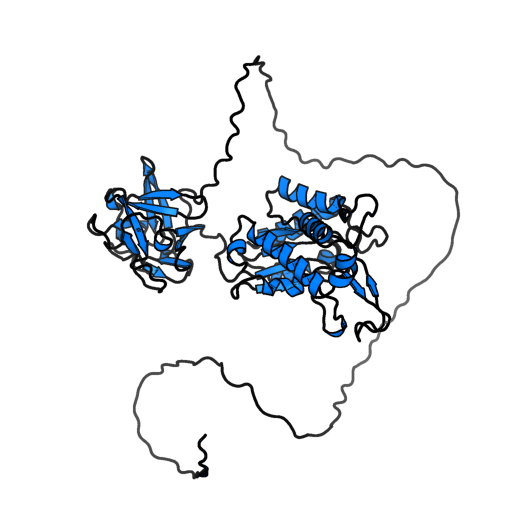 176 ? -23.150 4.749 22.971 1.00 97.69 176 HIS A CA 1
ATOM 1293 C C . HIS A 1 176 ? -23.836 4.931 24.327 1.00 97.69 176 HIS A C 1
ATOM 1295 O O . HIS A 1 176 ? -24.928 5.487 24.376 1.00 97.69 176 HIS A O 1
ATOM 1301 N N . SER A 1 177 ? -23.214 4.471 25.415 1.00 98.31 177 SER A N 1
ATOM 1302 C CA . SER A 1 177 ? -23.796 4.505 26.763 1.00 98.31 177 SER A CA 1
ATOM 1303 C C . SER A 1 177 ? -23.131 5.509 27.704 1.00 98.31 177 SER A C 1
ATOM 1305 O O . SER A 1 177 ? -23.712 5.850 28.731 1.00 98.31 177 SER A O 1
ATOM 1307 N N . GLY A 1 178 ? -21.904 5.953 27.406 1.00 98.19 178 GLY A N 1
ATOM 1308 C CA . GLY A 1 178 ? -21.089 6.751 28.326 1.00 98.19 178 GLY A CA 1
ATOM 1309 C C . GLY A 1 178 ? -20.568 5.970 29.541 1.00 98.19 178 GLY A C 1
ATOM 1310 O O . GLY A 1 178 ? -19.938 6.563 30.415 1.00 98.19 178 GLY A O 1
ATOM 1311 N N . LYS A 1 179 ? -20.800 4.655 29.608 1.00 98.81 179 LYS A N 1
ATOM 1312 C CA . LYS A 1 179 ? -20.362 3.769 30.698 1.00 98.81 179 LYS A CA 1
ATOM 1313 C C . LYS A 1 179 ? -18.958 3.230 30.462 1.00 98.81 179 LYS A C 1
ATOM 1315 O O . LYS A 1 179 ? -18.405 3.396 29.376 1.00 98.81 179 LYS A O 1
ATOM 1320 N N . VAL A 1 180 ? -18.374 2.597 31.475 1.00 98.88 180 VAL A N 1
ATOM 1321 C CA . VAL A 1 180 ? -16.990 2.104 31.431 1.00 98.88 180 VAL A CA 1
ATOM 1322 C C . VAL A 1 180 ? -16.932 0.582 31.486 1.00 98.88 180 VAL A C 1
ATOM 1324 O O . VAL A 1 180 ? -17.848 -0.054 32.007 1.00 98.88 180 VAL A O 1
ATOM 1327 N N . LEU A 1 181 ? -15.863 0.001 30.934 1.00 98.81 181 LEU A N 1
ATOM 1328 C CA . LEU A 1 181 ? -15.593 -1.429 31.062 1.00 98.81 181 LEU A CA 1
ATOM 1329 C C . LEU A 1 181 ? -15.263 -1.794 32.511 1.00 98.81 181 LEU A C 1
ATOM 1331 O O . LEU A 1 181 ? -14.408 -1.172 33.143 1.00 98.81 181 LEU A O 1
ATOM 1335 N N . ASP A 1 182 ? -15.919 -2.841 32.992 1.00 98.81 182 ASP A N 1
ATOM 1336 C CA . ASP A 1 182 ? -15.950 -3.289 34.376 1.00 98.81 182 ASP A CA 1
ATOM 1337 C C . ASP A 1 182 ? -15.735 -4.810 34.421 1.00 98.81 182 ASP A C 1
ATOM 1339 O O . ASP A 1 182 ? -16.358 -5.563 33.665 1.00 98.81 182 ASP A O 1
ATOM 1343 N N . VAL A 1 183 ? -14.837 -5.273 35.294 1.00 98.88 183 VAL A N 1
ATOM 1344 C CA . VAL A 1 183 ? -14.757 -6.701 35.633 1.00 98.88 183 VAL A CA 1
ATOM 1345 C C . VAL A 1 183 ? -15.917 -7.049 36.559 1.00 98.88 183 VAL A C 1
ATOM 1347 O O . VAL A 1 183 ? -15.926 -6.632 37.724 1.00 98.88 183 VAL A O 1
ATOM 1350 N N . TYR A 1 184 ? -16.852 -7.862 36.057 1.00 98.62 184 TYR A N 1
ATOM 1351 C CA . TYR A 1 184 ? -18.112 -8.147 36.737 1.00 98.62 184 TYR A CA 1
ATOM 1352 C C . TYR A 1 184 ? -17.901 -8.616 38.182 1.00 98.62 184 TYR A C 1
ATOM 1354 O O . TYR A 1 184 ? -17.047 -9.461 38.478 1.00 98.62 184 TYR A O 1
ATOM 1362 N N . ALA A 1 185 ? -18.691 -8.038 39.090 1.00 98.12 185 ALA A N 1
ATOM 1363 C CA . ALA A 1 185 ? -18.645 -8.297 40.528 1.00 98.12 185 ALA A CA 1
ATOM 1364 C C . ALA A 1 185 ? -17.256 -8.102 41.175 1.00 98.12 185 ALA A C 1
ATOM 1366 O O . ALA A 1 185 ? -16.990 -8.658 42.239 1.00 98.12 185 ALA A O 1
ATOM 1367 N N . LYS A 1 186 ? -16.365 -7.308 40.555 1.00 98.50 186 LYS A N 1
ATOM 1368 C CA . LYS A 1 186 ? -14.984 -7.069 41.019 1.00 98.50 186 LYS A CA 1
ATOM 1369 C C . LYS A 1 186 ? -14.153 -8.349 41.148 1.00 98.50 186 LYS A C 1
ATOM 1371 O O . LYS A 1 186 ? -13.202 -8.392 41.929 1.00 98.50 186 LYS A O 1
ATOM 1376 N N . SER A 1 187 ? -14.519 -9.394 40.406 1.00 98.75 187 SER A N 1
ATOM 1377 C CA . SER A 1 187 ? -13.859 -10.693 40.495 1.00 98.75 187 SER A CA 1
ATOM 1378 C C . SER A 1 187 ? -12.362 -10.581 40.205 1.00 98.75 187 SER A C 1
ATOM 1380 O O . SER A 1 187 ? -11.932 -9.818 39.341 1.00 98.75 187 SER A O 1
ATOM 1382 N N . THR A 1 188 ? -11.554 -11.375 40.900 1.00 98.62 188 THR A N 1
ATOM 1383 C CA . THR A 1 188 ? -10.123 -11.551 40.610 1.00 98.62 188 THR A CA 1
ATOM 1384 C C . THR A 1 188 ? -9.831 -12.892 39.938 1.00 98.62 188 THR A C 1
ATOM 1386 O O . THR A 1 188 ? -8.672 -13.208 39.681 1.00 98.62 188 THR A O 1
ATOM 1389 N N . ALA A 1 189 ? -10.865 -13.680 39.625 1.00 98.69 189 ALA A N 1
ATOM 1390 C CA . ALA A 1 189 ? -10.728 -14.993 39.007 1.00 98.69 189 ALA A CA 1
ATOM 1391 C C . ALA A 1 189 ? -10.543 -14.908 37.484 1.00 98.69 189 ALA A C 1
ATOM 1393 O O . ALA A 1 189 ? -11.096 -14.028 36.814 1.00 98.69 189 ALA A O 1
ATOM 1394 N N . ASN A 1 190 ? -9.805 -15.877 36.940 1.00 98.69 190 ASN A N 1
ATOM 1395 C CA . ASN A 1 190 ? -9.745 -16.132 35.504 1.00 98.69 190 ASN A CA 1
ATOM 1396 C C . ASN A 1 190 ? -11.137 -16.473 34.956 1.00 98.69 190 ASN A C 1
ATOM 1398 O O . ASN A 1 190 ? -11.924 -17.164 35.600 1.00 98.69 190 ASN A O 1
ATOM 1402 N N . GLY A 1 191 ? -11.431 -15.988 33.753 1.00 98.31 191 GLY A N 1
ATOM 1403 C CA . GLY A 1 191 ? -12.692 -16.240 33.065 1.00 98.31 191 GLY A CA 1
ATOM 1404 C C . GLY A 1 191 ? -13.854 -15.347 33.501 1.00 98.31 191 GLY A C 1
ATOM 1405 O O . GLY A 1 191 ? -14.931 -15.490 32.922 1.00 98.31 191 GLY A O 1
ATOM 1406 N N . ALA A 1 192 ? -13.661 -14.425 34.454 1.00 98.75 192 ALA A N 1
ATOM 1407 C CA . ALA A 1 192 ? -14.691 -13.453 34.822 1.00 98.75 192 ALA A CA 1
ATOM 1408 C C . ALA A 1 192 ? -15.054 -12.559 33.627 1.00 98.75 192 ALA A C 1
ATOM 1410 O O . ALA A 1 192 ? -14.167 -12.112 32.898 1.00 98.75 192 ALA A O 1
ATOM 1411 N N . ASP A 1 193 ? -16.352 -12.327 33.428 1.00 98.69 193 ASP A N 1
ATOM 1412 C CA . ASP A 1 193 ? -16.873 -11.534 32.313 1.00 98.69 193 ASP A CA 1
ATOM 1413 C C . ASP A 1 193 ? -16.483 -10.056 32.431 1.00 98.69 193 ASP A C 1
ATOM 1415 O O . ASP A 1 193 ? -16.487 -9.474 33.521 1.00 98.69 193 ASP A O 1
ATOM 1419 N N . ILE A 1 194 ? -16.220 -9.440 31.278 1.00 98.88 194 ILE A N 1
ATOM 1420 C CA . ILE A 1 194 ? -16.139 -7.987 31.148 1.00 98.88 194 ILE A CA 1
ATOM 1421 C C . ILE A 1 194 ? -17.502 -7.459 30.715 1.00 98.88 194 ILE A C 1
ATOM 1423 O O . ILE A 1 194 ? -18.097 -7.937 29.746 1.00 98.88 194 ILE A O 1
ATOM 1427 N N . VAL A 1 195 ? -17.999 -6.459 31.432 1.00 98.88 195 VAL A N 1
ATOM 1428 C CA . VAL A 1 195 ? -19.291 -5.817 31.174 1.00 98.88 195 VAL A CA 1
ATOM 1429 C C . VAL A 1 195 ? -19.123 -4.305 31.074 1.00 98.88 195 VAL A C 1
ATOM 1431 O O . VAL A 1 195 ? -18.079 -3.771 31.440 1.00 98.88 195 VAL A O 1
ATOM 1434 N N . GLN A 1 196 ? -20.147 -3.594 30.605 1.00 98.75 196 GLN A N 1
ATOM 1435 C CA . GLN A 1 196 ? -20.254 -2.163 30.895 1.00 98.75 196 GLN A CA 1
ATOM 1436 C C . GLN A 1 196 ? -20.934 -1.936 32.246 1.00 98.75 196 GLN A C 1
ATOM 1438 O O . GLN A 1 196 ? -21.874 -2.651 32.612 1.00 98.75 196 GLN A O 1
ATOM 1443 N N . TRP A 1 197 ? -20.510 -0.894 32.951 1.00 98.81 197 TRP A N 1
ATOM 1444 C CA . TRP A 1 197 ? -21.148 -0.458 34.186 1.00 98.81 197 TRP A CA 1
ATOM 1445 C C . TRP A 1 197 ? -21.053 1.057 34.355 1.00 98.81 197 TRP A C 1
ATOM 1447 O O . TRP A 1 197 ? -20.146 1.708 33.825 1.00 98.81 197 TRP A O 1
ATOM 1457 N N . THR A 1 198 ? -21.997 1.625 35.101 1.00 98.75 198 THR A N 1
ATOM 1458 C CA . THR A 1 198 ? -21.943 3.017 35.551 1.00 98.75 198 THR A CA 1
ATOM 1459 C C . THR A 1 198 ? -20.605 3.300 36.243 1.00 98.75 198 THR A C 1
ATOM 1461 O O . THR A 1 198 ? -20.181 2.563 37.136 1.00 98.75 198 THR A O 1
ATOM 1464 N N . ASP A 1 199 ? -19.926 4.364 35.816 1.00 98.50 199 ASP A N 1
ATOM 1465 C CA . ASP A 1 199 ? -18.639 4.762 36.386 1.00 98.50 199 ASP A CA 1
ATOM 1466 C C . ASP A 1 199 ? -18.809 5.115 37.868 1.00 98.50 199 ASP A C 1
ATOM 1468 O O . ASP A 1 199 ? -19.546 6.035 38.223 1.00 98.50 199 ASP A O 1
ATOM 1472 N N . ASN A 1 200 ? -18.145 4.348 38.728 1.00 97.88 200 ASN A N 1
ATOM 1473 C CA . ASN A 1 200 ? -18.160 4.528 40.178 1.00 97.88 200 ASN A CA 1
ATOM 1474 C C . ASN A 1 200 ? -16.743 4.690 40.753 1.00 97.88 200 ASN A C 1
ATOM 1476 O O . ASN A 1 200 ? -16.563 4.661 41.970 1.00 97.88 200 ASN A O 1
ATOM 1480 N N . GLY A 1 201 ? -15.732 4.833 39.886 1.00 96.75 201 GLY A N 1
ATOM 1481 C CA . GLY A 1 201 ? -14.330 4.962 40.281 1.00 96.75 201 GLY A CA 1
ATOM 1482 C C . GLY A 1 201 ? -13.692 3.689 40.851 1.00 96.75 201 GLY A C 1
ATOM 1483 O O . GLY A 1 201 ? -12.542 3.740 41.289 1.00 96.75 201 GLY A O 1
ATOM 1484 N N . GLY A 1 202 ? -14.386 2.547 40.845 1.00 98.25 202 GLY A N 1
ATOM 1485 C CA . GLY A 1 202 ? -13.878 1.281 41.369 1.00 98.25 202 GLY A CA 1
ATOM 1486 C C . GLY A 1 202 ? -12.613 0.797 40.653 1.00 98.25 202 GLY A C 1
ATOM 1487 O O . GLY A 1 202 ? -12.447 0.982 39.449 1.00 98.25 202 GLY A O 1
ATOM 1488 N N . LEU A 1 203 ? -11.711 0.129 41.381 1.00 98.69 203 LEU A N 1
ATOM 1489 C CA . LEU A 1 203 ? -10.455 -0.389 40.811 1.00 98.69 203 LEU A CA 1
ATOM 1490 C C . LEU A 1 203 ? -10.689 -1.430 39.703 1.00 98.69 203 LEU A C 1
ATOM 1492 O O . LEU A 1 203 ? -9.871 -1.567 38.801 1.00 98.69 203 LEU A O 1
ATOM 1496 N N . ASN A 1 204 ? -11.820 -2.136 39.738 1.00 98.81 204 ASN A N 1
ATOM 1497 C CA . ASN A 1 204 ? -12.239 -3.088 38.709 1.00 98.81 204 ASN A CA 1
ATOM 1498 C C . ASN A 1 204 ? -12.654 -2.415 37.383 1.00 98.81 204 ASN A C 1
ATOM 1500 O O . ASN A 1 204 ? -12.815 -3.122 36.391 1.00 98.81 204 ASN A O 1
ATOM 1504 N N . GLN A 1 205 ? -12.790 -1.084 37.356 1.00 98.88 205 GLN A N 1
ATOM 1505 C CA . GLN A 1 205 ? -13.075 -0.271 36.165 1.00 98.88 205 GLN A CA 1
ATOM 1506 C C . GLN A 1 205 ? -11.827 0.438 35.612 1.00 98.88 205 GLN A C 1
ATOM 1508 O O . GLN A 1 205 ? -11.905 1.189 34.637 1.00 98.88 205 GLN A O 1
ATOM 1513 N N . GLN A 1 206 ? -10.671 0.232 36.247 1.00 98.75 206 GLN A N 1
ATOM 1514 C CA . GLN A 1 206 ? -9.422 0.906 35.917 1.00 98.75 206 GLN A CA 1
ATOM 1515 C C . GLN A 1 206 ? -8.421 -0.084 35.333 1.00 98.75 206 GLN A C 1
ATOM 1517 O O . GLN A 1 206 ? -8.246 -1.193 35.839 1.00 98.75 206 GLN A O 1
ATOM 1522 N N . TRP A 1 207 ? -7.736 0.339 34.279 1.00 98.75 207 TRP A N 1
ATOM 1523 C CA . TRP A 1 207 ? -6.886 -0.512 33.463 1.00 98.75 207 TRP A CA 1
ATOM 1524 C C . TRP A 1 207 ? -5.540 0.166 33.235 1.00 98.75 207 TRP A C 1
ATOM 1526 O O . TRP A 1 207 ? -5.484 1.316 32.802 1.00 98.75 207 TRP A O 1
ATOM 1536 N N . GLN A 1 208 ? -4.450 -0.543 33.501 1.00 98.44 208 GLN A N 1
ATOM 1537 C CA . GLN A 1 208 ? -3.143 -0.185 32.975 1.00 98.44 208 GLN A CA 1
ATOM 1538 C C . GLN A 1 208 ? -3.117 -0.533 31.483 1.00 98.44 208 GLN A C 1
ATOM 1540 O O . GLN A 1 208 ? -3.441 -1.661 31.101 1.00 98.44 208 GLN A O 1
ATOM 1545 N N . ILE A 1 209 ? -2.728 0.426 30.643 1.00 97.94 209 ILE A N 1
ATOM 1546 C CA . ILE A 1 209 ? -2.534 0.206 29.208 1.00 97.94 209 ILE A CA 1
ATOM 1547 C C . ILE A 1 209 ? -1.049 -0.065 28.974 1.00 97.94 209 ILE A C 1
ATOM 1549 O O . ILE A 1 209 ? -0.212 0.802 29.214 1.00 97.94 209 ILE A O 1
ATOM 1553 N N . LEU A 1 210 ? -0.725 -1.275 28.525 1.00 96.19 210 LEU A N 1
ATOM 1554 C CA . LEU A 1 210 ? 0.612 -1.626 28.055 1.00 96.19 210 LEU A CA 1
ATOM 1555 C C . LEU A 1 210 ? 0.639 -1.423 26.539 1.00 96.19 210 LEU A C 1
ATOM 1557 O O . LEU A 1 210 ? -0.049 -2.147 25.819 1.00 96.19 210 LEU A O 1
ATOM 1561 N N . ASP A 1 211 ? 1.407 -0.437 26.088 1.00 91.69 211 ASP A N 1
ATOM 1562 C CA . ASP A 1 211 ? 1.518 -0.022 24.687 1.00 91.69 211 ASP A CA 1
ATOM 1563 C C . ASP A 1 211 ? 2.871 -0.463 24.107 1.00 91.69 211 ASP A C 1
ATOM 1565 O O . ASP A 1 211 ? 3.917 -0.173 24.690 1.00 91.69 211 ASP A O 1
ATOM 1569 N N . ASP A 1 212 ? 2.850 -1.185 22.984 1.00 82.44 212 ASP A N 1
ATOM 1570 C CA . ASP A 1 212 ? 4.052 -1.582 22.232 1.00 82.44 212 ASP A CA 1
ATOM 1571 C C . ASP A 1 212 ? 4.289 -0.741 20.958 1.00 82.44 212 ASP A C 1
ATOM 1573 O O . ASP A 1 212 ? 5.199 -1.030 20.179 1.00 82.44 212 ASP A O 1
ATOM 1577 N N . GLY A 1 213 ? 3.477 0.299 20.743 1.00 74.62 213 GLY A N 1
ATOM 1578 C CA . GLY A 1 213 ? 3.476 1.161 19.560 1.00 74.62 213 GLY A CA 1
ATOM 1579 C C . GLY A 1 213 ? 2.544 0.684 18.440 1.00 74.62 213 GLY A C 1
ATOM 1580 O O . GLY A 1 213 ? 2.289 1.434 17.500 1.00 74.62 213 GLY A O 1
ATOM 1581 N N . THR A 1 214 ? 1.999 -0.537 18.516 1.00 80.81 214 THR A N 1
ATOM 1582 C CA . THR A 1 214 ? 1.036 -1.077 17.535 1.00 80.81 214 THR A CA 1
ATOM 1583 C C . THR A 1 214 ? -0.208 -1.678 18.190 1.00 80.81 214 THR A C 1
ATOM 1585 O O . THR A 1 214 ? -1.330 -1.454 17.726 1.00 80.81 214 THR A O 1
ATOM 1588 N N . TYR A 1 215 ? -0.024 -2.461 19.248 1.00 89.88 215 TYR A N 1
ATOM 1589 C CA . TYR A 1 215 ? -1.061 -3.160 19.985 1.00 89.88 215 TYR A CA 1
ATOM 1590 C C . TYR A 1 215 ? -1.066 -2.728 21.448 1.00 89.88 215 TYR A C 1
ATOM 1592 O O . TYR A 1 215 ? -0.035 -2.484 22.072 1.00 89.88 215 TYR A O 1
ATOM 1600 N N . LEU A 1 216 ? -2.269 -2.699 22.008 1.00 97.06 216 LEU A N 1
ATOM 1601 C CA . LEU A 1 216 ? -2.512 -2.437 23.414 1.00 97.06 216 LEU A CA 1
ATOM 1602 C C . LEU A 1 216 ? -2.844 -3.738 24.135 1.00 97.06 216 LEU A C 1
ATOM 1604 O O . LEU A 1 216 ? -3.568 -4.590 23.611 1.00 97.06 216 LEU A O 1
ATOM 1608 N N . ARG A 1 217 ? -2.379 -3.855 25.376 1.00 98.19 217 ARG A N 1
ATOM 1609 C CA . ARG A 1 217 ? -2.910 -4.808 26.358 1.00 98.19 217 ARG A CA 1
ATOM 1610 C C . ARG A 1 217 ? -3.484 -4.034 27.532 1.00 98.19 217 ARG A C 1
ATOM 1612 O O . ARG A 1 217 ? -2.894 -3.051 27.972 1.00 98.19 217 ARG A O 1
ATOM 1619 N N . PHE A 1 218 ? -4.610 -4.498 28.057 1.00 98.69 218 PHE A N 1
ATOM 1620 C CA . PHE A 1 218 ? -5.306 -3.849 29.166 1.00 98.69 218 PHE A CA 1
ATOM 1621 C C . PHE A 1 218 ? -5.220 -4.739 30.396 1.00 98.69 218 PHE A C 1
ATOM 1623 O O . PHE A 1 218 ? -5.803 -5.818 30.395 1.00 98.69 218 PHE A O 1
ATOM 1630 N N . VAL A 1 219 ? -4.503 -4.305 31.430 1.00 98.75 219 VAL A N 1
ATOM 1631 C CA . VAL A 1 219 ? -4.355 -5.046 32.690 1.00 98.75 219 VAL A CA 1
ATOM 1632 C C . VAL A 1 219 ? -5.200 -4.377 33.764 1.00 98.75 219 VAL A C 1
ATOM 1634 O O . VAL A 1 219 ? -5.029 -3.196 34.049 1.00 98.75 219 VAL A O 1
ATOM 1637 N N . ASN A 1 220 ? -6.139 -5.110 34.347 1.00 98.81 220 ASN A N 1
ATOM 1638 C CA . ASN A 1 220 ? -7.055 -4.573 35.340 1.00 98.81 220 ASN A CA 1
ATOM 1639 C C . ASN A 1 220 ? -6.324 -4.225 36.646 1.00 98.81 220 ASN A C 1
ATOM 1641 O O . ASN A 1 220 ? -5.568 -5.040 37.176 1.00 98.81 220 ASN A O 1
ATOM 1645 N N . ARG A 1 221 ? -6.598 -3.042 37.204 1.00 98.56 221 ARG A N 1
ATOM 1646 C CA . ARG A 1 221 ? -5.950 -2.541 38.425 1.00 98.56 221 ARG A CA 1
ATOM 1647 C C . ARG A 1 221 ? -6.317 -3.342 39.675 1.00 98.56 221 ARG A C 1
ATOM 1649 O O . ARG A 1 221 ? -5.510 -3.420 40.594 1.00 98.56 221 ARG A O 1
ATOM 1656 N N . ASN A 1 222 ? -7.521 -3.915 39.732 1.00 98.50 222 ASN A N 1
ATOM 1657 C CA . ASN A 1 222 ? -7.983 -4.699 40.881 1.00 98.50 222 ASN A CA 1
ATOM 1658 C C . ASN A 1 222 ? -7.398 -6.119 40.900 1.00 98.50 222 ASN A C 1
ATOM 1660 O O . ASN A 1 222 ? -7.030 -6.609 41.961 1.00 98.50 222 ASN A O 1
ATOM 1664 N N . SER A 1 223 ? -7.328 -6.791 39.747 1.00 98.62 223 SER A N 1
ATOM 1665 C CA . SER A 1 223 ? -6.961 -8.215 39.671 1.00 98.62 223 SER A CA 1
ATOM 1666 C C . SER A 1 223 ? -5.556 -8.498 39.132 1.00 98.62 223 SER A C 1
ATOM 1668 O O . SER A 1 223 ? -5.075 -9.624 39.271 1.00 98.62 223 SER A O 1
ATOM 1670 N N . GLY A 1 224 ? -4.915 -7.531 38.466 1.00 98.50 224 GLY A N 1
ATOM 1671 C CA . GLY A 1 224 ? -3.665 -7.739 37.727 1.00 98.50 224 GLY A CA 1
ATOM 1672 C C . GLY A 1 224 ? -3.814 -8.614 36.473 1.00 98.50 224 GLY A C 1
ATOM 1673 O O . GLY A 1 224 ? -2.812 -9.014 35.879 1.00 98.50 224 GLY A O 1
ATOM 1674 N N . LYS A 1 225 ? -5.048 -8.936 36.062 1.00 98.81 225 LYS A N 1
ATOM 1675 C CA . LYS A 1 225 ? -5.354 -9.800 34.911 1.00 98.81 225 LYS A CA 1
ATOM 1676 C C . LYS A 1 225 ? -5.636 -8.985 33.656 1.00 98.81 225 LYS A C 1
ATOM 1678 O O . LYS A 1 225 ? -6.104 -7.851 33.730 1.00 98.81 225 LYS A O 1
ATOM 1683 N N . ALA A 1 226 ? -5.326 -9.561 32.502 1.00 98.75 226 ALA A N 1
ATOM 1684 C CA . ALA A 1 226 ? -5.488 -8.920 31.209 1.00 98.75 226 ALA A CA 1
ATOM 1685 C C . ALA A 1 226 ? -6.899 -9.119 30.646 1.00 98.75 226 ALA A C 1
ATOM 1687 O O . ALA A 1 226 ? -7.502 -10.171 30.850 1.00 98.75 226 ALA A O 1
ATOM 1688 N N . LEU A 1 227 ? -7.387 -8.132 29.894 1.00 98.75 227 LEU A N 1
ATOM 1689 C CA . LEU A 1 227 ? -8.524 -8.280 28.987 1.00 98.75 227 LEU A CA 1
ATOM 1690 C C . LEU A 1 227 ? -8.192 -9.352 27.932 1.00 98.75 227 LEU A C 1
ATOM 1692 O O . LEU A 1 227 ? -7.141 -9.284 27.295 1.00 98.75 227 LEU A O 1
ATOM 1696 N N . ASP A 1 228 ? -9.071 -10.335 27.756 1.00 98.75 228 ASP A N 1
ATOM 1697 C CA . ASP A 1 228 ? -8.781 -11.580 27.041 1.00 98.75 228 ASP A CA 1
ATOM 1698 C C . ASP A 1 228 ? -9.991 -12.036 26.206 1.00 98.75 228 ASP A C 1
ATOM 1700 O O . ASP A 1 228 ? -11.118 -12.113 26.705 1.00 98.75 228 ASP A O 1
ATOM 1704 N N . VAL A 1 229 ? -9.773 -12.343 24.923 1.00 98.56 229 VAL A N 1
ATOM 1705 C CA . VAL A 1 229 ? -10.774 -13.042 24.103 1.00 98.56 229 VAL A CA 1
ATOM 1706 C C . VAL A 1 229 ? -10.896 -14.483 24.596 1.00 98.56 229 VAL A C 1
ATOM 1708 O O . VAL A 1 229 ? -10.005 -15.301 24.346 1.00 98.56 229 VAL A O 1
ATOM 1711 N N . TYR A 1 230 ? -12.017 -14.793 25.257 1.00 98.12 230 TYR A N 1
ATOM 1712 C CA . TYR A 1 230 ? -12.197 -16.051 25.979 1.00 98.12 230 TYR A CA 1
ATOM 1713 C C . TYR A 1 230 ? -11.950 -17.272 25.088 1.00 98.12 230 TYR A C 1
ATOM 1715 O O . TYR A 1 230 ? -12.390 -17.322 23.935 1.00 98.12 230 TYR A O 1
ATOM 1723 N N . GLU A 1 231 ? -11.206 -18.236 25.638 1.00 97.19 231 GLU A N 1
ATOM 1724 C CA . GLU A 1 231 ? -10.785 -19.471 24.960 1.00 97.19 231 GLU A CA 1
ATOM 1725 C C . GLU A 1 231 ? -10.068 -19.240 23.624 1.00 97.19 231 GLU A C 1
ATOM 1727 O O . GLU A 1 231 ? -9.969 -20.147 22.801 1.00 97.19 231 GLU A O 1
ATOM 1732 N N . ARG A 1 232 ? -9.534 -18.028 23.401 1.00 96.56 232 ARG A N 1
ATOM 1733 C CA . ARG A 1 232 ? -8.893 -17.639 22.140 1.00 96.56 232 ARG A CA 1
ATOM 1734 C C . ARG A 1 232 ? -9.829 -17.836 20.939 1.00 96.56 232 ARG A C 1
ATOM 1736 O O . ARG A 1 232 ? -9.389 -18.170 19.845 1.00 96.56 232 ARG A O 1
ATOM 1743 N N . SER A 1 233 ? -11.132 -17.653 21.134 1.00 97.38 233 SER A N 1
ATOM 1744 C CA . SER A 1 233 ? -12.104 -17.833 20.059 1.00 97.38 233 SER A CA 1
ATOM 1745 C C . SER A 1 233 ? -11.880 -16.832 18.919 1.00 97.38 233 SER A C 1
ATOM 1747 O O . SER A 1 233 ? -11.572 -15.661 19.146 1.00 97.38 233 SER A O 1
ATOM 1749 N N . THR A 1 234 ? -12.093 -17.269 17.679 1.00 91.88 234 THR A N 1
ATOM 1750 C CA . THR A 1 234 ? -12.155 -16.398 16.492 1.00 91.88 234 THR A CA 1
ATOM 1751 C C . THR A 1 234 ? -13.592 -16.112 16.047 1.00 91.88 234 THR A C 1
ATOM 1753 O O . THR A 1 234 ? -13.803 -15.420 15.054 1.00 91.88 234 THR A O 1
ATOM 1756 N N . ALA A 1 235 ? -14.590 -16.622 16.776 1.00 93.25 235 ALA A N 1
ATOM 1757 C CA . ALA A 1 235 ? -15.996 -16.490 16.418 1.00 93.25 235 ALA A CA 1
ATOM 1758 C C . ALA A 1 235 ? -16.583 -15.128 16.822 1.00 93.25 235 ALA A C 1
ATOM 1760 O O . ALA A 1 235 ? -16.343 -14.619 17.924 1.00 93.25 235 ALA A O 1
ATOM 1761 N N . ALA A 1 236 ? -17.429 -14.580 15.946 1.00 94.88 236 ALA A N 1
ATOM 1762 C CA . ALA A 1 236 ? -18.284 -13.445 16.265 1.00 94.88 236 ALA A CA 1
ATOM 1763 C C . ALA A 1 236 ? -19.286 -13.823 17.368 1.00 94.88 236 ALA A C 1
ATOM 1765 O O . ALA A 1 236 ? -19.871 -14.904 17.355 1.00 94.88 236 ALA A O 1
ATOM 1766 N N . GLY A 1 237 ? -19.465 -12.929 18.335 1.00 96.88 237 GLY A N 1
ATOM 1767 C CA . GLY A 1 237 ? -20.265 -13.150 19.537 1.00 96.88 237 GLY A CA 1
ATOM 1768 C C . GLY A 1 237 ? -19.511 -13.810 20.691 1.00 96.88 237 GLY A C 1
ATOM 1769 O O . GLY A 1 237 ? -20.096 -13.960 21.762 1.00 96.88 237 GLY A O 1
ATOM 1770 N N . ALA A 1 238 ? -18.233 -14.175 20.529 1.00 98.31 238 ALA A N 1
ATOM 1771 C CA . ALA A 1 238 ? -17.456 -14.682 21.656 1.00 98.31 238 ALA A CA 1
ATOM 1772 C C . ALA A 1 238 ? -17.291 -13.598 22.730 1.00 98.31 238 ALA A C 1
ATOM 1774 O O . ALA A 1 238 ? -17.084 -12.421 22.424 1.00 98.31 238 ALA A O 1
ATOM 1775 N N . ARG A 1 239 ? -17.382 -14.012 23.994 1.00 98.25 239 ARG A N 1
ATOM 1776 C CA . ARG A 1 239 ? -17.267 -13.116 25.145 1.00 98.25 239 ARG A CA 1
ATOM 1777 C C . ARG A 1 239 ? -15.827 -12.676 25.390 1.00 98.25 239 ARG A C 1
ATOM 1779 O O . ARG A 1 239 ? -14.882 -13.416 25.113 1.00 98.25 239 ARG A O 1
ATOM 1786 N N . ILE A 1 240 ? -15.686 -11.503 25.988 1.00 98.75 240 ILE A N 1
ATOM 1787 C CA . ILE A 1 240 ? -14.425 -11.014 26.535 1.00 98.75 240 ILE A CA 1
ATOM 1788 C C . ILE A 1 240 ? -14.415 -11.256 28.041 1.00 98.75 240 ILE A C 1
ATOM 1790 O O . ILE A 1 240 ? -15.392 -10.982 28.741 1.00 98.75 240 ILE A O 1
ATOM 1794 N N . ALA A 1 241 ? -13.301 -11.782 28.532 1.00 98.69 241 ALA A N 1
ATOM 1795 C CA . ALA A 1 241 ? -13.083 -12.105 29.931 1.00 98.69 241 ALA A CA 1
ATOM 1796 C C . ALA A 1 241 ? -11.795 -11.447 30.438 1.00 98.69 241 ALA A C 1
ATOM 1798 O O . ALA A 1 241 ? -11.066 -10.822 29.668 1.00 98.69 241 ALA A O 1
ATOM 1799 N N . GLN A 1 242 ? -11.490 -11.613 31.724 1.00 98.69 242 GLN A N 1
ATOM 1800 C CA . GLN A 1 242 ? -10.122 -11.436 32.208 1.00 98.69 242 GLN A CA 1
ATOM 1801 C C . GLN A 1 242 ? -9.397 -12.779 32.349 1.00 98.69 242 GLN A C 1
ATOM 1803 O O . GLN A 1 242 ? -10.004 -13.779 32.748 1.00 98.69 242 GLN A O 1
ATOM 1808 N N . TYR A 1 243 ? -8.093 -12.790 32.085 1.00 98.69 243 TYR A N 1
ATOM 1809 C CA . TYR A 1 243 ? -7.220 -13.940 32.326 1.00 98.69 243 TYR A CA 1
ATOM 1810 C C . TYR A 1 243 ? -5.815 -13.507 32.751 1.00 98.69 243 TYR A C 1
ATOM 1812 O O . TYR A 1 243 ? -5.456 -12.335 32.627 1.00 98.69 243 TYR A O 1
ATOM 1820 N N . ASP A 1 244 ? -5.000 -14.434 33.250 1.00 98.56 244 ASP A N 1
ATOM 1821 C CA . ASP A 1 244 ? -3.604 -14.141 33.581 1.00 98.56 244 ASP A CA 1
ATOM 1822 C C . ASP A 1 244 ? -2.870 -13.507 32.394 1.00 98.56 244 ASP A C 1
ATOM 1824 O O . ASP A 1 244 ? -2.931 -13.992 31.261 1.00 98.56 244 ASP A O 1
ATOM 1828 N N . SER A 1 245 ? -2.185 -12.394 32.664 1.00 96.94 245 SER A N 1
ATOM 1829 C CA . SER A 1 245 ? -1.470 -11.632 31.644 1.00 96.94 245 SER A CA 1
ATOM 1830 C C . SER A 1 245 ? -0.258 -12.428 31.167 1.00 96.94 245 SER A C 1
ATOM 1832 O O . SER A 1 245 ? 0.734 -12.557 31.882 1.00 96.94 245 SER A O 1
ATOM 1834 N N . ASN A 1 246 ? -0.346 -12.980 29.959 1.00 95.38 246 ASN A N 1
ATOM 1835 C CA . ASN A 1 246 ? 0.698 -13.816 29.357 1.00 95.38 246 ASN A CA 1
ATOM 1836 C C . ASN A 1 246 ? 1.202 -13.259 28.016 1.00 95.38 246 ASN A C 1
ATOM 1838 O O . ASN A 1 246 ? 2.106 -13.826 27.408 1.00 95.38 246 ASN A O 1
ATOM 1842 N N . GLY A 1 247 ? 0.626 -12.146 27.547 1.00 91.50 247 GLY A N 1
ATOM 1843 C CA . GLY A 1 247 ? 1.026 -11.506 26.295 1.00 91.50 247 GLY A CA 1
ATOM 1844 C C . GLY A 1 247 ? 0.556 -12.243 25.040 1.00 91.50 247 GLY A C 1
ATOM 1845 O O . GLY A 1 247 ? 0.987 -11.891 23.944 1.00 91.50 247 GLY A O 1
ATOM 1846 N N . GLY A 1 248 ? -0.333 -13.230 25.163 1.00 93.75 248 GLY A N 1
ATOM 1847 C CA . GLY A 1 248 ? -0.931 -13.934 24.034 1.00 93.75 248 GLY A CA 1
ATOM 1848 C C . GLY A 1 248 ? -1.666 -12.993 23.077 1.00 93.75 248 GLY A C 1
ATOM 1849 O O . GLY A 1 248 ? -2.162 -11.936 23.461 1.00 93.75 248 GLY A O 1
ATOM 1850 N N . THR A 1 249 ? -1.769 -13.380 21.804 1.00 93.62 249 THR A N 1
ATOM 1851 C CA . THR A 1 249 ? -2.425 -12.563 20.765 1.00 93.62 249 THR A CA 1
ATOM 1852 C C . THR A 1 249 ? -3.898 -12.275 21.064 1.00 93.62 249 THR A C 1
ATOM 1854 O O . THR A 1 249 ? -4.425 -11.269 20.608 1.00 93.62 249 THR A O 1
ATOM 1857 N N . ASN A 1 250 ? -4.568 -13.136 21.833 1.00 97.56 250 ASN A N 1
ATOM 1858 C CA . ASN A 1 250 ? -5.946 -12.960 22.303 1.00 97.56 250 ASN A CA 1
ATOM 1859 C C . ASN A 1 250 ? -6.090 -11.891 23.406 1.00 97.56 250 ASN A C 1
ATOM 1861 O O . ASN A 1 250 ? -7.214 -11.531 23.740 1.00 97.56 250 ASN A O 1
ATOM 1865 N N . GLN A 1 251 ? -4.979 -11.371 23.939 1.00 98.62 251 GLN A N 1
ATOM 1866 C CA . GLN A 1 251 ? -4.932 -10.281 24.923 1.00 98.62 251 GLN A CA 1
ATOM 1867 C C . GLN A 1 251 ? -4.472 -8.949 24.310 1.00 98.62 251 GLN A C 1
ATOM 1869 O O . GLN A 1 251 ? -4.278 -7.970 25.028 1.00 98.62 251 GLN A O 1
ATOM 1874 N N . GLN A 1 252 ? -4.246 -8.914 22.993 1.00 96.81 252 GLN A N 1
ATOM 1875 C CA . GLN A 1 252 ? -3.690 -7.769 22.278 1.00 96.81 252 GLN A CA 1
ATOM 1876 C C . GLN A 1 252 ? -4.728 -7.162 21.340 1.00 96.81 252 GLN A C 1
ATOM 1878 O O . GLN A 1 252 ? -5.321 -7.862 20.516 1.00 96.81 252 GLN A O 1
ATOM 1883 N N . PHE A 1 253 ? -4.909 -5.848 21.433 1.00 97.19 253 PHE A N 1
ATOM 1884 C CA . PHE A 1 253 ? -5.927 -5.119 20.690 1.00 97.19 253 PHE A CA 1
ATOM 1885 C C . PHE A 1 253 ? -5.306 -3.931 19.973 1.00 97.19 253 PHE A C 1
ATOM 1887 O O . PHE A 1 253 ? -4.676 -3.077 20.592 1.00 97.19 253 PHE A O 1
ATOM 1894 N N . ARG A 1 254 ? -5.489 -3.864 18.658 1.00 92.50 254 ARG A N 1
ATOM 1895 C CA . ARG A 1 254 ? -5.075 -2.728 17.847 1.00 92.50 254 ARG A CA 1
ATOM 1896 C C . ARG A 1 254 ? -6.088 -1.591 18.016 1.00 92.50 254 ARG A C 1
ATOM 1898 O O . ARG A 1 254 ? -7.268 -1.802 17.717 1.00 92.50 254 ARG A O 1
ATOM 1905 N N . PRO A 1 255 ? -5.663 -0.395 18.446 1.00 91.81 255 PRO A N 1
ATOM 1906 C CA . PRO A 1 255 ? -6.517 0.780 18.467 1.00 91.81 255 PRO A CA 1
ATOM 1907 C C . PRO A 1 255 ? -6.624 1.361 17.053 1.00 91.81 255 PRO A C 1
ATOM 1909 O O . PRO A 1 255 ? -5.626 1.705 16.425 1.00 91.81 255 PRO A O 1
ATOM 1912 N N . ILE A 1 256 ? -7.843 1.468 16.529 1.00 83.31 256 ILE A N 1
ATOM 1913 C CA . ILE A 1 256 ? -8.110 2.089 15.228 1.00 83.31 256 ILE A CA 1
ATOM 1914 C C . ILE A 1 256 ? -8.966 3.321 15.472 1.00 83.31 256 ILE A C 1
ATOM 1916 O O . ILE A 1 256 ? -10.115 3.189 15.887 1.00 83.31 256 ILE A O 1
ATOM 1920 N N . ALA A 1 257 ? -8.408 4.517 15.274 1.00 83.25 257 ALA A N 1
ATOM 1921 C CA . ALA A 1 257 ? -9.134 5.753 15.556 1.00 83.25 257 ALA A CA 1
ATOM 1922 C C . ALA A 1 257 ? -10.434 5.815 14.736 1.00 83.25 257 ALA A C 1
ATOM 1924 O O . ALA A 1 257 ? -10.470 5.450 13.563 1.00 83.25 257 ALA A O 1
ATOM 1925 N N . VAL A 1 258 ? -11.525 6.263 15.348 1.00 78.88 258 VAL A N 1
ATOM 1926 C CA . VAL A 1 258 ? -12.803 6.442 14.654 1.00 78.88 258 VAL A CA 1
ATOM 1927 C C . VAL A 1 258 ? -12.640 7.558 13.627 1.00 78.88 258 VAL A C 1
ATOM 1929 O O . VAL A 1 258 ? -12.220 8.661 13.967 1.00 78.88 258 VAL A O 1
ATOM 1932 N N . GLY A 1 259 ? -12.959 7.261 12.367 1.00 65.62 259 GLY A N 1
ATOM 1933 C CA . GLY A 1 259 ? -12.677 8.143 11.231 1.00 65.62 259 GLY A CA 1
ATOM 1934 C C . GLY A 1 259 ? -11.301 7.917 10.599 1.00 65.62 259 GLY A C 1
ATOM 1935 O O . GLY A 1 259 ? -11.094 8.347 9.466 1.00 65.62 259 GLY A O 1
ATOM 1936 N N . ALA A 1 260 ? -10.395 7.178 11.255 1.00 56.88 260 ALA A N 1
ATOM 1937 C CA . ALA A 1 260 ? -9.320 6.526 10.521 1.00 56.88 260 ALA A CA 1
ATOM 1938 C C . ALA A 1 260 ? -9.945 5.424 9.661 1.00 56.88 260 ALA A C 1
ATOM 1940 O O . ALA A 1 260 ? -10.893 4.759 10.106 1.00 56.88 260 ALA A O 1
ATOM 1941 N N . PRO A 1 261 ? -9.443 5.214 8.440 1.00 51.75 261 PRO A N 1
ATOM 1942 C CA . PRO A 1 261 ? -9.994 4.181 7.599 1.00 51.75 261 PRO A CA 1
ATOM 1943 C C . PRO A 1 261 ? -9.986 2.824 8.291 1.00 51.75 261 PRO A C 1
ATOM 1945 O O . PRO A 1 261 ? -8.994 2.432 8.915 1.00 51.75 261 PRO A O 1
ATOM 1948 N N . ALA A 1 262 ? -11.103 2.105 8.204 1.00 48.12 262 ALA A N 1
ATOM 1949 C CA . ALA A 1 262 ? -11.125 0.723 8.637 1.00 48.12 262 ALA A CA 1
ATOM 1950 C C . ALA A 1 262 ? -10.088 -0.077 7.828 1.00 48.12 262 ALA A C 1
ATOM 1952 O O . ALA A 1 262 ? -9.951 0.177 6.630 1.00 48.12 262 ALA A O 1
ATOM 1953 N N . PRO A 1 263 ? -9.388 -1.064 8.418 1.00 52.72 263 PRO A N 1
ATOM 1954 C CA . PRO A 1 263 ? -8.779 -2.127 7.639 1.00 52.72 263 PRO A CA 1
ATOM 1955 C C . PRO A 1 263 ? -9.932 -2.944 7.042 1.00 52.72 263 PRO A C 1
ATOM 1957 O O . PRO A 1 263 ? -10.387 -3.930 7.615 1.00 52.72 263 PRO A O 1
ATOM 1960 N N . GLY A 1 264 ? -10.507 -2.425 5.958 1.00 60.22 264 GLY A N 1
ATOM 1961 C CA . GLY A 1 264 ? -11.342 -3.184 5.044 1.00 60.22 264 GLY A CA 1
ATOM 1962 C C . GLY A 1 264 ? -10.455 -4.026 4.138 1.00 60.22 264 GLY A C 1
ATOM 1963 O O . GLY A 1 264 ? -9.297 -4.273 4.454 1.00 60.22 264 GLY A O 1
ATOM 1964 N N . ASN A 1 265 ? -10.997 -4.431 2.998 1.00 77.31 265 ASN A N 1
ATOM 1965 C CA . ASN A 1 265 ? -10.217 -4.979 1.901 1.00 77.31 265 ASN A CA 1
ATOM 1966 C C . ASN A 1 265 ? -9.616 -3.805 1.109 1.00 77.31 265 ASN A C 1
ATOM 1968 O O . ASN A 1 265 ? -10.338 -3.264 0.262 1.00 77.31 265 ASN A O 1
ATOM 1972 N N . PRO A 1 266 ? -8.393 -3.315 1.412 1.00 90.25 266 PRO A N 1
ATOM 1973 C CA . PRO A 1 266 ? -7.917 -2.092 0.787 1.00 90.25 266 PRO A CA 1
ATOM 1974 C C . PRO A 1 266 ? -7.695 -2.327 -0.705 1.00 90.25 266 PRO A C 1
ATOM 1976 O O . PRO A 1 266 ? -7.309 -3.417 -1.138 1.00 90.25 266 PRO A O 1
ATOM 1979 N N . THR A 1 267 ? -7.892 -1.283 -1.501 1.00 96.00 267 THR A N 1
ATOM 1980 C CA . THR A 1 267 ? -7.420 -1.261 -2.882 1.00 96.00 267 THR A CA 1
ATOM 1981 C C . THR A 1 267 ? -6.111 -0.484 -2.955 1.00 96.00 267 THR A C 1
ATOM 1983 O O . THR A 1 267 ? -6.024 0.659 -2.509 1.00 96.00 267 THR A O 1
ATOM 1986 N N . VAL A 1 268 ? -5.079 -1.088 -3.540 1.00 98.38 268 VAL A N 1
ATOM 1987 C CA . VAL A 1 268 ? -3.859 -0.383 -3.940 1.00 98.38 268 VAL A CA 1
ATOM 1988 C C . VAL A 1 268 ? -4.037 0.088 -5.378 1.00 98.38 268 VAL A C 1
ATOM 1990 O O . VAL A 1 268 ? -4.003 -0.709 -6.318 1.00 98.38 268 VAL A O 1
ATOM 1993 N N . TYR A 1 269 ? -4.218 1.391 -5.552 1.00 98.88 269 TYR A N 1
ATOM 1994 C CA . TYR A 1 269 ? -4.213 2.044 -6.853 1.00 98.88 269 TYR A CA 1
ATOM 1995 C C . TYR A 1 269 ? -2.778 2.348 -7.270 1.00 98.88 269 TYR A C 1
ATOM 1997 O O . TYR A 1 269 ? -2.007 2.897 -6.487 1.00 98.88 269 TYR A O 1
ATOM 2005 N N . ILE A 1 270 ? -2.418 2.024 -8.511 1.00 98.94 270 ILE A N 1
ATOM 2006 C CA . ILE A 1 270 ? -1.084 2.296 -9.060 1.00 98.94 270 ILE A CA 1
ATOM 2007 C C . ILE A 1 270 ? -1.187 3.400 -10.110 1.00 98.94 270 ILE A C 1
ATOM 2009 O O . ILE A 1 270 ? -1.820 3.208 -11.149 1.00 98.94 270 ILE A O 1
ATOM 2013 N N . ALA A 1 271 ? -0.522 4.528 -9.868 1.00 98.88 271 ALA A N 1
ATOM 2014 C CA . ALA A 1 271 ? -0.311 5.588 -10.848 1.00 98.88 271 ALA A CA 1
ATOM 2015 C C . ALA A 1 271 ? 1.156 5.576 -11.293 1.00 98.88 271 ALA A C 1
ATOM 2017 O O . ALA A 1 271 ? 2.060 5.863 -10.505 1.00 98.88 271 ALA A O 1
ATOM 2018 N N . SER A 1 272 ? 1.397 5.182 -12.544 1.00 98.81 272 SER A N 1
ATOM 2019 C CA . SER A 1 272 ? 2.753 5.008 -13.065 1.00 98.81 272 SER A CA 1
ATOM 2020 C C . SER A 1 272 ? 2.791 4.958 -14.602 1.00 98.81 272 SER A C 1
ATOM 2022 O O . SER A 1 272 ? 1.807 5.272 -15.281 1.00 98.81 272 SER A O 1
ATOM 2024 N N . ASP A 1 273 ? 3.943 4.581 -15.148 1.00 98.56 273 ASP A N 1
ATOM 2025 C CA . ASP A 1 273 ? 4.294 4.563 -16.562 1.00 98.56 273 ASP A CA 1
ATOM 2026 C C . ASP A 1 273 ? 4.350 3.132 -17.149 1.00 98.56 273 ASP A C 1
ATOM 2028 O O . ASP A 1 273 ? 3.725 2.195 -16.644 1.00 98.56 273 ASP A O 1
ATOM 2032 N N . SER A 1 274 ? 5.075 2.948 -18.258 1.00 98.38 274 SER A N 1
ATOM 2033 C CA . SER A 1 274 ? 5.181 1.666 -18.968 1.00 98.38 274 SER A CA 1
ATOM 2034 C C . SER A 1 274 ? 5.868 0.571 -18.155 1.00 98.38 274 SER A C 1
ATOM 2036 O O . SER A 1 274 ? 5.638 -0.606 -18.429 1.00 98.38 274 SER A O 1
ATOM 2038 N N . THR A 1 275 ? 6.682 0.928 -17.159 1.00 98.75 275 THR A N 1
ATOM 2039 C CA . THR A 1 275 ? 7.387 -0.039 -16.300 1.00 98.75 275 THR A CA 1
ATOM 2040 C C . THR A 1 275 ? 6.447 -0.759 -15.333 1.00 98.75 275 THR A C 1
ATOM 2042 O O . THR A 1 275 ? 6.752 -1.863 -14.884 1.00 98.75 275 THR A O 1
ATOM 2045 N N . ALA A 1 276 ? 5.278 -0.176 -15.055 1.00 98.88 276 ALA A N 1
ATOM 2046 C CA . ALA A 1 276 ? 4.256 -0.730 -14.172 1.00 98.88 276 ALA A CA 1
ATOM 2047 C C . ALA A 1 276 ? 2.994 -1.202 -14.913 1.00 98.88 276 ALA A C 1
ATOM 2049 O O . ALA A 1 276 ? 2.197 -1.940 -14.337 1.00 98.88 276 ALA A O 1
ATOM 2050 N N . GLN A 1 277 ? 2.799 -0.780 -16.166 1.00 98.62 277 GLN A N 1
ATOM 2051 C CA . GLN A 1 277 ? 1.597 -1.037 -16.964 1.00 98.62 277 GLN A CA 1
ATOM 2052 C C . GLN A 1 277 ? 1.219 -2.531 -17.058 1.00 98.62 277 GLN A C 1
ATOM 2054 O O . GLN A 1 277 ? 2.071 -3.412 -17.147 1.00 98.62 277 GLN A O 1
ATOM 2059 N N . THR A 1 278 ? -0.087 -2.802 -17.136 1.00 98.19 278 THR A N 1
ATOM 2060 C CA . THR A 1 278 ? -0.617 -4.094 -17.592 1.00 98.19 278 THR A CA 1
ATOM 2061 C C . THR A 1 278 ? -0.560 -4.211 -19.117 1.00 98.19 278 THR A C 1
ATOM 2063 O O . THR A 1 278 ? -1.148 -3.402 -19.840 1.00 98.19 278 THR A O 1
ATOM 2066 N N . TYR A 1 279 ? 0.124 -5.243 -19.605 1.00 97.06 279 TYR A N 1
ATOM 2067 C CA . TYR A 1 279 ? 0.227 -5.583 -21.021 1.00 97.06 279 TYR A CA 1
ATOM 2068 C C . TYR A 1 279 ? -0.689 -6.756 -21.378 1.00 97.06 279 TYR A C 1
ATOM 2070 O O . TYR A 1 279 ? -0.978 -7.627 -20.556 1.00 97.06 279 TYR A O 1
ATOM 2078 N N . ASN A 1 280 ? -1.164 -6.764 -22.622 1.00 94.06 280 ASN A N 1
ATOM 2079 C CA . ASN A 1 280 ? -1.980 -7.846 -23.165 1.00 94.06 280 ASN A CA 1
ATOM 2080 C C . ASN A 1 280 ? -1.102 -8.960 -23.768 1.00 94.06 280 ASN A C 1
ATOM 2082 O O . ASN A 1 280 ? 0.113 -8.821 -23.900 1.00 94.06 280 ASN A O 1
ATOM 2086 N N . ALA A 1 281 ? -1.732 -10.061 -24.183 1.00 93.88 281 ALA A N 1
ATOM 2087 C CA . ALA A 1 281 ? -1.027 -11.230 -24.711 1.00 93.88 281 ALA A CA 1
ATOM 2088 C C . ALA A 1 281 ? -0.176 -10.943 -25.965 1.00 93.88 281 ALA A C 1
ATOM 2090 O O . ALA A 1 281 ? 0.841 -11.602 -26.161 1.00 93.88 281 ALA A O 1
ATOM 2091 N N . SER A 1 282 ? -0.539 -9.950 -26.790 1.00 95.75 282 SER A N 1
ATOM 2092 C CA . SER A 1 282 ? 0.247 -9.592 -27.983 1.00 95.75 282 SER A CA 1
ATOM 2093 C C . SER A 1 282 ? 1.590 -8.936 -27.663 1.00 95.75 282 SER A C 1
ATOM 2095 O O . SER A 1 282 ? 2.473 -8.930 -28.510 1.00 95.75 282 SER A O 1
ATOM 2097 N N . ALA A 1 283 ? 1.760 -8.400 -26.454 1.00 96.62 283 ALA A N 1
ATOM 2098 C CA . ALA A 1 283 ? 3.028 -7.833 -26.006 1.00 96.62 283 ALA A CA 1
ATOM 2099 C C . ALA A 1 283 ? 3.893 -8.846 -25.236 1.00 96.62 283 ALA A C 1
ATOM 2101 O O . ALA A 1 283 ? 5.010 -8.520 -24.855 1.00 96.62 283 ALA A O 1
ATOM 2102 N N . TYR A 1 284 ? 3.417 -10.074 -24.995 1.00 96.56 284 TYR A N 1
ATOM 2103 C CA . TYR A 1 284 ? 4.194 -11.086 -24.272 1.00 96.56 284 TYR A CA 1
ATOM 2104 C C . TYR A 1 284 ? 5.545 -11.351 -24.975 1.00 96.56 284 TYR A C 1
ATOM 2106 O O . TYR A 1 284 ? 5.530 -11.577 -26.189 1.00 96.56 284 TYR A O 1
ATOM 2114 N N . PRO A 1 285 ? 6.693 -11.347 -24.262 1.00 97.56 285 PRO A N 1
ATOM 2115 C CA . PRO A 1 285 ? 6.837 -11.456 -22.804 1.00 97.56 285 PRO A CA 1
ATOM 2116 C C . PRO A 1 285 ? 6.876 -10.135 -22.023 1.00 97.56 285 PRO A C 1
ATOM 2118 O O . PRO A 1 285 ? 7.149 -10.172 -20.825 1.00 97.56 285 PRO A O 1
ATOM 2121 N N . MET A 1 286 ? 6.634 -8.981 -22.645 1.00 98.56 286 MET A N 1
ATOM 2122 C CA . MET A 1 286 ? 6.647 -7.697 -21.944 1.00 98.56 286 MET A CA 1
ATOM 2123 C C . MET A 1 286 ? 5.574 -7.652 -20.849 1.00 98.56 286 MET A C 1
ATOM 2125 O O . MET A 1 286 ? 4.407 -7.964 -21.090 1.00 98.56 286 MET A O 1
ATOM 2129 N N . SER A 1 287 ? 5.964 -7.232 -19.648 1.00 98.44 287 SER A N 1
ATOM 2130 C CA . SER A 1 287 ? 5.066 -7.045 -18.506 1.00 98.44 287 SER A CA 1
ATOM 2131 C C . SER A 1 287 ? 5.535 -5.861 -17.667 1.00 98.44 287 SER A C 1
ATOM 2133 O O . SER A 1 287 ? 6.731 -5.595 -17.561 1.00 98.44 287 SER A O 1
ATOM 2135 N N . GLY A 1 288 ? 4.604 -5.161 -17.020 1.00 98.75 288 GLY A N 1
ATOM 2136 C CA . GLY A 1 288 ? 4.933 -4.177 -15.991 1.00 98.75 288 GLY A CA 1
ATOM 2137 C C . GLY A 1 288 ? 4.859 -4.779 -14.592 1.00 98.75 288 GLY A C 1
ATOM 2138 O O . GLY A 1 288 ? 4.150 -5.761 -14.365 1.00 98.75 288 GLY A O 1
ATOM 2139 N N . TRP A 1 289 ? 5.566 -4.194 -13.627 1.00 98.88 289 TRP A N 1
ATOM 2140 C CA . TRP A 1 289 ? 5.549 -4.686 -12.244 1.00 98.88 289 TRP A CA 1
ATOM 2141 C C . TRP A 1 289 ? 4.164 -4.568 -11.593 1.00 98.88 289 TRP A C 1
ATOM 2143 O O . TRP A 1 289 ? 3.757 -5.444 -10.830 1.00 98.88 289 TRP A O 1
ATOM 2153 N N . GLY A 1 290 ? 3.383 -3.543 -11.949 1.00 98.75 290 GLY A N 1
ATOM 2154 C CA . GLY A 1 290 ? 2.020 -3.362 -11.446 1.00 98.75 290 GLY A CA 1
ATOM 2155 C C . GLY A 1 290 ? 1.071 -4.489 -11.864 1.00 98.75 290 GLY A C 1
ATOM 2156 O O . GLY A 1 290 ? 0.172 -4.844 -11.107 1.00 98.75 290 GLY A O 1
ATOM 2157 N N . GLN A 1 291 ? 1.318 -5.127 -13.015 1.00 98.50 291 GLN A N 1
ATOM 2158 C CA . GLN A 1 291 ? 0.577 -6.309 -13.475 1.00 98.50 291 GLN A CA 1
ATOM 2159 C C . GLN A 1 291 ? 0.803 -7.539 -12.585 1.00 98.50 291 GLN A C 1
ATOM 2161 O O . GLN A 1 291 ? -0.055 -8.417 -12.512 1.00 98.50 291 GLN A O 1
ATOM 2166 N N . LYS A 1 292 ? 1.961 -7.617 -11.923 1.00 98.44 292 LYS A N 1
ATOM 2167 C CA . LYS A 1 292 ? 2.382 -8.764 -11.104 1.00 98.44 292 LYS A CA 1
ATOM 2168 C C . LYS A 1 292 ? 2.102 -8.570 -9.618 1.00 98.44 292 LYS A C 1
ATOM 2170 O O . LYS A 1 292 ? 2.045 -9.546 -8.875 1.00 98.44 292 LYS A O 1
ATOM 2175 N N . LEU A 1 293 ? 1.884 -7.327 -9.189 1.00 98.62 293 LEU A N 1
ATOM 2176 C CA . LEU A 1 293 ? 1.823 -6.960 -7.778 1.00 98.62 293 LEU A CA 1
ATOM 2177 C C . LEU A 1 293 ? 0.748 -7.722 -6.989 1.00 98.62 293 LEU A C 1
ATOM 2179 O O . LEU A 1 293 ? 1.001 -8.107 -5.852 1.00 98.62 293 LEU A O 1
ATOM 2183 N N . ALA A 1 294 ? -0.410 -8.007 -7.593 1.00 95.62 294 ALA A N 1
ATOM 2184 C CA . ALA A 1 294 ? -1.519 -8.692 -6.919 1.00 95.62 294 ALA A CA 1
ATOM 2185 C C . ALA A 1 294 ? -1.144 -10.064 -6.336 1.00 95.62 294 ALA A C 1
ATOM 2187 O O . ALA A 1 294 ? -1.703 -10.466 -5.320 1.00 95.62 294 ALA A O 1
ATOM 2188 N N . ALA A 1 295 ? -0.171 -10.766 -6.925 1.00 95.62 295 ALA A N 1
ATOM 2189 C CA . ALA A 1 295 ? 0.270 -12.071 -6.434 1.00 95.62 295 ALA A CA 1
ATOM 2190 C C . ALA A 1 295 ? 0.951 -12.008 -5.051 1.00 95.62 295 ALA A C 1
ATOM 2192 O O . ALA A 1 295 ? 1.008 -13.020 -4.353 1.00 95.62 295 ALA A O 1
ATOM 2193 N N . TYR A 1 296 ? 1.438 -10.830 -4.650 1.00 98.19 296 TYR A N 1
ATOM 2194 C CA . TYR A 1 296 ? 2.154 -10.610 -3.393 1.00 98.19 296 TYR A CA 1
ATOM 2195 C C . TYR A 1 296 ? 1.258 -10.135 -2.244 1.00 98.19 296 TYR A C 1
ATOM 2197 O O . TYR A 1 296 ? 1.734 -9.984 -1.122 1.00 98.19 296 TYR A O 1
ATOM 2205 N N . PHE A 1 297 ? -0.031 -9.914 -2.501 1.00 94.88 297 PHE A N 1
ATOM 2206 C CA . PHE A 1 297 ? -0.991 -9.457 -1.503 1.00 94.88 297 PHE A CA 1
ATOM 2207 C C . PHE A 1 297 ? -2.043 -10.523 -1.203 1.00 94.88 297 PHE A C 1
ATOM 2209 O O . PHE A 1 297 ? -2.356 -11.370 -2.042 1.00 94.88 297 PHE A O 1
ATOM 2216 N N . ASP A 1 298 ? -2.567 -10.543 0.019 1.00 86.69 298 ASP A N 1
ATOM 2217 C CA . ASP A 1 298 ? -3.646 -11.437 0.433 1.00 86.69 298 ASP A CA 1
ATOM 2218 C C . ASP A 1 298 ? -4.907 -11.290 -0.440 1.00 86.69 298 ASP A C 1
ATOM 2220 O O . ASP A 1 298 ? -5.070 -10.347 -1.211 1.00 86.69 298 ASP A O 1
ATOM 2224 N N . ALA A 1 299 ? -5.812 -12.267 -0.358 1.00 80.56 299 ALA A N 1
ATOM 2225 C CA . ALA A 1 299 ? -7.046 -12.260 -1.151 1.00 80.56 299 ALA A CA 1
ATOM 2226 C C . ALA A 1 299 ? -8.009 -11.115 -0.776 1.00 80.56 299 ALA A C 1
ATOM 2228 O O . ALA A 1 299 ? -8.977 -10.863 -1.491 1.00 80.56 299 ALA A O 1
ATOM 2229 N N . ASN A 1 300 ? -7.738 -10.437 0.339 1.00 81.75 300 ASN A N 1
ATOM 2230 C CA . ASN A 1 300 ? -8.509 -9.317 0.845 1.00 81.75 300 ASN A CA 1
ATOM 2231 C C . ASN A 1 300 ? -7.972 -7.979 0.325 1.00 81.75 300 ASN A C 1
ATOM 2233 O O . ASN A 1 300 ? -8.517 -6.945 0.670 1.00 81.75 300 ASN A O 1
ATOM 2237 N N . THR A 1 301 ? -6.949 -7.959 -0.525 1.00 90.00 301 THR A N 1
ATOM 2238 C CA . THR A 1 301 ? -6.397 -6.719 -1.076 1.00 90.00 301 THR A CA 1
ATOM 2239 C C . THR A 1 301 ? -6.570 -6.692 -2.582 1.00 90.00 301 THR A C 1
ATOM 2241 O O . THR A 1 301 ? -6.087 -7.569 -3.299 1.00 90.00 301 THR A O 1
ATOM 2244 N N . ALA A 1 302 ? -7.250 -5.665 -3.085 1.00 91.56 302 ALA A N 1
ATOM 2245 C CA . ALA A 1 302 ? -7.381 -5.452 -4.518 1.00 91.56 302 ALA A CA 1
ATOM 2246 C C . ALA A 1 302 ? -6.203 -4.620 -5.042 1.00 91.56 302 ALA A C 1
ATOM 2248 O O . ALA A 1 302 ? -5.755 -3.682 -4.388 1.00 91.56 302 ALA A O 1
ATOM 2249 N N . ILE A 1 303 ? -5.727 -4.918 -6.252 1.00 97.62 303 ILE A N 1
ATOM 2250 C CA . ILE A 1 303 ? -4.764 -4.070 -6.964 1.00 97.62 303 ILE A CA 1
ATOM 2251 C C . ILE A 1 303 ? -5.456 -3.470 -8.185 1.00 97.62 303 ILE A C 1
ATOM 2253 O O . ILE A 1 303 ? -5.851 -4.192 -9.100 1.00 97.62 303 ILE A O 1
ATOM 2257 N N . ALA A 1 304 ? -5.572 -2.146 -8.212 1.00 97.31 304 ALA A N 1
ATOM 2258 C CA . ALA A 1 304 ? -6.101 -1.388 -9.336 1.00 97.31 304 ALA A CA 1
ATOM 2259 C C . ALA A 1 304 ? -4.937 -0.737 -10.095 1.00 97.31 304 ALA A C 1
ATOM 2261 O O . ALA A 1 304 ? -4.438 0.329 -9.730 1.00 97.31 304 ALA A O 1
ATOM 2262 N N . ASN A 1 305 ? -4.456 -1.398 -11.150 1.00 98.56 305 ASN A N 1
ATOM 2263 C CA . ASN A 1 305 ? -3.328 -0.890 -11.926 1.00 98.56 305 ASN A CA 1
ATOM 2264 C C . ASN A 1 305 ? -3.784 0.119 -12.993 1.00 98.56 305 ASN A C 1
ATOM 2266 O O . ASN A 1 305 ? -4.300 -0.276 -14.037 1.00 98.56 305 ASN A O 1
ATOM 2270 N N . HIS A 1 306 ? -3.558 1.412 -12.749 1.00 98.38 306 HIS A N 1
ATOM 2271 C CA . HIS A 1 306 ? -3.858 2.493 -13.696 1.00 98.38 306 HIS A CA 1
ATOM 2272 C C . HIS A 1 306 ? -2.619 2.981 -14.459 1.00 98.38 306 HIS A C 1
ATOM 2274 O O . HIS A 1 306 ? -2.696 3.970 -15.196 1.00 98.38 306 HIS A O 1
ATOM 2280 N N . ALA A 1 307 ? -1.481 2.300 -14.301 1.00 98.62 307 ALA A N 1
ATOM 2281 C CA . ALA A 1 307 ? -0.252 2.646 -14.988 1.00 98.62 307 ALA A CA 1
ATOM 2282 C C . ALA A 1 307 ? -0.381 2.494 -16.506 1.00 98.62 307 ALA A C 1
ATOM 2284 O O . ALA A 1 307 ? -1.007 1.559 -17.015 1.00 98.62 307 ALA A O 1
ATOM 2285 N N . ILE A 1 308 ? 0.226 3.426 -17.237 1.00 97.44 308 ILE A N 1
ATOM 2286 C CA . ILE A 1 308 ? 0.132 3.460 -18.693 1.00 97.44 308 ILE A CA 1
ATOM 2287 C C . ILE A 1 308 ? 1.398 4.041 -19.323 1.00 97.44 308 ILE A C 1
ATOM 2289 O O . ILE A 1 308 ? 1.954 5.050 -18.889 1.00 97.44 308 ILE A O 1
ATOM 2293 N N . GLY A 1 309 ? 1.845 3.414 -20.402 1.00 96.38 309 GLY A N 1
ATOM 2294 C CA . GLY A 1 309 ? 3.072 3.755 -21.092 1.00 96.38 309 GLY A CA 1
ATOM 2295 C C . GLY A 1 309 ? 3.105 5.181 -21.616 1.00 96.38 309 GLY A C 1
ATOM 2296 O O . GLY A 1 309 ? 2.090 5.759 -22.015 1.00 96.38 309 GLY A O 1
ATOM 2297 N N . GLY A 1 310 ? 4.307 5.754 -21.599 1.00 93.12 310 GLY A N 1
ATOM 2298 C CA . GLY A 1 310 ? 4.583 7.101 -22.093 1.00 93.12 310 GLY A CA 1
ATOM 2299 C C . GLY A 1 310 ? 4.076 8.244 -21.212 1.00 93.12 310 GLY A C 1
ATOM 2300 O O . GLY A 1 310 ? 4.189 9.390 -21.633 1.00 93.12 310 GLY A O 1
ATOM 2301 N N . ARG A 1 311 ? 3.519 7.970 -20.024 1.00 98.19 311 ARG A N 1
ATOM 2302 C CA . ARG A 1 311 ? 3.057 9.019 -19.105 1.00 98.19 311 ARG A CA 1
ATOM 2303 C C . ARG A 1 311 ? 4.167 9.444 -18.151 1.00 98.19 311 ARG A C 1
ATOM 2305 O O . ARG A 1 311 ? 4.911 8.617 -17.630 1.00 98.19 311 ARG A O 1
ATOM 2312 N N . SER A 1 312 ? 4.254 10.747 -17.953 1.00 98.75 312 SER A N 1
ATOM 2313 C CA . SER A 1 312 ? 4.992 11.432 -16.893 1.00 98.75 312 SER A CA 1
ATOM 2314 C C . SER A 1 312 ? 4.045 11.806 -15.755 1.00 98.75 312 SER A C 1
ATOM 2316 O O . SER A 1 312 ? 2.823 11.721 -15.916 1.00 98.75 312 SER A O 1
ATOM 2318 N N . SER A 1 313 ? 4.592 12.276 -14.633 1.00 98.62 313 SER A N 1
ATOM 2319 C CA . SER A 1 313 ? 3.797 12.787 -13.510 1.00 98.62 313 SER A CA 1
ATOM 2320 C C . SER A 1 313 ? 2.802 13.870 -13.947 1.00 98.62 313 SER A C 1
ATOM 2322 O O . SER A 1 313 ? 1.658 13.851 -13.491 1.00 98.62 313 SER A O 1
ATOM 2324 N N . ARG A 1 314 ? 3.192 14.747 -14.886 1.00 98.56 314 ARG A N 1
ATOM 2325 C CA . ARG A 1 314 ? 2.327 15.782 -15.470 1.00 98.56 314 ARG A CA 1
ATOM 2326 C C . ARG A 1 314 ? 1.307 15.221 -16.459 1.00 98.56 314 ARG A C 1
ATOM 2328 O O . ARG A 1 314 ? 0.107 15.391 -16.268 1.00 98.56 314 ARG A O 1
ATOM 2335 N N . SER A 1 315 ? 1.758 14.527 -17.504 1.00 98.44 315 SER A N 1
ATOM 2336 C CA . SER A 1 315 ? 0.858 14.094 -18.591 1.00 98.44 315 SER A CA 1
ATOM 2337 C C . SER A 1 315 ? -0.187 13.065 -18.139 1.00 98.44 315 SER A C 1
ATOM 2339 O O . SER A 1 315 ? -1.260 12.959 -18.734 1.00 98.44 315 SER A O 1
ATOM 2341 N N . PHE A 1 316 ? 0.074 12.321 -17.058 1.00 98.69 316 PHE A N 1
ATOM 2342 C CA . PHE A 1 316 ? -0.928 11.460 -16.427 1.00 98.69 316 PHE A CA 1
ATOM 2343 C C . PHE A 1 316 ? -2.097 12.272 -15.830 1.00 98.69 316 PHE A C 1
ATOM 2345 O O . PHE A 1 316 ? -3.250 11.842 -15.910 1.00 98.69 316 PHE A O 1
ATOM 2352 N N . ILE A 1 317 ? -1.818 13.460 -15.283 1.00 98.38 317 ILE A N 1
ATOM 2353 C CA . ILE A 1 317 ? -2.829 14.399 -14.775 1.00 98.38 317 ILE A CA 1
ATOM 2354 C C . ILE A 1 317 ? -3.578 15.046 -15.937 1.00 98.38 317 ILE A C 1
ATOM 2356 O O . ILE A 1 317 ? -4.804 15.006 -15.961 1.00 98.38 317 ILE A O 1
ATOM 2360 N N . GLU A 1 318 ? -2.853 15.596 -16.915 1.00 97.94 318 GLU A N 1
ATOM 2361 C CA . GLU A 1 318 ? -3.435 16.315 -18.063 1.00 97.94 318 GLU A CA 1
ATOM 2362 C C . GLU A 1 318 ? -4.419 15.449 -18.861 1.00 97.94 318 GLU A C 1
ATOM 2364 O O . GLU A 1 318 ? -5.393 15.948 -19.415 1.00 97.94 318 GLU A O 1
ATOM 2369 N N . GLN A 1 319 ? -4.206 14.132 -18.875 1.00 96.62 319 GLN A N 1
ATOM 2370 C CA . GLN A 1 319 ? -5.086 13.170 -19.543 1.00 96.62 319 GLN A CA 1
ATOM 2371 C C . GLN A 1 319 ? -6.208 12.625 -18.642 1.00 96.62 319 GLN A C 1
ATOM 2373 O O . GLN A 1 319 ? -6.823 11.613 -18.975 1.00 96.62 319 GLN A O 1
ATOM 2378 N N . GLY A 1 320 ? -6.448 13.238 -17.480 1.00 96.75 320 GLY A N 1
ATOM 2379 C CA . GLY A 1 320 ? -7.536 12.885 -16.563 1.00 96.75 320 GLY A CA 1
ATOM 2380 C C . GLY A 1 320 ? -7.374 11.534 -15.860 1.00 96.75 320 GLY A C 1
ATOM 2381 O O . GLY A 1 320 ? -8.313 11.049 -15.232 1.00 96.75 320 GLY A O 1
ATOM 2382 N N . ARG A 1 321 ? -6.200 10.896 -15.935 1.00 98.12 321 ARG A N 1
ATOM 2383 C CA . ARG A 1 321 ? -6.003 9.557 -15.355 1.00 98.12 321 ARG A CA 1
ATOM 2384 C C . ARG A 1 321 ? -5.904 9.608 -13.844 1.00 98.12 321 ARG A C 1
ATOM 2386 O O . ARG A 1 321 ? -6.456 8.737 -13.179 1.00 98.12 321 ARG A O 1
ATOM 2393 N N . LEU A 1 322 ? -5.251 10.642 -13.307 1.00 98.69 322 LEU A N 1
ATOM 2394 C CA . LEU A 1 322 ? -5.272 10.868 -11.866 1.00 98.69 322 LEU A CA 1
ATOM 2395 C C . LEU A 1 322 ? -6.701 11.146 -11.391 1.00 98.69 322 LEU A C 1
ATOM 2397 O O . LEU A 1 322 ? -7.105 10.579 -10.386 1.00 98.69 322 LEU A O 1
ATOM 2401 N N . THR A 1 323 ? -7.488 11.925 -12.138 1.00 96.75 323 THR A N 1
ATOM 2402 C CA . THR A 1 323 ? -8.908 12.152 -11.826 1.00 96.75 323 THR A CA 1
ATOM 2403 C C . THR A 1 323 ? -9.673 10.835 -11.732 1.00 96.75 323 THR A C 1
ATOM 2405 O O . THR A 1 323 ? -10.297 10.584 -10.712 1.00 96.75 323 THR A O 1
ATOM 2408 N N . ALA A 1 324 ? -9.532 9.936 -12.712 1.00 92.62 324 ALA A N 1
ATOM 2409 C CA . ALA A 1 324 ? -10.197 8.631 -12.681 1.00 92.62 324 ALA A CA 1
ATOM 2410 C C . ALA A 1 324 ? -9.803 7.767 -11.466 1.00 92.62 324 ALA A C 1
ATOM 2412 O O . ALA A 1 324 ? -10.647 7.076 -10.901 1.00 92.62 324 ALA A O 1
ATOM 2413 N N . VAL A 1 325 ? -8.532 7.809 -11.048 1.00 98.31 325 VAL A N 1
ATOM 2414 C CA . VAL A 1 325 ? -8.074 7.133 -9.822 1.00 98.31 325 VAL A CA 1
ATOM 2415 C C . VAL A 1 325 ? -8.708 7.773 -8.590 1.00 98.31 325 VAL A C 1
ATOM 2417 O O . VAL A 1 325 ? -9.256 7.078 -7.739 1.00 98.31 325 VAL A O 1
ATOM 2420 N N . LEU A 1 326 ? -8.653 9.100 -8.498 1.00 95.69 326 LEU A N 1
ATOM 2421 C CA . LEU A 1 326 ? -9.170 9.844 -7.358 1.00 95.69 326 LEU A CA 1
ATOM 2422 C C . LEU A 1 326 ? -10.703 9.751 -7.251 1.00 95.69 326 LEU A C 1
ATOM 2424 O O . LEU A 1 326 ? -11.233 9.756 -6.150 1.00 95.69 326 LEU A O 1
ATOM 2428 N N . ASP A 1 327 ? -11.440 9.612 -8.344 1.00 89.25 327 ASP A N 1
ATOM 2429 C CA . ASP A 1 327 ? -12.896 9.427 -8.285 1.00 89.25 327 ASP A CA 1
ATOM 2430 C C . ASP A 1 327 ? -13.295 8.036 -7.761 1.00 89.25 327 ASP A C 1
ATOM 2432 O O . ASP A 1 327 ? -14.390 7.864 -7.226 1.00 89.25 327 ASP A O 1
ATOM 2436 N N . ALA A 1 328 ? -12.406 7.044 -7.883 1.00 86.25 328 ALA A N 1
ATOM 2437 C CA . ALA A 1 328 ? -12.633 5.678 -7.414 1.00 86.25 328 ALA A CA 1
ATOM 2438 C C . ALA A 1 328 ? -12.095 5.415 -5.998 1.00 86.25 328 ALA A C 1
ATOM 2440 O O . ALA A 1 328 ? -12.653 4.579 -5.281 1.00 86.25 328 ALA A O 1
ATOM 2441 N N . ILE A 1 329 ? -11.017 6.101 -5.606 1.00 91.94 329 ILE A N 1
ATOM 2442 C CA . ILE A 1 329 ? -10.306 5.848 -4.350 1.00 91.94 329 ILE A CA 1
ATOM 2443 C C . ILE A 1 329 ? -11.159 6.213 -3.129 1.00 91.94 329 ILE A C 1
ATOM 2445 O O . ILE A 1 329 ? -11.853 7.232 -3.108 1.00 91.94 329 ILE A O 1
ATOM 2449 N N . ARG A 1 330 ? -11.107 5.372 -2.095 1.00 85.00 330 ARG A N 1
ATOM 2450 C CA . ARG A 1 330 ? -11.912 5.500 -0.875 1.00 85.00 330 ARG A CA 1
ATOM 2451 C C . ARG A 1 330 ? -11.025 5.665 0.357 1.00 85.00 330 ARG A C 1
ATOM 2453 O O . ARG A 1 330 ? -9.837 5.335 0.313 1.00 85.00 330 ARG A O 1
ATOM 2460 N N . PRO A 1 331 ? -11.597 6.113 1.488 1.00 82.69 331 PRO A N 1
ATOM 2461 C CA . PRO A 1 331 ? -10.886 6.084 2.752 1.00 82.69 331 PRO A CA 1
ATOM 2462 C C . PRO A 1 331 ? -10.324 4.686 3.042 1.00 82.69 331 PRO A C 1
ATOM 2464 O O . PRO A 1 331 ? -11.079 3.717 3.093 1.00 82.69 331 PRO A O 1
ATOM 2467 N N . GLY A 1 332 ? -9.007 4.591 3.249 1.00 79.44 332 GLY A N 1
ATOM 2468 C CA . GLY A 1 332 ? -8.309 3.336 3.587 1.00 79.44 332 GLY A CA 1
ATOM 2469 C C . GLY A 1 332 ? -7.645 2.618 2.434 1.00 79.44 332 GLY A C 1
ATOM 2470 O O . GLY A 1 332 ? -6.870 1.693 2.666 1.00 79.44 332 GLY A O 1
ATOM 2471 N N . ASP A 1 333 ? -7.888 3.086 1.216 1.00 94.25 333 ASP A N 1
ATOM 2472 C CA . ASP A 1 333 ? -7.128 2.667 0.053 1.00 94.25 333 ASP A CA 1
ATOM 2473 C C . ASP A 1 333 ? -5.725 3.288 0.057 1.00 94.25 333 ASP A C 1
ATOM 2475 O O . ASP A 1 333 ? -5.411 4.225 0.804 1.00 94.25 333 ASP A O 1
ATOM 2479 N N . TYR A 1 334 ? -4.875 2.770 -0.824 1.00 98.06 334 TYR A N 1
ATOM 2480 C CA . TYR A 1 334 ? -3.512 3.244 -1.019 1.00 98.06 334 TYR A CA 1
ATOM 2481 C C . TYR A 1 334 ? -3.328 3.746 -2.445 1.00 98.06 334 TYR A C 1
ATOM 2483 O O . TYR A 1 334 ? -3.819 3.130 -3.389 1.00 98.06 334 TYR A O 1
ATOM 2491 N N . LEU A 1 335 ? -2.575 4.834 -2.612 1.00 98.88 335 LEU A N 1
ATOM 2492 C CA . LEU A 1 335 ? -2.138 5.311 -3.923 1.00 98.88 335 LEU A CA 1
ATOM 2493 C C . LEU A 1 335 ? -0.622 5.158 -4.044 1.00 98.88 335 LEU A C 1
ATOM 2495 O O . LEU A 1 335 ? 0.129 5.943 -3.471 1.00 98.88 335 LEU A O 1
ATOM 2499 N N . PHE A 1 336 ? -0.179 4.148 -4.790 1.00 98.94 336 PHE A N 1
ATOM 2500 C CA . PHE A 1 336 ? 1.227 3.900 -5.098 1.00 98.94 336 PHE A CA 1
ATOM 2501 C C . PHE A 1 336 ? 1.608 4.695 -6.348 1.00 98.94 336 PHE A C 1
ATOM 2503 O O . PHE A 1 336 ? 1.032 4.496 -7.420 1.00 98.94 336 PHE A O 1
ATOM 2510 N N . VAL A 1 337 ? 2.579 5.599 -6.212 1.00 98.94 337 VAL A N 1
ATOM 2511 C CA . VAL A 1 337 ? 2.960 6.544 -7.272 1.00 98.94 337 VAL A CA 1
ATOM 2512 C C . VAL A 1 337 ? 4.416 6.338 -7.665 1.00 98.94 337 VAL A C 1
ATOM 2514 O O . VAL A 1 337 ? 5.305 6.541 -6.842 1.00 98.94 337 VAL A O 1
ATOM 2517 N N . GLN A 1 338 ? 4.666 5.979 -8.927 1.00 98.81 338 GLN A N 1
ATOM 2518 C CA . GLN A 1 338 ? 6.018 5.847 -9.479 1.00 98.81 338 GLN A CA 1
ATOM 2519 C C . GLN A 1 338 ? 6.109 6.516 -10.852 1.00 98.81 338 GLN A C 1
ATOM 2521 O O . GLN A 1 338 ? 5.561 6.007 -11.827 1.00 98.81 338 GLN A O 1
ATOM 2526 N N . PHE A 1 339 ? 6.882 7.590 -10.954 1.00 98.81 339 PHE A N 1
ATOM 2527 C CA . PHE A 1 339 ? 7.177 8.286 -12.210 1.00 98.81 339 PHE A CA 1
ATOM 2528 C C . PHE A 1 339 ? 8.678 8.596 -12.298 1.00 98.81 339 PHE A C 1
ATOM 2530 O O . PHE A 1 339 ? 9.441 8.154 -11.443 1.00 98.81 339 PHE A O 1
ATOM 2537 N N . GLY A 1 340 ? 9.119 9.298 -13.344 1.00 97.88 340 GLY A N 1
ATOM 2538 C CA . GLY A 1 340 ? 10.519 9.682 -13.555 1.00 97.88 340 GLY A CA 1
ATOM 2539 C C . GLY A 1 340 ? 11.052 9.331 -14.943 1.00 97.88 340 GLY A C 1
ATOM 2540 O O . GLY A 1 340 ? 11.782 10.126 -15.531 1.00 97.88 340 GLY A O 1
ATOM 2541 N N . HIS A 1 341 ? 10.650 8.187 -15.513 1.00 98.00 341 HIS A N 1
ATOM 2542 C CA . HIS A 1 341 ? 11.161 7.729 -16.813 1.00 98.00 341 HIS A CA 1
ATOM 2543 C C . HIS A 1 341 ? 10.836 8.704 -17.946 1.00 98.00 341 HIS A C 1
ATOM 2545 O O . HIS A 1 341 ? 11.704 9.084 -18.734 1.00 98.00 341 HIS A O 1
ATOM 2551 N N . ASN A 1 342 ? 9.565 9.093 -18.033 1.00 98.19 342 ASN A N 1
ATOM 2552 C CA . ASN A 1 342 ? 9.079 10.001 -19.068 1.00 98.19 342 ASN A CA 1
ATOM 2553 C C . ASN A 1 342 ? 9.267 11.468 -18.665 1.00 98.19 342 ASN A C 1
ATOM 2555 O O . ASN A 1 342 ? 9.499 12.303 -19.533 1.00 98.19 342 ASN A O 1
ATOM 2559 N N . ASP A 1 343 ? 9.245 11.771 -17.365 1.00 98.56 343 ASP A N 1
ATOM 2560 C CA . ASP A 1 343 ? 9.528 13.102 -16.819 1.00 98.56 343 ASP A CA 1
ATOM 2561 C C . ASP A 1 343 ? 10.921 13.588 -17.231 1.00 98.56 343 ASP A C 1
ATOM 2563 O O . ASP A 1 343 ? 11.077 14.730 -17.645 1.00 98.56 343 ASP A O 1
ATOM 2567 N N . ALA A 1 344 ? 11.911 12.688 -17.235 1.00 97.44 344 ALA A N 1
ATOM 2568 C CA . ALA A 1 344 ? 13.288 12.975 -17.630 1.00 97.44 344 ALA A CA 1
ATOM 2569 C C . ALA A 1 344 ? 13.520 13.132 -19.144 1.00 97.44 344 ALA A C 1
ATOM 2571 O O . ALA A 1 344 ? 14.647 13.395 -19.564 1.00 97.44 344 ALA A O 1
ATOM 2572 N N . SER A 1 345 ? 12.496 12.963 -19.984 1.00 95.19 345 SER A N 1
ATOM 2573 C CA . SER A 1 345 ? 12.643 12.983 -21.445 1.00 95.19 345 SER A CA 1
ATOM 2574 C C . SER A 1 345 ? 12.691 14.412 -21.997 1.00 95.19 345 SER A C 1
ATOM 2576 O O . SER A 1 345 ? 11.758 14.841 -22.663 1.00 95.19 345 SER A O 1
ATOM 2578 N N . THR A 1 346 ? 13.778 15.151 -21.752 1.00 93.88 346 THR A N 1
ATOM 2579 C CA . THR A 1 346 ? 13.958 16.562 -22.175 1.00 93.88 346 THR A CA 1
ATOM 2580 C C . THR A 1 346 ? 13.721 16.809 -23.667 1.00 93.88 346 THR A C 1
ATOM 2582 O O . THR A 1 346 ? 13.248 17.876 -24.044 1.00 93.88 346 THR A O 1
ATOM 2585 N N . GLY A 1 347 ? 13.998 15.817 -24.519 1.00 94.69 347 GLY A N 1
ATOM 2586 C CA . GLY A 1 347 ? 13.732 15.870 -25.961 1.00 94.69 347 GLY A CA 1
ATOM 2587 C C . GLY A 1 347 ? 12.264 15.667 -26.362 1.00 94.69 347 GLY A C 1
ATOM 2588 O O . GLY A 1 347 ? 11.950 15.728 -27.546 1.00 94.69 347 GLY A O 1
ATOM 2589 N N . ASN A 1 348 ? 11.362 15.408 -25.413 1.00 94.94 348 ASN A N 1
ATOM 2590 C CA . ASN A 1 348 ? 9.931 15.245 -25.653 1.00 94.94 348 ASN A CA 1
ATOM 2591 C C . ASN A 1 348 ? 9.138 16.207 -24.748 1.00 94.94 348 ASN A C 1
ATOM 2593 O O . ASN A 1 348 ? 8.809 15.842 -23.617 1.00 94.94 348 ASN A O 1
ATOM 2597 N N . PRO A 1 349 ? 8.807 17.421 -25.229 1.00 94.31 349 PRO A N 1
ATOM 2598 C CA . PRO A 1 349 ? 8.119 18.439 -24.434 1.00 94.31 349 PRO A CA 1
ATOM 2599 C C . PRO A 1 349 ? 6.770 17.995 -23.857 1.00 94.31 349 PRO A C 1
ATOM 2601 O O . PRO A 1 349 ? 6.410 18.436 -22.768 1.00 94.31 349 PRO A O 1
ATOM 2604 N N . GLU A 1 350 ? 6.046 17.102 -24.541 1.00 93.62 350 GLU A N 1
ATOM 2605 C CA . GLU A 1 350 ? 4.752 16.582 -24.073 1.00 93.62 350 GLU A CA 1
ATOM 2606 C C . GLU A 1 350 ? 4.907 15.754 -22.791 1.00 93.62 350 GLU A C 1
ATOM 2608 O O . GLU A 1 350 ? 4.046 15.779 -21.913 1.00 93.62 350 GLU A O 1
ATOM 2613 N N . ARG A 1 351 ? 6.031 15.042 -22.654 1.00 93.12 351 ARG A N 1
ATOM 2614 C CA . ARG A 1 351 ? 6.322 14.182 -21.499 1.00 93.12 351 ARG A CA 1
ATOM 2615 C C . ARG A 1 351 ? 7.182 14.874 -20.450 1.00 93.12 351 ARG A C 1
ATOM 2617 O O . ARG A 1 351 ? 6.976 14.648 -19.257 1.00 93.12 351 ARG A O 1
ATOM 2624 N N . TYR A 1 352 ? 8.126 15.702 -20.883 1.00 97.94 352 TYR A N 1
ATOM 2625 C CA . TYR A 1 352 ? 9.119 16.316 -20.016 1.00 97.94 352 TYR A CA 1
ATOM 2626 C C . TYR A 1 352 ? 8.474 17.094 -18.870 1.00 97.94 352 TYR A C 1
ATOM 2628 O O . TYR A 1 352 ? 7.594 17.929 -19.077 1.00 97.94 352 TYR A O 1
ATOM 2636 N N . THR A 1 353 ? 8.944 16.832 -17.656 1.00 98.38 353 THR A N 1
ATOM 2637 C CA . THR A 1 353 ? 8.534 17.536 -16.441 1.00 98.38 353 THR A CA 1
ATOM 2638 C C . THR A 1 353 ? 9.797 17.852 -15.659 1.00 98.38 353 THR A C 1
ATOM 2640 O O . THR A 1 353 ? 10.534 16.934 -15.316 1.00 98.38 353 THR A O 1
ATOM 2643 N N . SER A 1 354 ? 10.079 19.133 -15.400 1.00 98.56 354 SER A N 1
ATOM 2644 C CA . SER A 1 354 ? 11.308 19.513 -14.694 1.00 98.56 354 SER A CA 1
ATOM 2645 C C . SER A 1 354 ? 11.362 18.871 -13.297 1.00 98.56 354 SER A C 1
ATOM 2647 O O . SER A 1 354 ? 10.311 18.598 -12.717 1.00 98.56 354 SER A O 1
ATOM 2649 N N . PRO A 1 355 ? 12.543 18.654 -12.687 1.00 98.69 355 PRO A N 1
ATOM 2650 C CA . PRO A 1 355 ? 12.615 18.092 -11.336 1.00 98.69 355 PRO A CA 1
ATOM 2651 C C . PRO A 1 355 ? 11.843 18.893 -10.273 1.00 98.69 355 PRO A C 1
ATOM 2653 O O . PRO A 1 355 ? 11.339 18.310 -9.313 1.00 98.69 355 PRO A O 1
ATOM 2656 N N . ALA A 1 356 ? 11.750 20.218 -10.433 1.00 98.31 356 ALA A N 1
ATOM 2657 C CA . ALA A 1 356 ? 10.969 21.075 -9.545 1.00 98.31 356 ALA A CA 1
ATOM 2658 C C . ALA A 1 356 ? 9.462 20.832 -9.724 1.00 98.31 356 ALA A C 1
ATOM 2660 O O . ALA A 1 356 ? 8.769 20.552 -8.744 1.00 98.31 356 ALA A O 1
ATOM 2661 N N . ASP A 1 357 ? 8.981 20.840 -10.971 1.00 98.62 357 ASP A N 1
ATOM 2662 C CA . ASP A 1 357 ? 7.568 20.593 -11.279 1.00 98.62 357 ASP A CA 1
ATOM 2663 C C . ASP A 1 357 ? 7.162 19.163 -10.927 1.00 98.62 357 ASP A C 1
ATOM 2665 O O . ASP A 1 357 ? 6.083 18.941 -10.399 1.00 98.62 357 ASP A O 1
ATOM 2669 N N . TYR A 1 358 ? 8.041 18.185 -11.147 1.00 98.81 358 TYR A N 1
ATOM 2670 C CA . TYR A 1 358 ? 7.832 16.791 -10.763 1.00 98.81 358 TYR A CA 1
ATOM 2671 C C . TYR A 1 358 ? 7.522 16.677 -9.269 1.00 98.81 358 TYR A C 1
ATOM 2673 O O . TYR A 1 358 ? 6.519 16.082 -8.872 1.00 98.81 358 TYR A O 1
ATOM 2681 N N . LYS A 1 359 ? 8.356 17.309 -8.432 1.00 98.69 359 LYS A N 1
ATOM 2682 C CA . LYS A 1 359 ? 8.161 17.347 -6.979 1.00 98.69 359 LYS A CA 1
ATOM 2683 C C . LYS A 1 359 ? 6.838 18.029 -6.613 1.00 98.69 359 LYS A C 1
ATOM 2685 O O . LYS A 1 359 ? 6.101 17.518 -5.771 1.00 98.69 359 LYS A O 1
ATOM 2690 N N . MET A 1 360 ? 6.527 19.150 -7.265 1.00 98.56 360 MET A N 1
ATOM 2691 C CA . MET A 1 360 ? 5.260 19.863 -7.093 1.00 98.56 360 MET A CA 1
ATOM 2692 C C . MET A 1 360 ? 4.062 18.974 -7.457 1.00 98.56 360 MET A C 1
ATOM 2694 O O . MET A 1 360 ? 3.154 18.841 -6.644 1.00 98.56 360 MET A O 1
ATOM 2698 N N . TYR A 1 361 ? 4.067 18.305 -8.615 1.00 98.81 361 TYR A N 1
ATOM 2699 C CA . TYR A 1 361 ? 2.970 17.435 -9.044 1.00 98.81 361 TYR A CA 1
ATOM 2700 C C . TYR A 1 361 ? 2.728 16.295 -8.058 1.00 98.81 361 TYR A C 1
ATOM 2702 O O . TYR A 1 361 ? 1.584 16.067 -7.656 1.00 98.81 361 TYR A O 1
ATOM 2710 N N . LEU A 1 362 ? 3.790 15.608 -7.621 1.00 98.88 362 LEU A N 1
ATOM 2711 C CA . LEU A 1 362 ? 3.687 14.553 -6.610 1.00 98.88 362 LEU A CA 1
ATOM 2712 C C . LEU A 1 362 ? 3.017 15.052 -5.323 1.00 98.88 362 LEU A C 1
ATOM 2714 O O . LEU A 1 362 ? 2.096 14.402 -4.828 1.00 98.88 362 LEU A O 1
ATOM 2718 N N . ARG A 1 363 ? 3.436 16.216 -4.816 1.00 98.50 363 ARG A N 1
ATOM 2719 C CA . ARG A 1 363 ? 2.902 16.812 -3.586 1.00 98.50 363 ARG A CA 1
ATOM 2720 C C . ARG A 1 363 ? 1.459 17.298 -3.750 1.00 98.50 363 ARG A C 1
ATOM 2722 O O . ARG A 1 363 ? 0.576 16.882 -3.002 1.00 98.50 363 ARG A O 1
ATOM 2729 N N . ASP A 1 364 ? 1.222 18.161 -4.729 1.00 97.44 364 ASP A N 1
ATOM 2730 C CA . ASP A 1 364 ? 0.006 18.978 -4.808 1.00 97.44 364 ASP A CA 1
ATOM 2731 C C . ASP A 1 364 ? -1.153 18.262 -5.500 1.00 97.44 364 ASP A C 1
ATOM 2733 O O . ASP A 1 364 ? -2.308 18.639 -5.312 1.00 97.44 364 ASP A O 1
ATOM 2737 N N . HIS A 1 365 ? -0.871 17.206 -6.268 1.00 98.44 365 HIS A N 1
ATOM 2738 C CA . HIS A 1 365 ? -1.902 16.463 -6.988 1.00 98.44 365 HIS A CA 1
ATOM 2739 C C . HIS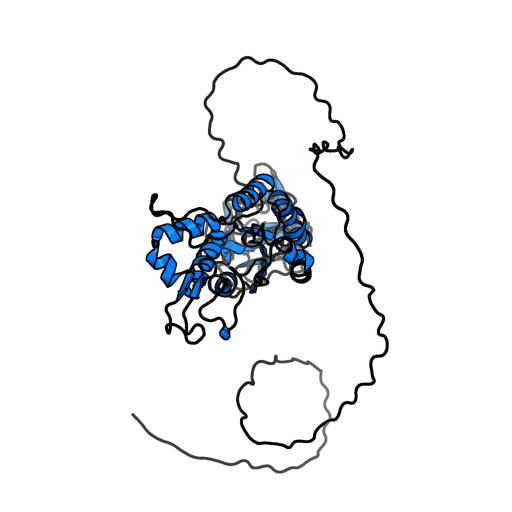 A 1 365 ? -2.046 15.035 -6.471 1.00 98.44 365 HIS A C 1
ATOM 2741 O O . HIS A 1 365 ? -3.138 14.643 -6.062 1.00 98.44 365 HIS A O 1
ATOM 2747 N N . TYR A 1 366 ? -0.966 14.250 -6.454 1.00 98.81 366 TYR A N 1
ATOM 2748 C CA . TYR A 1 366 ? -1.063 12.838 -6.073 1.00 98.81 366 TYR A CA 1
ATOM 2749 C C . TYR A 1 366 ? -1.251 12.668 -4.563 1.00 98.81 366 TYR A C 1
ATOM 2751 O O . TYR A 1 366 ? -2.236 12.071 -4.127 1.00 98.81 366 TYR A O 1
ATOM 2759 N N . MET A 1 367 ? -0.334 13.217 -3.760 1.00 98.25 367 MET A N 1
ATOM 2760 C CA . MET A 1 367 ? -0.396 13.107 -2.300 1.00 98.25 367 MET A CA 1
ATOM 2761 C C . MET A 1 367 ? -1.612 13.841 -1.738 1.00 98.25 367 MET A C 1
ATOM 2763 O O . MET A 1 367 ? -2.410 13.238 -1.017 1.00 98.25 367 MET A O 1
ATOM 2767 N N . ALA A 1 368 ? -1.781 15.119 -2.089 1.00 86.38 368 ALA A N 1
ATOM 2768 C CA . ALA A 1 368 ? -2.918 15.913 -1.635 1.00 86.38 368 ALA A CA 1
ATOM 2769 C C . ALA A 1 368 ? -4.261 15.316 -2.088 1.00 86.38 368 ALA A C 1
ATOM 2771 O O . ALA A 1 368 ? -5.181 15.204 -1.279 1.00 86.38 368 ALA A O 1
ATOM 2772 N N . GLY A 1 369 ? -4.367 14.864 -3.344 1.00 88.75 369 GLY A N 1
ATOM 2773 C CA . GLY A 1 369 ? -5.591 14.275 -3.888 1.00 88.75 369 GLY A CA 1
ATOM 2774 C C . GLY A 1 369 ? -6.013 12.982 -3.188 1.00 88.75 369 GLY A C 1
ATOM 2775 O O . GLY A 1 369 ? -7.197 12.828 -2.873 1.00 88.75 369 GLY A O 1
ATOM 2776 N N . ALA A 1 370 ? -5.060 12.083 -2.912 1.00 94.75 370 ALA A N 1
ATOM 2777 C CA . ALA A 1 370 ? -5.310 10.854 -2.155 1.00 94.75 370 ALA A CA 1
ATOM 2778 C C . ALA A 1 370 ? -5.698 11.162 -0.701 1.00 94.75 370 ALA A C 1
ATOM 2780 O O . ALA A 1 370 ? -6.710 10.666 -0.205 1.00 94.75 370 ALA A O 1
ATOM 2781 N N . THR A 1 371 ? -4.945 12.051 -0.048 1.00 82.56 371 THR A N 1
ATOM 2782 C CA . THR A 1 371 ? -5.154 12.414 1.362 1.00 82.56 371 THR A CA 1
ATOM 2783 C C . THR A 1 371 ? -6.519 13.070 1.572 1.00 82.56 371 THR A C 1
ATOM 2785 O O . THR A 1 371 ? -7.240 12.713 2.501 1.00 82.56 371 THR A O 1
ATOM 2788 N N . ALA A 1 372 ? -6.930 13.965 0.665 1.00 79.38 372 ALA A N 1
ATOM 2789 C CA . ALA A 1 372 ? -8.241 14.619 0.696 1.00 79.38 372 ALA A CA 1
ATOM 2790 C C . ALA A 1 372 ? -9.423 13.634 0.605 1.00 79.38 372 ALA A C 1
ATOM 2792 O O . ALA A 1 372 ? -10.544 13.984 0.966 1.00 79.38 372 ALA A O 1
ATOM 2793 N N . ARG A 1 373 ? -9.182 12.403 0.139 1.00 84.88 373 ARG A N 1
ATOM 2794 C CA . ARG A 1 373 ? -10.175 11.321 0.028 1.00 84.88 373 ARG A CA 1
ATOM 2795 C C . ARG A 1 373 ? -10.011 10.241 1.100 1.00 84.88 373 ARG A C 1
ATOM 2797 O O . ARG A 1 373 ? -10.659 9.202 1.030 1.00 84.88 373 ARG A O 1
ATOM 2804 N N . GLY A 1 374 ? -9.156 10.478 2.097 1.00 77.19 374 GLY A N 1
ATOM 2805 C CA . GLY A 1 374 ? -8.880 9.538 3.186 1.00 77.19 374 GLY A CA 1
ATOM 2806 C C . GLY A 1 374 ? -8.007 8.344 2.785 1.00 77.19 374 GLY A C 1
ATOM 2807 O O . GLY A 1 374 ? -7.920 7.378 3.544 1.00 77.19 374 GLY A O 1
ATOM 2808 N N . ALA A 1 375 ? -7.386 8.378 1.605 1.00 90.81 375 ALA A N 1
ATOM 2809 C CA . ALA A 1 375 ? -6.466 7.350 1.138 1.00 90.81 375 ALA A CA 1
ATOM 2810 C C . ALA A 1 375 ? -5.017 7.690 1.510 1.00 90.81 375 ALA A C 1
ATOM 2812 O O . ALA A 1 375 ? -4.660 8.856 1.686 1.00 90.81 375 ALA A O 1
ATOM 2813 N N . THR A 1 376 ? -4.165 6.670 1.608 1.00 95.50 376 THR A N 1
ATOM 2814 C CA . THR A 1 376 ? -2.755 6.835 1.987 1.00 95.50 376 THR A CA 1
ATOM 2815 C C . THR A 1 376 ? -1.857 6.861 0.744 1.00 95.50 376 THR A C 1
ATOM 2817 O O . THR A 1 376 ? -1.735 5.833 0.068 1.00 95.50 376 THR A O 1
ATOM 2820 N N . PRO A 1 377 ? -1.197 7.987 0.413 1.00 98.62 377 PRO A N 1
ATOM 2821 C CA . PRO A 1 377 ? -0.207 8.004 -0.656 1.00 98.62 377 PRO A CA 1
ATOM 2822 C C . PRO A 1 377 ? 1.080 7.284 -0.228 1.00 98.62 377 PRO A C 1
ATOM 2824 O O . PRO A 1 377 ? 1.563 7.455 0.891 1.00 98.62 377 PRO A O 1
ATOM 2827 N N . V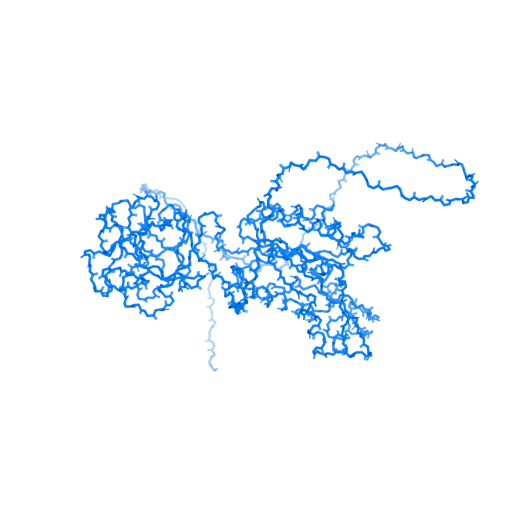AL A 1 378 ? 1.654 6.509 -1.145 1.00 98.88 378 VAL A N 1
ATOM 2828 C CA . VAL A 1 378 ? 2.974 5.884 -1.013 1.00 98.88 378 VAL A CA 1
ATOM 2829 C C . VAL A 1 378 ? 3.778 6.235 -2.257 1.00 98.88 378 VAL A C 1
ATOM 2831 O O . VAL A 1 378 ? 3.382 5.903 -3.376 1.00 98.88 378 VAL A O 1
ATOM 2834 N N . LEU A 1 379 ? 4.906 6.920 -2.076 1.00 98.88 379 LEU A N 1
ATOM 2835 C CA . LEU A 1 379 ? 5.771 7.289 -3.193 1.00 98.88 379 LEU A CA 1
ATOM 2836 C C . LEU A 1 379 ? 6.819 6.209 -3.455 1.00 98.88 379 LEU A C 1
ATOM 2838 O O . LEU A 1 379 ? 7.400 5.642 -2.531 1.00 98.88 379 LEU A O 1
ATOM 2842 N N . LEU A 1 380 ? 7.093 5.949 -4.727 1.00 98.94 380 LEU A N 1
ATOM 2843 C CA . LEU A 1 380 ? 8.140 5.041 -5.163 1.00 98.94 380 LEU A CA 1
ATOM 2844 C C . LEU A 1 380 ? 9.166 5.818 -5.985 1.00 98.94 380 LEU A C 1
ATOM 2846 O O . LEU A 1 380 ? 8.805 6.572 -6.892 1.00 98.94 380 LEU A O 1
ATOM 2850 N N . THR A 1 381 ? 10.453 5.634 -5.685 1.00 98.88 381 THR A N 1
ATOM 2851 C CA . THR A 1 381 ? 11.517 6.164 -6.550 1.00 98.88 381 THR A CA 1
ATOM 2852 C C . THR A 1 381 ? 11.487 5.452 -7.916 1.00 98.88 381 THR A C 1
ATOM 2854 O O . THR A 1 381 ? 11.063 4.294 -7.990 1.00 98.88 381 THR A O 1
ATOM 2857 N N . PRO A 1 382 ? 11.911 6.112 -9.012 1.00 98.56 382 PRO A N 1
ATOM 2858 C CA . PRO A 1 382 ? 11.935 5.491 -10.335 1.00 98.56 382 PRO A CA 1
ATOM 2859 C C . PRO A 1 382 ? 12.756 4.190 -10.329 1.00 98.56 382 PRO A C 1
ATOM 2861 O O . PRO A 1 382 ? 13.876 4.162 -9.819 1.00 98.56 382 PRO A O 1
ATOM 2864 N N . VAL A 1 383 ? 12.207 3.114 -10.901 1.00 98.50 383 VAL A N 1
ATOM 2865 C CA . VAL A 1 383 ? 12.918 1.834 -11.060 1.00 98.50 383 VAL A CA 1
ATOM 2866 C C . VAL A 1 383 ? 14.109 1.973 -12.024 1.00 98.50 383 VAL A C 1
ATOM 2868 O O . VAL A 1 383 ? 14.087 2.818 -12.919 1.00 98.50 383 VAL A O 1
ATOM 2871 N N . ASN A 1 384 ? 15.163 1.169 -11.843 1.00 98.38 384 ASN A N 1
ATOM 2872 C CA . ASN A 1 384 ? 16.348 1.245 -12.702 1.00 98.38 384 ASN A CA 1
ATOM 2873 C C . ASN A 1 384 ? 16.135 0.657 -14.095 1.00 98.38 384 ASN A C 1
ATOM 2875 O O . ASN A 1 384 ? 15.439 -0.343 -14.271 1.00 98.38 384 ASN A O 1
ATOM 2879 N N . ARG A 1 385 ? 16.832 1.257 -15.060 1.00 98.31 385 ARG A N 1
ATOM 2880 C CA . ARG A 1 385 ? 17.085 0.708 -16.391 1.00 98.31 385 ARG A CA 1
ATOM 2881 C C . ARG A 1 385 ? 18.265 -0.263 -16.367 1.00 98.31 385 ARG A C 1
ATOM 2883 O O . ARG A 1 385 ? 19.054 -0.287 -15.422 1.00 98.31 385 ARG A O 1
ATOM 2890 N N . LEU A 1 386 ? 18.420 -1.022 -17.449 1.00 98.38 386 LEU A N 1
ATOM 2891 C CA . LEU A 1 386 ? 19.638 -1.778 -17.727 1.00 98.38 386 LEU A CA 1
ATOM 2892 C C . LEU A 1 386 ? 20.761 -0.809 -18.135 1.00 98.38 386 LEU A C 1
ATOM 2894 O O . LEU A 1 386 ? 21.035 -0.625 -19.320 1.00 98.38 386 LEU A O 1
ATOM 2898 N N . ASP A 1 387 ? 21.384 -0.183 -17.141 1.00 97.31 387 ASP A N 1
ATOM 2899 C CA . ASP A 1 387 ? 22.514 0.735 -17.297 1.00 97.31 387 ASP A CA 1
ATOM 2900 C C . ASP A 1 387 ? 23.676 0.267 -16.413 1.00 97.31 387 ASP A C 1
ATOM 2902 O O . ASP A 1 387 ? 23.700 0.501 -15.204 1.00 97.31 387 ASP A O 1
ATOM 2906 N N . TYR A 1 388 ? 24.602 -0.479 -17.015 1.00 97.56 388 TYR A N 1
ATOM 2907 C CA . TYR A 1 388 ? 25.701 -1.141 -16.321 1.00 97.56 388 TYR A CA 1
ATOM 2908 C C . TYR A 1 388 ? 27.028 -0.443 -16.588 1.00 97.56 388 TYR A C 1
ATOM 2910 O O . TYR A 1 388 ? 27.422 -0.238 -17.736 1.00 97.56 388 TYR A O 1
ATOM 2918 N N . ASN A 1 389 ? 27.756 -0.141 -15.519 1.00 96.81 389 ASN A N 1
ATOM 2919 C CA . ASN A 1 389 ? 29.086 0.424 -15.591 1.00 96.81 389 ASN A CA 1
ATOM 2920 C C . ASN A 1 389 ? 30.135 -0.683 -15.424 1.00 96.81 389 ASN A C 1
ATOM 2922 O O . ASN A 1 389 ? 30.443 -1.127 -14.316 1.00 96.81 389 ASN A O 1
ATOM 2926 N N . ALA A 1 390 ? 30.734 -1.088 -16.545 1.00 95.12 390 ALA A N 1
ATOM 2927 C CA . ALA A 1 390 ? 31.753 -2.134 -16.571 1.00 95.12 390 ALA A CA 1
ATOM 2928 C C . ALA A 1 390 ? 33.028 -1.777 -15.786 1.00 95.12 390 ALA A C 1
ATOM 2930 O O . ALA A 1 390 ? 33.732 -2.679 -15.344 1.00 95.12 390 ALA A O 1
ATOM 2931 N N . SER A 1 391 ? 33.323 -0.489 -15.574 1.00 96.38 391 SER A N 1
ATOM 2932 C CA . SER A 1 391 ? 34.513 -0.077 -14.814 1.00 96.38 391 SER A CA 1
ATOM 2933 C C . SER A 1 391 ? 34.335 -0.220 -13.301 1.00 96.38 391 SER A C 1
ATOM 2935 O O . SER A 1 391 ? 35.300 -0.490 -12.593 1.00 96.38 391 SER A O 1
ATOM 2937 N N . THR A 1 392 ? 33.106 -0.075 -12.796 1.00 95.19 392 THR A N 1
ATOM 2938 C CA . THR A 1 392 ? 32.790 -0.238 -11.366 1.00 95.19 392 THR A CA 1
ATOM 2939 C C . THR A 1 392 ? 32.226 -1.617 -11.040 1.00 95.19 392 THR A C 1
ATOM 2941 O O . THR A 1 392 ? 32.114 -1.974 -9.867 1.00 95.19 392 THR A O 1
ATOM 2944 N N . GLY A 1 393 ? 31.844 -2.384 -12.063 1.00 94.12 393 GLY A N 1
ATOM 2945 C CA . GLY A 1 393 ? 31.190 -3.677 -11.915 1.00 94.12 393 GLY A CA 1
ATOM 2946 C C . GLY A 1 393 ? 29.747 -3.580 -11.410 1.00 94.12 393 GLY A C 1
ATOM 2947 O O . GLY A 1 393 ? 29.227 -4.574 -10.905 1.00 94.12 393 GLY A O 1
ATOM 2948 N N . ARG A 1 394 ? 29.112 -2.402 -11.500 1.00 96.12 394 ARG A N 1
ATOM 2949 C CA . ARG A 1 394 ? 27.801 -2.105 -10.896 1.00 96.12 394 ARG A CA 1
ATOM 2950 C C . ARG A 1 394 ? 26.863 -1.376 -11.847 1.00 96.12 394 ARG A C 1
ATOM 2952 O O . ARG A 1 394 ? 27.301 -0.694 -12.772 1.00 96.12 394 ARG A O 1
ATOM 2959 N N . PHE A 1 395 ? 25.568 -1.470 -11.581 1.00 98.12 395 PHE A N 1
ATOM 2960 C CA . PHE A 1 395 ? 24.549 -0.675 -12.255 1.00 98.12 395 PHE A CA 1
ATOM 2961 C C . PHE A 1 395 ? 24.560 0.781 -11.774 1.00 98.12 395 PHE A C 1
ATOM 2963 O O . PHE A 1 395 ? 24.726 1.057 -10.582 1.00 98.12 395 PHE A O 1
ATOM 2970 N N . ASN A 1 396 ? 24.368 1.717 -12.704 1.00 97.38 396 ASN A N 1
ATOM 2971 C CA . ASN A 1 396 ? 24.209 3.138 -12.404 1.00 97.38 396 ASN A CA 1
ATOM 2972 C C . ASN A 1 396 ? 22.825 3.403 -11.787 1.00 97.38 396 ASN A C 1
ATOM 2974 O O . ASN A 1 396 ? 21.861 2.693 -12.069 1.00 97.38 396 ASN A O 1
ATOM 2978 N N . GLU A 1 397 ? 22.704 4.440 -10.952 1.00 96.25 397 GLU A N 1
ATOM 2979 C CA . GLU A 1 397 ? 21.390 4.900 -10.489 1.00 96.25 397 GLU A CA 1
ATOM 2980 C C . GLU A 1 397 ? 20.667 5.636 -11.621 1.00 96.25 397 GLU A C 1
ATOM 2982 O O . GLU A 1 397 ? 21.061 6.722 -12.049 1.00 96.25 397 GLU A O 1
ATOM 2987 N N . SER A 1 398 ? 19.570 5.049 -12.086 1.00 96.31 398 SER A N 1
ATOM 2988 C CA . SER A 1 398 ? 18.697 5.673 -13.071 1.00 96.31 398 SER A CA 1
ATOM 2989 C C . SER A 1 398 ? 17.940 6.846 -12.451 1.00 96.31 398 SER A C 1
ATOM 2991 O O . SER A 1 398 ? 17.411 6.750 -11.346 1.00 96.31 398 SER A O 1
ATOM 2993 N N . PHE A 1 399 ? 17.843 7.952 -13.194 1.00 97.50 399 PHE A N 1
ATOM 2994 C CA . PHE A 1 399 ? 17.038 9.123 -12.823 1.00 97.50 399 PHE A CA 1
ATOM 2995 C C . PHE A 1 399 ? 17.351 9.690 -11.426 1.00 97.50 399 PHE A C 1
ATOM 2997 O O . PHE A 1 399 ? 16.437 10.143 -10.735 1.00 97.50 399 PHE A O 1
ATOM 3004 N N . ALA A 1 400 ? 18.627 9.705 -11.023 1.00 97.88 400 ALA A N 1
ATOM 3005 C CA . ALA A 1 400 ? 19.068 10.123 -9.687 1.00 97.88 400 ALA A CA 1
ATOM 3006 C C . ALA A 1 400 ? 18.448 11.455 -9.219 1.00 97.88 400 ALA A C 1
ATOM 3008 O O . ALA A 1 400 ? 17.990 11.561 -8.083 1.00 97.88 400 ALA A O 1
ATOM 3009 N N . THR A 1 401 ? 18.328 12.448 -10.109 1.00 98.44 401 THR A N 1
ATOM 3010 C CA . THR A 1 401 ? 17.683 13.734 -9.798 1.00 98.44 401 THR A CA 1
ATOM 3011 C C . THR A 1 401 ? 16.204 13.586 -9.423 1.00 98.44 401 THR A C 1
ATOM 3013 O O . THR A 1 401 ? 15.746 14.235 -8.490 1.00 98.44 401 THR A O 1
ATOM 3016 N N . TYR A 1 402 ? 15.446 12.721 -10.101 1.00 98.75 402 TYR A N 1
ATOM 3017 C CA . TYR A 1 402 ? 14.027 12.480 -9.801 1.00 98.75 402 TYR A CA 1
ATOM 3018 C C . TYR A 1 402 ? 13.857 11.595 -8.563 1.00 98.75 402 TYR A C 1
ATOM 3020 O O . TYR A 1 402 ? 12.991 11.865 -7.730 1.00 98.75 402 TYR A O 1
ATOM 3028 N N . ALA A 1 403 ? 14.720 10.589 -8.390 1.00 98.69 403 ALA A N 1
ATOM 3029 C CA . ALA A 1 403 ? 14.766 9.781 -7.174 1.00 98.69 403 ALA A CA 1
ATOM 3030 C C . ALA A 1 403 ? 15.054 10.649 -5.936 1.00 98.69 403 ALA A C 1
ATOM 3032 O O . ALA A 1 403 ? 14.371 10.520 -4.919 1.00 98.69 403 ALA A O 1
ATOM 3033 N N . ALA A 1 404 ? 15.988 11.602 -6.041 1.00 98.75 404 ALA A N 1
ATOM 3034 C CA . ALA A 1 404 ? 16.267 12.575 -4.990 1.00 98.75 404 ALA A CA 1
ATOM 3035 C C . ALA A 1 404 ? 15.029 13.412 -4.634 1.00 98.75 404 ALA A C 1
ATOM 3037 O O . ALA A 1 404 ? 14.744 13.581 -3.455 1.00 98.75 404 ALA A O 1
ATOM 3038 N N . LYS A 1 405 ? 14.229 13.853 -5.615 1.00 98.81 405 LYS A N 1
ATOM 3039 C CA . LYS A 1 405 ? 12.996 14.619 -5.345 1.00 98.81 405 LYS A CA 1
ATOM 3040 C C . LYS A 1 405 ? 11.942 13.821 -4.577 1.00 98.81 405 LYS A C 1
ATOM 3042 O O . LYS A 1 405 ? 11.265 14.392 -3.725 1.00 98.81 405 LYS A O 1
ATOM 3047 N N . VAL A 1 406 ? 11.833 12.514 -4.823 1.00 98.81 406 VAL A N 1
ATOM 3048 C CA . VAL A 1 406 ? 10.964 11.628 -4.028 1.00 98.81 406 VAL A CA 1
ATOM 3049 C C . VAL A 1 406 ? 11.481 11.498 -2.591 1.00 98.81 406 VAL A C 1
ATOM 3051 O O . VAL A 1 406 ? 10.704 11.650 -1.651 1.00 98.81 406 VAL A O 1
ATOM 3054 N N . ARG A 1 407 ? 12.792 11.282 -2.407 1.00 98.69 407 ARG A N 1
ATOM 3055 C CA . ARG A 1 407 ? 13.420 11.191 -1.074 1.00 98.69 407 ARG A CA 1
ATOM 3056 C C . ARG A 1 407 ? 13.300 12.498 -0.286 1.00 98.69 407 ARG A C 1
ATOM 3058 O O . ARG A 1 407 ? 12.999 12.467 0.903 1.00 98.69 407 ARG A O 1
ATOM 3065 N N . GLU A 1 408 ? 13.482 13.639 -0.950 1.00 98.56 408 GLU A N 1
ATOM 3066 C CA . GLU A 1 408 ? 13.257 14.964 -0.366 1.00 98.56 408 GLU A CA 1
ATOM 3067 C C . GLU A 1 408 ? 11.810 15.110 0.125 1.00 98.56 408 GLU A C 1
ATOM 3069 O O . GLU A 1 408 ? 11.606 15.483 1.274 1.00 98.56 408 GLU A O 1
ATOM 3074 N N . LEU A 1 409 ? 10.805 14.763 -0.694 1.00 96.31 409 LEU A N 1
ATOM 3075 C CA . LEU A 1 409 ? 9.396 14.824 -0.274 1.00 96.31 409 LEU A CA 1
ATOM 3076 C C . LEU A 1 409 ? 9.101 13.923 0.923 1.00 96.31 409 LEU A C 1
ATOM 3078 O O . LEU A 1 409 ? 8.396 14.344 1.841 1.00 96.31 409 LEU A O 1
ATOM 3082 N N . ALA A 1 410 ? 9.639 12.702 0.929 1.00 95.31 410 ALA A N 1
ATOM 3083 C CA . ALA A 1 410 ? 9.511 11.787 2.059 1.00 95.31 410 ALA A CA 1
ATOM 3084 C C . ALA A 1 410 ? 10.093 12.402 3.341 1.00 95.31 410 ALA A C 1
ATOM 3086 O O . ALA A 1 410 ? 9.437 12.389 4.379 1.00 95.31 410 ALA A O 1
ATOM 3087 N N . SER A 1 411 ? 11.274 13.022 3.255 1.00 95.75 411 SER A N 1
ATOM 3088 C CA . SER A 1 411 ? 11.898 13.720 4.384 1.00 95.75 411 SER A CA 1
ATOM 3089 C C . SER A 1 411 ? 11.123 14.962 4.836 1.00 95.75 411 SER A C 1
ATOM 3091 O O . SER A 1 411 ? 11.103 15.255 6.027 1.00 95.75 411 SER A O 1
ATOM 3093 N N . GLU A 1 412 ? 10.530 15.718 3.911 1.00 93.50 412 GLU A N 1
ATOM 3094 C CA . GLU A 1 412 ? 9.825 16.975 4.204 1.00 93.50 412 GLU A CA 1
ATOM 3095 C C . GLU A 1 412 ? 8.438 16.752 4.810 1.00 93.50 412 GLU A C 1
ATOM 3097 O O . GLU A 1 412 ? 7.978 17.554 5.619 1.00 93.50 412 GLU A O 1
ATOM 3102 N N . THR A 1 413 ? 7.754 15.686 4.394 1.00 88.44 413 THR A N 1
ATOM 3103 C CA . THR A 1 413 ? 6.328 15.476 4.697 1.00 88.44 413 THR A CA 1
ATOM 3104 C C . THR A 1 413 ? 6.060 14.257 5.571 1.00 88.44 413 THR A C 1
ATOM 3106 O O . THR A 1 413 ? 4.951 14.109 6.079 1.00 88.44 413 THR A O 1
ATOM 3109 N N . GLY A 1 414 ? 7.041 13.364 5.726 1.00 88.44 414 GLY A N 1
ATOM 3110 C CA . GLY A 1 414 ? 6.847 12.069 6.375 1.00 88.44 414 GLY A CA 1
ATOM 3111 C C . GLY A 1 414 ? 6.008 11.084 5.554 1.00 88.44 414 GLY A C 1
ATOM 3112 O O . GLY A 1 414 ? 5.598 10.057 6.094 1.00 88.44 414 GLY A O 1
ATOM 3113 N N . VAL A 1 415 ? 5.728 11.367 4.271 1.00 94.62 415 VAL A N 1
ATOM 3114 C CA . VAL A 1 415 ? 4.997 10.428 3.408 1.00 94.62 415 VAL A CA 1
ATOM 3115 C C . VAL A 1 415 ? 5.748 9.102 3.309 1.00 94.62 415 VAL A C 1
ATOM 3117 O O . VAL A 1 415 ? 6.972 9.066 3.160 1.00 94.62 415 VAL A O 1
ATOM 3120 N N . ALA A 1 416 ? 5.006 7.998 3.379 1.00 96.44 416 ALA A N 1
ATOM 3121 C CA . ALA A 1 416 ? 5.581 6.674 3.225 1.00 96.44 416 ALA A CA 1
ATOM 3122 C C . ALA A 1 416 ? 6.219 6.524 1.838 1.00 96.44 416 ALA A C 1
ATOM 3124 O O . ALA A 1 416 ? 5.646 6.921 0.819 1.00 96.44 416 ALA A O 1
ATOM 3125 N N . MET A 1 417 ? 7.408 5.927 1.802 1.00 98.31 417 MET A N 1
ATOM 3126 C CA . MET A 1 417 ? 8.192 5.794 0.582 1.00 98.31 417 MET A CA 1
ATOM 3127 C C . MET A 1 417 ? 8.798 4.398 0.460 1.00 98.31 417 MET A C 1
ATOM 3129 O O . MET A 1 417 ? 9.350 3.862 1.420 1.00 98.31 417 MET A O 1
ATOM 3133 N N . ILE A 1 418 ? 8.765 3.846 -0.751 1.00 98.88 418 ILE A N 1
ATOM 3134 C CA . ILE A 1 418 ? 9.542 2.668 -1.138 1.00 98.88 418 ILE A CA 1
ATOM 3135 C C . ILE A 1 418 ? 10.651 3.133 -2.084 1.00 98.88 418 ILE A C 1
ATOM 3137 O O . ILE A 1 418 ? 10.379 3.587 -3.195 1.00 98.88 418 ILE A O 1
ATOM 3141 N N . ASP A 1 419 ? 11.915 2.997 -1.678 1.00 98.62 419 ASP A N 1
ATOM 3142 C CA . ASP A 1 419 ? 13.049 3.303 -2.561 1.00 98.62 419 ASP A CA 1
ATOM 3143 C C . ASP A 1 419 ? 13.268 2.175 -3.591 1.00 98.62 419 ASP A C 1
ATOM 3145 O O . ASP A 1 419 ? 14.210 1.384 -3.501 1.00 98.62 419 ASP A O 1
ATOM 3149 N N . LEU A 1 420 ? 12.336 2.049 -4.540 1.00 98.81 420 LEU A N 1
ATOM 3150 C CA . LEU A 1 420 ? 12.354 1.033 -5.591 1.00 98.81 420 LEU A CA 1
ATOM 3151 C C . LEU A 1 420 ? 13.577 1.177 -6.507 1.00 98.81 420 LEU A C 1
ATOM 3153 O O . LEU A 1 420 ? 14.139 0.169 -6.929 1.00 98.81 420 LEU A O 1
ATOM 3157 N N . GLY A 1 421 ? 14.039 2.398 -6.768 1.00 98.56 421 GLY A N 1
ATOM 3158 C CA . GLY A 1 421 ? 15.315 2.676 -7.420 1.00 98.56 421 GLY A CA 1
ATOM 3159 C C . GLY A 1 421 ? 16.477 2.005 -6.684 1.00 98.56 421 GLY A C 1
ATOM 3160 O O . GLY A 1 421 ? 17.140 1.136 -7.240 1.00 98.56 421 GLY A O 1
ATOM 3161 N N . ALA A 1 422 ? 16.700 2.298 -5.403 1.00 98.50 422 ALA A N 1
ATOM 3162 C CA . ALA A 1 422 ? 17.784 1.643 -4.664 1.00 98.50 422 ALA A CA 1
ATOM 3163 C C . ALA A 1 422 ? 17.628 0.108 -4.624 1.00 98.50 422 ALA A C 1
ATOM 3165 O O . ALA A 1 422 ? 18.580 -0.614 -4.923 1.00 98.50 422 ALA A O 1
ATOM 3166 N N . ARG A 1 423 ? 16.418 -0.393 -4.336 1.00 98.75 423 ARG A N 1
ATOM 3167 C CA . ARG A 1 423 ? 16.121 -1.837 -4.257 1.00 98.75 423 ARG A CA 1
ATOM 3168 C C . ARG A 1 423 ? 16.360 -2.564 -5.579 1.00 98.75 423 ARG A C 1
ATOM 3170 O O . ARG A 1 423 ? 16.973 -3.629 -5.589 1.00 98.75 423 ARG A O 1
ATOM 3177 N N . SER A 1 424 ? 15.895 -1.994 -6.690 1.00 98.69 424 SER A N 1
ATOM 3178 C CA . SER A 1 424 ? 16.094 -2.572 -8.023 1.00 98.69 424 SER A CA 1
ATOM 3179 C C . SER A 1 424 ? 17.566 -2.576 -8.405 1.00 98.69 424 SER A C 1
ATOM 3181 O O . SER A 1 424 ? 18.046 -3.601 -8.868 1.00 98.69 424 SER A O 1
ATOM 3183 N N . ARG A 1 425 ? 18.318 -1.504 -8.124 1.00 98.50 425 ARG A N 1
ATOM 3184 C CA . ARG A 1 425 ? 19.765 -1.469 -8.380 1.00 98.50 425 ARG A CA 1
ATOM 3185 C C . ARG A 1 425 ? 20.507 -2.558 -7.608 1.00 98.50 425 ARG A C 1
ATOM 3187 O O . ARG A 1 425 ? 21.276 -3.296 -8.207 1.00 98.50 425 ARG A O 1
ATOM 3194 N N . THR A 1 426 ? 20.218 -2.718 -6.315 1.00 98.62 426 THR A N 1
ATOM 3195 C CA . THR A 1 426 ? 20.802 -3.792 -5.494 1.00 98.62 426 THR A CA 1
ATOM 3196 C C . THR A 1 426 ? 20.471 -5.184 -6.034 1.00 98.62 426 THR A C 1
ATOM 3198 O O . THR A 1 426 ? 21.328 -6.064 -6.029 1.00 98.62 426 THR A O 1
ATOM 3201 N N . TYR A 1 427 ? 19.245 -5.398 -6.514 1.00 98.69 427 TYR A N 1
ATOM 3202 C CA . TYR A 1 427 ? 18.866 -6.660 -7.148 1.00 98.69 427 TYR A CA 1
ATOM 3203 C C . TYR A 1 427 ? 19.613 -6.898 -8.469 1.00 98.69 427 TYR A C 1
ATOM 3205 O O . TYR A 1 427 ? 20.111 -7.995 -8.697 1.00 98.69 427 TYR A O 1
ATOM 3213 N N . LEU A 1 428 ? 19.729 -5.882 -9.324 1.00 98.69 428 LEU A N 1
ATOM 3214 C CA . LEU A 1 428 ? 20.461 -5.996 -10.586 1.00 98.69 428 LEU A CA 1
ATOM 3215 C C . LEU A 1 428 ? 21.955 -6.265 -10.342 1.00 98.69 428 LEU A C 1
ATOM 3217 O O . LEU A 1 428 ? 22.524 -7.158 -10.969 1.00 98.69 428 LEU A O 1
ATOM 3221 N N . ASP A 1 429 ? 22.566 -5.568 -9.378 1.00 98.31 429 ASP A N 1
ATOM 3222 C CA . ASP A 1 429 ? 23.951 -5.800 -8.951 1.00 98.31 429 ASP A CA 1
ATOM 3223 C C . ASP A 1 429 ? 24.166 -7.253 -8.485 1.00 98.31 429 ASP A C 1
ATOM 3225 O O . ASP A 1 429 ? 25.207 -7.840 -8.772 1.00 98.31 429 ASP A O 1
ATOM 3229 N N . SER A 1 430 ? 23.189 -7.861 -7.799 1.00 98.25 430 SER A N 1
ATOM 3230 C CA . SER A 1 430 ? 23.338 -9.219 -7.253 1.00 98.25 430 SER A CA 1
ATOM 3231 C C . SER A 1 430 ? 23.220 -10.332 -8.295 1.00 98.25 430 SER A C 1
ATOM 3233 O O . SER A 1 430 ? 23.804 -11.400 -8.108 1.00 98.25 430 SER A O 1
ATOM 3235 N N . ILE A 1 431 ? 22.493 -10.104 -9.392 1.00 98.06 431 ILE A N 1
ATOM 3236 C CA . ILE A 1 431 ? 22.363 -11.082 -10.485 1.00 98.06 431 ILE A CA 1
ATOM 3237 C C . ILE A 1 431 ? 23.398 -10.876 -11.599 1.00 98.06 431 ILE A C 1
ATOM 3239 O O . ILE A 1 431 ? 23.630 -11.795 -12.384 1.00 98.06 431 ILE A O 1
ATOM 3243 N N . GLY A 1 432 ? 24.021 -9.696 -11.663 1.00 98.00 432 GLY A N 1
ATOM 3244 C CA . GLY A 1 432 ? 25.006 -9.334 -12.680 1.00 98.00 432 GLY A CA 1
ATOM 3245 C C . GLY A 1 432 ? 24.400 -8.960 -14.039 1.00 98.00 432 GLY A C 1
ATOM 3246 O O . GLY A 1 432 ? 23.223 -9.198 -14.322 1.00 98.00 432 GLY A O 1
ATOM 3247 N N . TYR A 1 433 ? 25.230 -8.357 -14.899 1.00 98.19 433 TYR A N 1
ATOM 3248 C CA . TYR A 1 433 ? 24.801 -7.769 -16.173 1.00 98.19 433 TYR A CA 1
ATOM 3249 C C . TYR A 1 433 ? 24.104 -8.754 -17.113 1.00 98.19 433 TYR A C 1
ATOM 3251 O O . TYR A 1 433 ? 23.021 -8.450 -17.610 1.00 98.19 433 TYR A O 1
ATOM 3259 N N . ASP A 1 434 ? 24.686 -9.933 -17.336 1.00 97.88 434 ASP A N 1
ATOM 3260 C CA . ASP A 1 434 ? 24.153 -10.877 -18.320 1.00 97.88 434 ASP A CA 1
ATOM 3261 C C . ASP A 1 434 ? 22.761 -11.380 -17.932 1.00 97.88 434 ASP A C 1
ATOM 3263 O O . ASP A 1 434 ? 21.847 -11.381 -18.758 1.00 97.88 434 ASP A O 1
ATOM 3267 N N . ARG A 1 435 ? 22.558 -11.736 -16.659 1.00 98.19 435 ARG A N 1
ATOM 3268 C CA . ARG A 1 435 ? 21.244 -12.177 -16.173 1.00 98.19 435 ARG A CA 1
ATOM 3269 C C . ARG A 1 435 ? 20.237 -11.038 -16.179 1.00 98.19 435 ARG A C 1
ATOM 3271 O O . ARG A 1 435 ? 19.115 -11.229 -16.632 1.00 98.19 435 ARG A O 1
ATOM 3278 N N . ALA A 1 436 ? 20.629 -9.839 -15.750 1.00 98.50 436 ALA A N 1
ATOM 3279 C CA . ALA A 1 436 ? 19.764 -8.668 -15.854 1.00 98.50 436 ALA A CA 1
ATOM 3280 C C . ALA A 1 436 ? 19.316 -8.434 -17.304 1.00 98.50 436 ALA A C 1
ATOM 3282 O O . ALA A 1 436 ? 18.124 -8.296 -17.579 1.00 98.50 436 ALA A O 1
ATOM 3283 N N . ARG A 1 437 ? 20.256 -8.453 -18.251 1.00 98.31 437 ARG A N 1
ATOM 3284 C CA . ARG A 1 437 ? 19.968 -8.254 -19.669 1.00 98.31 437 ARG A CA 1
ATOM 3285 C C . ARG A 1 437 ? 18.972 -9.284 -20.190 1.00 98.31 437 ARG A C 1
ATOM 3287 O O . ARG A 1 437 ? 17.956 -8.892 -20.748 1.00 98.31 437 ARG A O 1
ATOM 3294 N N . TRP A 1 438 ? 19.250 -10.572 -19.998 1.00 97.75 438 TRP A N 1
ATOM 3295 C CA . TRP A 1 438 ? 18.512 -11.648 -20.666 1.00 97.75 438 TRP A CA 1
ATOM 3296 C C . TRP A 1 438 ? 17.297 -12.179 -19.896 1.00 97.75 438 TRP A C 1
ATOM 3298 O O . TRP A 1 438 ? 16.416 -12.767 -20.519 1.00 97.75 438 TRP A O 1
ATOM 3308 N N . GLU A 1 439 ? 17.221 -11.989 -18.576 1.00 97.38 439 GLU A N 1
ATOM 3309 C CA . GLU A 1 439 ? 16.136 -12.519 -17.729 1.00 97.38 439 GLU A CA 1
ATOM 3310 C C . GLU A 1 439 ? 15.202 -11.432 -17.172 1.00 97.38 439 GLU A C 1
ATOM 3312 O O . GLU A 1 439 ? 14.082 -11.751 -16.759 1.00 97.38 439 GLU A O 1
ATOM 3317 N N . VAL A 1 440 ? 15.650 -10.169 -17.113 1.00 98.62 440 VAL A N 1
ATOM 3318 C CA . VAL A 1 440 ? 14.881 -9.065 -16.509 1.00 98.62 440 VAL A CA 1
ATOM 3319 C C . VAL A 1 440 ? 14.349 -8.112 -17.570 1.00 98.62 440 VAL A C 1
ATOM 3321 O O . VAL A 1 440 ? 13.150 -7.838 -17.594 1.00 98.62 440 VAL A O 1
ATOM 3324 N N . PHE A 1 441 ? 15.215 -7.613 -18.446 1.00 98.81 441 PHE A N 1
ATOM 3325 C CA . PHE A 1 441 ? 14.851 -6.609 -19.445 1.00 98.81 441 PHE A CA 1
ATOM 3326 C C . PHE A 1 441 ? 14.476 -7.233 -20.788 1.00 98.81 441 PHE A C 1
ATOM 3328 O O . PHE A 1 441 ? 14.780 -8.392 -21.066 1.00 98.81 441 PHE A O 1
ATOM 3335 N N . MET A 1 442 ? 13.809 -6.456 -21.635 1.00 98.31 442 MET A N 1
ATOM 3336 C CA . MET A 1 442 ? 13.361 -6.842 -22.974 1.00 98.31 442 MET A CA 1
ATOM 3337 C C . MET A 1 442 ? 14.522 -6.883 -23.990 1.00 98.31 442 MET A C 1
ATOM 3339 O O . MET A 1 442 ? 14.460 -6.292 -25.068 1.00 98.31 442 MET A O 1
ATOM 3343 N N . HIS A 1 443 ? 15.593 -7.607 -23.649 1.00 98.38 443 HIS A N 1
ATOM 3344 C CA . HIS A 1 443 ? 16.605 -8.067 -24.599 1.00 98.38 443 HIS A CA 1
ATOM 3345 C C . HIS A 1 443 ? 16.274 -9.502 -24.997 1.00 98.38 443 HIS A C 1
ATOM 3347 O O . HIS A 1 443 ? 16.455 -10.436 -24.220 1.00 98.38 443 HIS A O 1
ATOM 3353 N N . LEU A 1 444 ? 15.759 -9.658 -26.211 1.00 98.12 444 LEU A N 1
ATOM 3354 C CA . LEU A 1 444 ? 15.264 -10.911 -26.764 1.00 98.12 444 LEU A CA 1
ATOM 3355 C C . LEU A 1 444 ? 16.077 -11.278 -27.999 1.00 98.12 444 LEU A C 1
ATOM 3357 O O . LEU A 1 444 ? 16.402 -10.417 -28.818 1.00 98.12 444 LEU A O 1
ATOM 3361 N N . ARG A 1 445 ? 16.374 -12.565 -28.162 1.00 97.56 445 ARG A N 1
ATOM 3362 C CA . ARG A 1 445 ? 16.987 -13.070 -29.395 1.00 97.56 445 ARG A CA 1
ATOM 3363 C C . ARG A 1 445 ? 15.930 -13.197 -30.492 1.00 97.56 445 ARG A C 1
ATOM 3365 O O . ARG A 1 445 ? 14.768 -13.485 -30.201 1.00 97.56 445 ARG A O 1
ATOM 3372 N N . ALA A 1 446 ? 16.348 -13.046 -31.746 1.00 97.69 446 ALA A N 1
ATOM 3373 C CA . ALA A 1 446 ? 15.502 -13.369 -32.891 1.00 97.69 446 ALA A CA 1
ATOM 3374 C C . ALA A 1 446 ? 14.983 -14.814 -32.790 1.00 97.69 446 ALA A C 1
ATOM 3376 O O . ALA A 1 446 ? 15.713 -15.722 -32.387 1.00 97.69 446 ALA A O 1
ATOM 3377 N N . GLY A 1 447 ? 13.701 -15.005 -33.094 1.00 96.44 447 GLY A N 1
ATOM 3378 C CA . GLY A 1 447 ? 12.998 -16.285 -33.009 1.00 96.44 447 GLY A CA 1
ATOM 3379 C C . GLY A 1 447 ? 12.700 -16.792 -31.592 1.00 96.44 447 GLY A C 1
ATOM 3380 O O . GLY A 1 447 ? 12.058 -17.830 -31.461 1.00 96.44 447 GLY A O 1
ATOM 3381 N N . GLN A 1 448 ? 13.123 -16.096 -30.527 1.00 96.75 448 GLN A N 1
ATOM 3382 C CA . GLN A 1 448 ? 12.898 -16.550 -29.148 1.00 96.75 448 GLN A CA 1
ATOM 3383 C C . GLN A 1 448 ? 11.417 -16.508 -28.752 1.00 96.75 448 GLN A C 1
ATOM 3385 O O . GLN A 1 448 ? 10.939 -17.403 -28.057 1.00 96.75 448 GLN A O 1
ATOM 3390 N N . TYR A 1 449 ? 10.697 -15.469 -29.184 1.00 96.31 449 TYR A N 1
ATOM 3391 C CA . TYR A 1 449 ? 9.278 -15.281 -28.891 1.00 96.31 449 TYR A CA 1
ATOM 3392 C C . TYR A 1 449 ? 8.501 -14.976 -30.178 1.00 96.31 449 TYR A C 1
ATOM 3394 O O . TYR A 1 449 ? 8.922 -14.099 -30.931 1.00 96.31 449 TYR A O 1
ATOM 3402 N N . PRO A 1 450 ? 7.337 -15.614 -30.419 1.00 96.06 450 PRO A N 1
ATOM 3403 C CA . PRO A 1 450 ? 6.552 -15.396 -31.639 1.00 96.06 450 PRO A CA 1
ATOM 3404 C C . PRO A 1 450 ? 6.121 -13.942 -31.866 1.00 96.06 450 PRO A C 1
ATOM 3406 O O . PRO A 1 450 ? 6.066 -13.488 -33.003 1.00 96.06 450 PRO A O 1
ATOM 3409 N N . ASN A 1 451 ? 5.849 -13.202 -30.786 1.00 96.94 451 ASN A N 1
ATOM 3410 C CA . ASN A 1 451 ? 5.460 -11.789 -30.852 1.00 96.94 451 ASN A CA 1
ATOM 3411 C C . ASN A 1 451 ? 6.637 -10.847 -31.187 1.00 96.94 451 ASN A C 1
ATOM 3413 O O . ASN A 1 451 ? 6.414 -9.676 -31.475 1.00 96.94 451 ASN A O 1
ATOM 3417 N N . TYR A 1 452 ? 7.878 -11.348 -31.141 1.00 97.38 452 TYR A N 1
ATOM 3418 C CA . TYR A 1 452 ? 9.116 -10.606 -31.401 1.00 97.38 452 TYR A CA 1
ATOM 3419 C C . TYR A 1 452 ? 10.042 -11.441 -32.306 1.00 97.38 452 TYR A C 1
ATOM 3421 O O . TYR A 1 452 ? 11.097 -11.897 -31.854 1.00 97.38 452 TYR A O 1
ATOM 3429 N N . PRO A 1 453 ? 9.655 -11.688 -33.574 1.00 97.38 453 PRO A N 1
ATOM 3430 C CA . PRO A 1 453 ? 10.381 -12.598 -34.463 1.00 97.38 453 PRO A CA 1
ATOM 3431 C C . PRO A 1 453 ? 11.826 -12.152 -34.719 1.00 97.38 453 PRO A C 1
ATOM 3433 O O . PRO A 1 453 ? 12.718 -12.994 -34.782 1.00 97.38 453 PRO A O 1
ATOM 3436 N N . ASP A 1 454 ? 12.079 -10.845 -34.752 1.00 97.94 454 ASP A N 1
ATOM 3437 C CA . ASP A 1 454 ? 13.417 -10.272 -34.954 1.00 97.94 454 ASP A CA 1
ATOM 3438 C C . ASP A 1 454 ? 14.184 -10.053 -33.637 1.00 97.94 454 ASP A C 1
ATOM 3440 O O . ASP A 1 454 ? 15.317 -9.569 -33.629 1.00 97.94 454 ASP A O 1
ATOM 3444 N N . GLY A 1 455 ? 13.586 -10.430 -32.504 1.00 97.69 455 GLY A N 1
ATOM 3445 C CA . GLY A 1 455 ? 14.085 -10.094 -31.178 1.00 97.69 455 GLY A CA 1
ATOM 3446 C C . GLY A 1 455 ? 13.788 -8.642 -30.802 1.00 97.69 455 GLY A C 1
ATOM 3447 O O . GLY A 1 455 ? 12.987 -7.954 -31.435 1.00 97.69 455 GLY A O 1
ATOM 3448 N N . LEU A 1 456 ? 14.406 -8.182 -29.717 1.00 98.06 456 LEU A N 1
ATOM 3449 C CA . LEU A 1 456 ? 14.273 -6.811 -29.222 1.00 98.06 456 LEU A CA 1
ATOM 3450 C C . LEU A 1 456 ? 15.501 -6.456 -28.381 1.00 98.06 456 LEU A C 1
ATOM 3452 O O . LEU A 1 456 ? 16.073 -7.326 -27.732 1.00 98.06 456 LEU A O 1
ATOM 3456 N N . ALA A 1 457 ? 15.908 -5.189 -28.376 1.00 97.88 457 ALA A N 1
ATOM 3457 C CA . ALA A 1 457 ? 16.960 -4.678 -27.501 1.00 97.88 457 ALA A CA 1
ATOM 3458 C C . ALA A 1 457 ? 16.441 -3.446 -26.756 1.00 97.88 457 ALA A C 1
ATOM 3460 O O . ALA A 1 457 ? 16.599 -2.312 -27.205 1.00 97.88 457 ALA A O 1
ATOM 3461 N N . ASP A 1 458 ? 15.789 -3.683 -25.623 1.00 98.19 458 ASP A N 1
ATOM 3462 C CA . ASP A 1 458 ? 15.148 -2.649 -24.820 1.00 98.19 458 ASP A CA 1
ATOM 3463 C C . ASP A 1 458 ? 15.606 -2.734 -23.360 1.00 98.19 458 ASP A C 1
ATOM 3465 O O . ASP A 1 458 ? 15.367 -3.709 -22.650 1.00 98.19 458 ASP A O 1
ATOM 3469 N N . SER A 1 459 ? 16.292 -1.676 -22.927 1.00 98.19 459 SER A N 1
ATOM 3470 C CA . SER A 1 459 ? 16.894 -1.538 -21.596 1.00 98.19 459 SER A CA 1
ATOM 3471 C C . SER A 1 459 ? 15.981 -0.860 -20.566 1.00 98.19 459 SER A C 1
ATOM 3473 O O . SER A 1 459 ? 16.449 -0.492 -19.491 1.00 98.19 459 SER A O 1
ATOM 3475 N N . THR A 1 460 ? 14.702 -0.641 -20.882 1.00 98.19 460 THR A N 1
ATOM 3476 C CA . THR A 1 460 ? 13.722 -0.017 -19.977 1.00 98.19 460 THR A CA 1
ATOM 3477 C C . THR A 1 460 ? 12.615 -0.980 -19.583 1.00 98.19 460 THR A C 1
ATOM 3479 O O . THR A 1 460 ? 12.277 -1.062 -18.405 1.00 98.19 460 THR A O 1
ATOM 3482 N N . HIS A 1 461 ? 12.029 -1.685 -20.549 1.00 98.69 461 HIS A N 1
ATOM 3483 C CA . HIS A 1 461 ? 10.872 -2.540 -20.289 1.00 98.69 461 HIS A CA 1
ATOM 3484 C C . HIS A 1 461 ? 11.291 -3.937 -19.839 1.00 98.69 461 HIS A C 1
ATOM 3486 O O . HIS A 1 461 ? 12.365 -4.429 -20.193 1.00 98.69 461 HIS A O 1
ATOM 3492 N N . PHE A 1 462 ? 10.427 -4.580 -19.057 1.00 98.81 462 PHE A N 1
ATOM 3493 C CA . PHE A 1 462 ? 10.719 -5.869 -18.445 1.00 98.81 462 PHE A CA 1
ATOM 3494 C C . PHE A 1 462 ? 10.067 -7.022 -19.194 1.00 98.81 462 PHE A C 1
ATOM 3496 O O . PHE A 1 462 ? 8.941 -6.906 -19.677 1.00 98.81 462 PHE A O 1
ATOM 3503 N N . GLN A 1 463 ? 10.758 -8.159 -19.206 1.00 98.56 463 GLN A N 1
ATOM 3504 C CA . GLN A 1 463 ? 10.124 -9.453 -19.430 1.00 98.56 463 GLN A CA 1
ATOM 3505 C C . GLN A 1 463 ? 9.251 -9.833 -18.222 1.00 98.56 463 GLN A C 1
ATOM 3507 O O . GLN A 1 463 ? 9.397 -9.277 -17.133 1.00 98.56 463 GLN A O 1
ATOM 3512 N N . ASP A 1 464 ? 8.393 -10.839 -18.389 1.00 97.69 464 ASP A N 1
ATOM 3513 C CA . ASP A 1 464 ? 7.486 -11.360 -17.360 1.00 97.69 464 ASP A CA 1
ATOM 3514 C C . ASP A 1 464 ? 8.182 -11.630 -16.013 1.00 97.69 464 ASP A C 1
ATOM 3516 O O . ASP A 1 464 ? 7.735 -11.155 -14.965 1.00 97.69 464 ASP A O 1
ATOM 3520 N N . ASN A 1 465 ? 9.329 -12.317 -16.054 1.00 97.06 465 ASN A N 1
ATOM 3521 C CA . ASN A 1 465 ? 10.143 -12.598 -14.873 1.00 97.06 465 ASN A CA 1
ATOM 3522 C C . ASN A 1 465 ? 10.716 -11.316 -14.250 1.00 97.06 465 ASN A C 1
ATOM 3524 O O . ASN A 1 465 ? 10.611 -11.123 -13.041 1.00 97.06 465 ASN A O 1
ATOM 3528 N N . GLY A 1 466 ? 11.266 -10.407 -15.059 1.00 98.62 466 GLY A N 1
ATOM 3529 C CA . GLY A 1 466 ? 11.773 -9.122 -14.576 1.00 98.62 466 GLY A CA 1
ATOM 3530 C C . GLY A 1 466 ? 10.701 -8.284 -13.885 1.00 98.62 466 GLY A C 1
ATOM 3531 O O . GLY A 1 466 ? 10.916 -7.789 -12.780 1.00 98.62 466 GLY A O 1
ATOM 3532 N N . ALA A 1 467 ? 9.512 -8.205 -14.482 1.00 98.88 467 ALA A N 1
ATOM 3533 C CA . ALA A 1 467 ? 8.360 -7.527 -13.902 1.00 98.88 467 ALA A CA 1
ATOM 3534 C C . ALA A 1 467 ? 7.950 -8.144 -12.559 1.00 98.88 467 ALA A C 1
ATOM 3536 O O . ALA A 1 467 ? 7.650 -7.416 -11.611 1.00 98.88 467 ALA A O 1
ATOM 3537 N N . ASN A 1 468 ? 7.982 -9.476 -12.455 1.00 98.75 468 ASN A N 1
ATOM 3538 C CA . ASN A 1 468 ? 7.698 -10.186 -11.213 1.00 98.75 468 ASN A CA 1
ATOM 3539 C C . ASN A 1 468 ? 8.735 -9.869 -10.121 1.00 98.75 468 ASN A C 1
ATOM 3541 O O . ASN A 1 468 ? 8.374 -9.650 -8.968 1.00 98.75 468 ASN A O 1
ATOM 3545 N N . GLN A 1 469 ? 10.016 -9.758 -10.480 1.00 98.81 469 GLN A N 1
ATOM 3546 C CA . GLN A 1 469 ? 11.072 -9.374 -9.537 1.00 98.81 469 GLN A CA 1
ATOM 3547 C C . GLN A 1 469 ? 10.915 -7.930 -9.057 1.00 98.81 469 GLN A C 1
ATOM 3549 O O . GLN A 1 469 ? 11.032 -7.672 -7.862 1.00 98.81 469 GLN A O 1
ATOM 3554 N N . MET A 1 470 ? 10.574 -6.994 -9.943 1.00 98.88 470 MET A N 1
ATOM 3555 C CA . MET A 1 470 ? 10.286 -5.617 -9.531 1.00 98.88 470 MET A CA 1
ATOM 3556 C C . MET A 1 470 ? 9.043 -5.547 -8.632 1.00 98.88 470 MET A C 1
ATOM 3558 O O . MET A 1 470 ? 9.061 -4.846 -7.622 1.00 98.88 470 MET A O 1
ATOM 3562 N N . ALA A 1 471 ? 8.000 -6.330 -8.922 1.00 98.94 471 ALA A N 1
ATOM 3563 C CA . ALA A 1 471 ? 6.814 -6.428 -8.072 1.00 98.94 471 ALA A CA 1
ATOM 3564 C C . ALA A 1 471 ? 7.130 -7.001 -6.682 1.00 98.94 471 ALA A C 1
ATOM 3566 O O . ALA A 1 471 ? 6.650 -6.458 -5.686 1.00 98.94 471 ALA A O 1
ATOM 3567 N N . ARG A 1 472 ? 7.997 -8.022 -6.596 1.00 98.81 472 ARG A N 1
ATOM 3568 C CA . ARG A 1 472 ? 8.522 -8.539 -5.322 1.00 98.81 472 ARG A CA 1
ATOM 3569 C C . ARG A 1 472 ? 9.183 -7.433 -4.504 1.00 98.81 472 ARG A C 1
ATOM 3571 O O . ARG A 1 472 ? 8.874 -7.282 -3.328 1.00 98.81 472 ARG A O 1
ATOM 3578 N N . LEU A 1 473 ? 10.056 -6.633 -5.120 1.00 98.88 473 LEU A N 1
ATOM 3579 C CA . LEU A 1 473 ? 10.761 -5.546 -4.430 1.00 98.88 473 LEU A CA 1
ATOM 3580 C C . LEU A 1 473 ? 9.807 -4.449 -3.934 1.00 98.88 473 LEU A C 1
ATOM 3582 O O . LEU A 1 473 ? 10.026 -3.897 -2.853 1.00 98.88 473 LEU A O 1
ATOM 3586 N N . VAL A 1 474 ? 8.747 -4.148 -4.694 1.00 98.94 474 VAL A N 1
ATOM 3587 C CA . VAL A 1 474 ? 7.669 -3.248 -4.253 1.00 98.94 474 VAL A CA 1
ATOM 3588 C C . VAL A 1 474 ? 6.922 -3.844 -3.060 1.00 98.94 474 VAL A C 1
ATOM 3590 O O . VAL A 1 474 ? 6.721 -3.147 -2.070 1.00 98.94 474 VAL A O 1
ATOM 3593 N N . ALA A 1 475 ? 6.554 -5.125 -3.110 1.00 98.81 475 ALA A N 1
ATOM 3594 C CA . ALA A 1 475 ? 5.850 -5.800 -2.022 1.00 98.81 475 ALA A CA 1
ATOM 3595 C C . ALA A 1 475 ? 6.694 -5.887 -0.738 1.00 98.81 475 ALA A C 1
ATOM 3597 O O . ALA A 1 475 ? 6.210 -5.553 0.339 1.00 98.81 475 ALA A O 1
ATOM 3598 N N . GLU A 1 476 ? 7.978 -6.234 -0.842 1.00 98.50 476 GLU A N 1
ATOM 3599 C CA . GLU A 1 476 ? 8.932 -6.194 0.277 1.00 98.50 476 GLU A CA 1
ATOM 3600 C C . GLU A 1 476 ? 9.104 -4.775 0.831 1.00 98.50 476 GLU A C 1
ATOM 3602 O O . GLU A 1 476 ? 9.272 -4.581 2.035 1.00 98.50 476 GLU A O 1
ATOM 3607 N N . GLY A 1 477 ? 9.056 -3.768 -0.046 1.00 98.50 477 GLY A N 1
ATOM 3608 C CA . GLY A 1 477 ? 8.994 -2.364 0.338 1.00 98.50 477 GLY A CA 1
ATOM 3609 C C . GLY A 1 477 ? 7.757 -2.058 1.170 1.00 98.50 477 GLY A C 1
ATOM 3610 O O . GLY A 1 477 ? 7.886 -1.543 2.275 1.00 98.50 477 GLY A O 1
ATOM 3611 N N . ALA A 1 478 ? 6.579 -2.435 0.672 1.00 98.06 478 ALA A N 1
ATOM 3612 C CA . ALA A 1 478 ? 5.303 -2.248 1.353 1.00 98.06 478 ALA A CA 1
ATOM 3613 C C . ALA A 1 478 ? 5.242 -2.991 2.699 1.00 98.06 478 ALA A C 1
ATOM 3615 O O . ALA A 1 478 ? 4.738 -2.435 3.672 1.00 98.06 478 ALA A O 1
ATOM 3616 N N . LYS A 1 479 ? 5.814 -4.202 2.787 1.00 96.94 479 LYS A N 1
ATOM 3617 C CA . LYS A 1 479 ? 5.923 -4.989 4.029 1.00 96.94 479 LYS A CA 1
ATOM 3618 C C . LYS A 1 479 ? 6.717 -4.271 5.118 1.00 96.94 479 LYS A C 1
ATOM 3620 O O . LYS A 1 479 ? 6.435 -4.454 6.296 1.00 96.94 479 LYS A O 1
ATOM 3625 N N . ALA A 1 480 ? 7.715 -3.484 4.724 1.00 93.88 480 ALA A N 1
ATOM 3626 C CA . ALA A 1 480 ? 8.586 -2.756 5.640 1.00 93.88 480 ALA A CA 1
ATOM 3627 C C . ALA A 1 480 ? 8.024 -1.387 6.066 1.00 93.88 480 ALA A C 1
ATOM 3629 O O . ALA A 1 480 ? 8.617 -0.731 6.921 1.00 93.88 480 ALA A O 1
ATOM 3630 N N . LEU A 1 481 ? 6.914 -0.930 5.475 1.00 89.00 481 LEU A N 1
ATOM 3631 C CA . LEU A 1 481 ? 6.297 0.338 5.854 1.00 89.00 481 LEU A CA 1
ATOM 3632 C C . LEU A 1 481 ? 5.590 0.210 7.213 1.00 89.00 481 LEU A C 1
ATOM 3634 O O . LEU A 1 481 ? 4.935 -0.802 7.466 1.00 89.00 481 LEU A O 1
ATOM 3638 N N . PRO A 1 482 ? 5.608 1.257 8.056 1.00 83.56 482 PRO A N 1
ATOM 3639 C CA . PRO A 1 482 ? 4.833 1.311 9.296 1.00 83.56 482 PRO A CA 1
ATOM 3640 C C . PRO A 1 482 ? 3.351 1.627 9.010 1.00 83.56 482 PRO A C 1
ATOM 3642 O O . PRO A 1 482 ? 2.769 2.550 9.572 1.00 83.56 482 PRO A O 1
ATOM 3645 N N . LEU A 1 483 ? 2.739 0.892 8.080 1.00 84.12 483 LEU A N 1
ATOM 3646 C CA . LEU A 1 483 ? 1.380 1.112 7.589 1.00 84.12 483 LEU A CA 1
ATOM 3647 C C . LEU A 1 483 ? 0.553 -0.181 7.664 1.00 84.12 483 LEU A C 1
ATOM 3649 O O . LEU A 1 483 ? 1.112 -1.267 7.514 1.00 84.12 483 LEU A O 1
ATOM 3653 N N . PRO A 1 484 ? -0.787 -0.097 7.810 1.00 84.44 484 PRO A N 1
ATOM 3654 C CA . PRO A 1 484 ? -1.655 -1.277 7.802 1.00 84.44 484 PRO A CA 1
ATOM 3655 C C . PRO A 1 484 ? -1.470 -2.186 6.575 1.00 84.44 484 PRO A C 1
ATOM 3657 O O . PRO A 1 484 ? -1.539 -3.399 6.717 1.00 84.44 484 PRO A O 1
ATOM 3660 N N . ILE A 1 485 ? -1.157 -1.634 5.398 1.00 89.06 485 ILE A N 1
ATOM 3661 C CA . ILE A 1 485 ? -0.907 -2.412 4.172 1.00 89.06 485 ILE A CA 1
ATOM 3662 C C . ILE A 1 485 ? 0.182 -3.487 4.324 1.00 89.06 485 ILE A C 1
ATOM 3664 O O . ILE A 1 485 ? 0.145 -4.497 3.628 1.00 89.06 485 ILE A O 1
ATOM 3668 N N . ALA A 1 486 ? 1.122 -3.327 5.263 1.00 89.56 486 ALA A N 1
ATOM 3669 C CA . ALA A 1 486 ? 2.171 -4.311 5.517 1.00 89.56 486 ALA A CA 1
ATOM 3670 C C . ALA A 1 486 ? 1.619 -5.670 5.989 1.00 89.56 486 ALA A C 1
ATOM 3672 O O . AL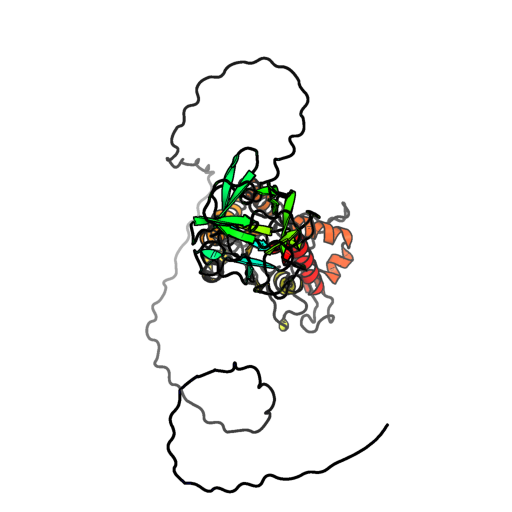A A 1 486 ? 2.191 -6.720 5.677 1.00 89.56 486 ALA A O 1
ATOM 3673 N N . SER A 1 487 ? 0.492 -5.699 6.712 1.00 86.25 487 SER A N 1
ATOM 3674 C CA . SER A 1 487 ? -0.118 -6.969 7.137 1.00 86.25 487 SER A CA 1
ATOM 3675 C C . SER A 1 487 ? -0.773 -7.733 5.989 1.00 86.25 487 SER A C 1
ATOM 3677 O O . SER A 1 487 ? -0.998 -8.929 6.135 1.00 86.25 487 SER A O 1
ATOM 3679 N N . HIS A 1 488 ? -1.028 -7.068 4.862 1.00 89.12 488 HIS A N 1
ATOM 3680 C CA . HIS A 1 488 ? -1.661 -7.660 3.687 1.00 89.12 488 HIS A CA 1
ATOM 3681 C C . HIS A 1 488 ? -0.668 -8.251 2.679 1.00 89.12 488 HIS A C 1
ATOM 3683 O O . HIS A 1 488 ? -1.075 -8.955 1.760 1.00 89.12 488 HIS A O 1
ATOM 3689 N N . VAL A 1 489 ? 0.631 -7.981 2.825 1.00 93.44 489 VAL A N 1
ATOM 3690 C CA . VAL A 1 489 ? 1.673 -8.602 1.993 1.00 93.44 489 VAL A CA 1
ATOM 3691 C C . VAL A 1 489 ? 1.958 -10.020 2.508 1.00 93.44 489 VAL A C 1
ATOM 3693 O O . VAL A 1 489 ? 2.220 -10.185 3.709 1.00 93.44 489 VAL A O 1
ATOM 3696 N N . ARG A 1 490 ? 1.894 -11.007 1.602 1.00 88.44 490 ARG A N 1
ATOM 3697 C CA . ARG A 1 490 ? 2.051 -12.448 1.882 1.00 88.44 490 ARG A CA 1
ATOM 3698 C C . ARG A 1 490 ? 3.459 -12.840 2.306 1.00 88.44 490 ARG A C 1
ATOM 3700 O O . ARG A 1 490 ? 4.424 -12.202 1.829 1.00 88.44 490 ARG A O 1
#